Protein AF-A0A0B7NVK0-F1 (afdb_monomer)

Organism: NCBI:txid35722

Solvent-accessible surface area (backbone atoms only — not comparable to full-atom values): 26353 Å² total; per-residue (Å²): 109,69,69,61,55,49,48,68,72,68,66,68,83,50,85,89,48,71,66,55,45,70,78,33,86,54,47,51,56,50,57,50,43,51,54,48,35,52,50,35,60,74,76,52,83,70,58,63,41,34,9,42,47,78,46,71,46,63,50,90,76,70,89,57,76,54,64,41,78,44,83,90,44,99,60,33,36,16,35,48,26,46,34,29,8,24,38,83,48,23,25,72,53,32,70,46,67,50,82,48,97,87,53,72,47,70,59,74,72,50,51,96,47,54,64,66,66,31,32,40,26,32,47,51,92,65,29,33,70,62,50,50,50,43,40,42,71,43,33,28,32,28,42,16,29,47,79,61,80,85,49,56,69,89,87,59,66,99,55,52,65,68,68,68,43,60,92,52,73,40,32,72,43,74,50,70,50,93,86,55,73,42,33,37,42,21,38,31,52,95,63,71,42,36,37,40,27,55,46,79,46,82,51,82,46,66,72,47,82,41,83,46,98,93,41,82,42,74,32,56,39,33,34,44,56,54,55,47,63,71,39,54,48,15,40,59,50,32,50,52,55,28,66,38,85,89,21,40,70,74,70,56,74,68,90,47,55,67,56,44,49,49,29,48,52,53,24,50,52,50,32,29,51,52,25,50,49,34,59,75,48,46,91,75,38,71,58,70,70,56,48,51,52,54,49,52,52,54,52,49,55,51,54,47,35,64,71,72,50,56,68,79,73,56,92,80,74,86,72,91,70,94,70,90,75,82,66,73,45,78,73,55,75,48,96,82,77,66,65,64,45,33,28,37,74,84,80,63,51,77,33,78,86,74,83,89,79,59,99,79,76,77,93,82,82,84,91,74,85,86,80,92,76,87,88,78,85,89,83,94,76,86,75,90,75,72,90,71,84,85,75,91,68,57,66,68,49,52,51,55,43,54,57,48,49,61,51,48,48,71,54,58,78,71,64,75,84,87,48,77,69,58,56,55,61,58,64,67,75,69,80,70,82,82,82,80,132

Secondary structure (DSSP, 8-state):
-HHHHHHHHH--SS---HHHHHH-TTHHHHHHHHHHHHHHHHH----SEEEEEEEEEE--SS--TTEEE-TTSSS-EEEEEEEEEETTT--EEEEEESS-TT---HHHHHGGGTTS-PEEEE-TTT--HHHHHHHHHTT-EEEEE--SGGGSPTT--SS-TTTTS-SSTT-EEEEE-SSSS-EEEEE-SSS-EEEEESSS--SEEEEEEEEETTEEEEEEEEHHHHHHHHHTTHHHHHHHHHHSSSPHHHHS--S-HHHHHHHHHHHHHHHHHHHHHHHHHGGGPPPHHHHHHHHHHHHHHHHHHHHHTGGGS-TT------S----EEE----TTS--PPEEETTT--EESS-----TT--------------------SSGGG--S-----HHHHHHHHHHHHHHHHHHHTT----SHHHHHHHTTTT-------

pLDDT: mean 73.66, std 23.86, range [24.05, 97.94]

Mean predicted aligned error: 15.51 Å

InterPro domains:
  IPR029526 PiggyBac transposable element-derived protein [PF13843] (2-274)

Foldseek 3Di:
DVVVVVCLVPDFQDDDDPVQCVVDVCSSVVVVQVVQLVVLLVPDDADQEKAKDKDFLADDFDDDPQWAAQPPDPRRIGWIKIFIARQLLLAGNHIDTDDDPPPLAPCVRCVSCFLVAHEYQYEQLQAAPLSQVLCVLRNYWYKYWHDDPVRADPPDDPDGLLRVFDPDQQGKDKDADPPAQWIKMWGRHLDITIIIISDAWQDFDDWDWDQHPNDTDIYTGGVSVVVNVSRNCSNVQLSCQQPPPVHLQVVQDDNDVVSSVVSVVVSSVLSSVLSVQCSVCPPNRDDSVVSVVVVVVVVVVVVVCVVVVVVVVDPPPPPPDPDDDFDKDWPDDDPVRDATWIAGPPPRDTDRPGDPDDPPDDDDDDDDDDDPDDDDDDDDDDPPPPPDDPDPPSPVSSVVNSVVSVVVSVVVVPDDDDDPVVVVVVVVVPPDDPDDD

Nearest PDB structures (foldseek):
  6x68-assembly1_C  TM=7.712E-01  e=9.142E-15  Trichoplusia ni
  8ea4-assembly1_Y  TM=5.278E-01  e=1.974E-01  Scytonema hofmannii

Radius of gyration: 27.68 Å; Cα contacts (8 Å, |Δi|>4): 585; chains: 1; bounding box: 68×66×81 Å

Sequence (437 aa):
MERFDAINKMHIFVVPDGTAHGNDKLYQLRAFIDAYNEKLKEVVIPGKYLCVDESMNQWLGHGMPNLKKIPRKPHSIGQEWKTVADVNTCCIIRLDVTGDTLSKKFDRLVEPWFSLGRTVIADSWFGSPAMVRALKDVGLFSIMQVKKKRYWPRGMPMEDMVGSLGEEVGDVKVVKSRIDSVFIASLRDKKPRCVIANAESTTAGSTESRWIDGQMHTVTRPLVFEECEVNKGAVDTANNRRDKLPSFHDVMKSYNWEIRCLAFFLAVAEANAFSTYKYVEGEGAPHHFEFRWRLARSLLEHAELMRDGSLFDSPHFGSRTSTGRHEITSLGKLPSGDYRRLRCIICHKRTQNFCLCSSDYHPLVDEKEYDLQQVGNNVVTEEKKRLIHLSEDSDAQELDVIQELKIFRKVSAKIQPTTLSDLRLMSITEYLPEAAQ

Structure (mmCIF, N/CA/C/O backbone):
data_AF-A0A0B7NVK0-F1
#
_entry.id   AF-A0A0B7NVK0-F1
#
loop_
_atom_site.group_PDB
_atom_site.id
_atom_site.type_symbol
_atom_site.label_atom_id
_atom_site.label_alt_id
_atom_site.label_comp_id
_atom_site.label_asym_id
_atom_site.label_entity_id
_atom_site.label_seq_id
_atom_site.pdbx_PDB_ins_code
_atom_site.Cartn_x
_atom_site.Cartn_y
_atom_site.Cartn_z
_atom_site.occupancy
_atom_site.B_iso_or_equiv
_atom_site.auth_seq_id
_atom_site.auth_comp_id
_atom_site.auth_asym_id
_atom_site.auth_atom_id
_atom_site.pdbx_PDB_model_num
ATOM 1 N N . MET A 1 1 ? 26.643 8.320 -23.087 1.00 66.62 1 MET A N 1
ATOM 2 C CA . MET A 1 1 ? 25.456 9.132 -22.745 1.00 66.62 1 MET A CA 1
ATOM 3 C C . MET A 1 1 ? 24.421 9.131 -23.859 1.00 66.62 1 MET A C 1
ATOM 5 O O . MET A 1 1 ? 23.295 8.761 -23.577 1.00 66.62 1 MET A O 1
ATOM 9 N N . GLU A 1 2 ? 24.794 9.381 -25.118 1.00 85.56 2 GLU A N 1
ATOM 10 C CA . GLU A 1 2 ? 23.843 9.450 -26.250 1.00 85.56 2 GLU A CA 1
ATOM 11 C C . GLU A 1 2 ? 22.860 8.273 -26.351 1.00 85.56 2 GLU A C 1
ATOM 13 O O . GLU A 1 2 ? 21.658 8.484 -26.485 1.00 85.56 2 GLU A O 1
ATOM 18 N N . ARG A 1 3 ? 23.335 7.027 -26.209 1.00 83.94 3 ARG A N 1
ATOM 19 C CA . ARG A 1 3 ? 22.456 5.844 -26.221 1.00 83.94 3 ARG A CA 1
ATOM 20 C C . ARG A 1 3 ? 21.443 5.837 -25.069 1.00 83.94 3 ARG A C 1
ATOM 22 O O . ARG A 1 3 ? 20.306 5.435 -25.277 1.00 83.94 3 ARG A O 1
ATOM 29 N N . PHE A 1 4 ? 21.847 6.249 -23.869 1.00 81.56 4 PHE A N 1
ATOM 30 C CA . PHE A 1 4 ? 20.963 6.299 -22.700 1.00 81.56 4 PHE A CA 1
ATOM 31 C C . PHE A 1 4 ? 19.861 7.345 -22.899 1.00 81.56 4 PHE A C 1
ATOM 33 O O . PHE A 1 4 ? 18.684 7.052 -22.699 1.00 81.56 4 PHE A O 1
ATOM 40 N N . ASP A 1 5 ? 20.233 8.526 -23.393 1.00 80.62 5 ASP A N 1
ATOM 41 C CA . ASP A 1 5 ? 19.280 9.598 -23.684 1.00 80.62 5 ASP A CA 1
ATOM 42 C C . ASP A 1 5 ? 18.334 9.219 -24.831 1.00 80.62 5 ASP A C 1
ATOM 44 O O . ASP A 1 5 ? 17.140 9.511 -24.766 1.00 80.62 5 ASP A O 1
ATOM 48 N N . ALA A 1 6 ? 18.836 8.526 -25.858 1.00 85.38 6 ALA A N 1
ATOM 49 C CA . ALA A 1 6 ? 18.016 8.005 -26.948 1.00 85.38 6 ALA A CA 1
ATOM 50 C C . ALA A 1 6 ? 16.996 6.969 -26.450 1.00 85.38 6 ALA A C 1
ATOM 52 O O . ALA A 1 6 ? 15.817 7.079 -26.778 1.00 85.38 6 ALA A O 1
ATOM 53 N N . ILE A 1 7 ? 17.418 6.017 -25.606 1.00 83.88 7 ILE A N 1
ATOM 54 C CA . ILE A 1 7 ? 16.513 5.025 -25.002 1.00 83.88 7 ILE A CA 1
ATOM 55 C C . ILE A 1 7 ? 15.422 5.723 -24.187 1.00 83.88 7 ILE A C 1
ATOM 57 O O . ILE A 1 7 ? 14.247 5.426 -24.380 1.00 83.88 7 ILE A O 1
ATOM 61 N N . ASN A 1 8 ? 15.779 6.687 -23.333 1.00 80.00 8 ASN A N 1
ATOM 62 C CA . ASN A 1 8 ? 14.794 7.416 -22.528 1.00 80.00 8 ASN A CA 1
ATOM 63 C C . ASN A 1 8 ? 13.801 8.222 -23.377 1.00 80.00 8 ASN A C 1
ATOM 65 O O . ASN A 1 8 ? 12.656 8.385 -22.971 1.00 80.00 8 ASN A O 1
ATOM 69 N N . LYS A 1 9 ? 14.213 8.727 -24.545 1.00 81.06 9 LYS A N 1
ATOM 70 C CA . LYS A 1 9 ? 13.326 9.466 -25.460 1.00 81.06 9 LYS A CA 1
ATOM 71 C C . LYS A 1 9 ? 12.399 8.562 -26.271 1.00 81.06 9 LYS A C 1
ATOM 73 O O . LYS A 1 9 ? 11.325 9.008 -26.655 1.00 81.06 9 LYS A O 1
ATOM 78 N N . MET A 1 10 ? 12.828 7.337 -26.564 1.00 85.38 10 MET A N 1
ATOM 79 C CA . MET A 1 10 ? 12.110 6.404 -27.441 1.00 85.38 10 MET A CA 1
ATOM 80 C C . MET A 1 10 ? 11.345 5.318 -26.677 1.00 85.38 10 MET A C 1
ATOM 82 O O . MET A 1 10 ? 10.700 4.477 -27.299 1.00 85.38 10 MET A O 1
ATOM 86 N N . HIS A 1 11 ? 11.433 5.294 -25.346 1.00 85.31 11 HIS A N 1
ATOM 87 C CA . HIS A 1 11 ? 10.764 4.279 -24.546 1.00 85.31 11 HIS A CA 1
ATOM 88 C C . HIS A 1 11 ? 9.240 4.423 -24.630 1.00 85.31 11 HIS A C 1
ATOM 90 O O . HIS A 1 11 ? 8.684 5.503 -24.438 1.00 85.31 11 HIS A O 1
ATOM 96 N N . ILE A 1 12 ? 8.583 3.295 -24.876 1.00 87.31 12 ILE A N 1
ATOM 97 C CA . ILE A 1 12 ? 7.133 3.134 -24.974 1.00 87.31 12 ILE A CA 1
ATOM 98 C C . ILE A 1 12 ? 6.742 1.884 -24.181 1.00 87.31 12 ILE A C 1
ATOM 100 O O . ILE A 1 12 ? 7.502 0.914 -24.157 1.00 87.31 12 ILE A O 1
ATOM 104 N N . PHE A 1 13 ? 5.575 1.889 -23.534 1.00 88.19 13 PHE A N 1
ATOM 105 C CA . PHE A 1 13 ? 5.110 0.707 -22.789 1.00 88.19 13 PHE A CA 1
ATOM 106 C C . PHE A 1 13 ? 4.471 -0.334 -23.706 1.00 88.19 13 PHE A C 1
ATOM 108 O O . PHE A 1 13 ? 4.594 -1.534 -23.475 1.00 88.19 13 PHE A O 1
ATOM 115 N N . VAL A 1 14 ? 3.798 0.138 -24.753 1.00 88.44 14 VAL A N 1
ATOM 116 C CA . VAL A 1 14 ? 3.185 -0.675 -25.805 1.00 88.44 14 VAL A CA 1
ATOM 117 C C . VAL A 1 14 ? 3.380 0.022 -27.144 1.00 88.44 14 VAL A C 1
ATOM 119 O O . VAL A 1 14 ? 3.642 1.225 -27.194 1.00 88.44 14 VAL A O 1
ATOM 122 N N . VAL A 1 15 ? 3.243 -0.732 -28.235 1.00 89.38 15 VAL A N 1
ATOM 123 C CA . VAL A 1 15 ? 3.262 -0.166 -29.588 1.00 89.38 15 VAL A CA 1
ATOM 124 C C . VAL A 1 15 ? 2.161 0.902 -29.694 1.00 89.38 15 VAL A C 1
ATOM 126 O O . VAL A 1 15 ? 1.020 0.605 -29.335 1.00 89.38 15 VAL A O 1
ATOM 129 N N . PRO A 1 16 ? 2.475 2.136 -30.136 1.00 87.19 16 PRO A N 1
ATOM 130 C CA . PRO A 1 16 ? 1.487 3.199 -30.216 1.00 87.19 16 PRO A CA 1
ATOM 131 C C . PRO A 1 16 ? 0.305 2.834 -31.114 1.00 87.19 16 PRO A C 1
ATOM 133 O O . PRO A 1 16 ? 0.488 2.428 -32.259 1.00 87.19 16 PRO A O 1
ATOM 136 N N . ASP A 1 17 ? -0.903 3.043 -30.598 1.00 90.94 17 ASP A N 1
ATOM 137 C CA . ASP A 1 17 ? -2.162 2.836 -31.311 1.00 90.94 17 ASP A CA 1
ATOM 138 C C . ASP A 1 17 ? -3.026 4.097 -31.174 1.00 90.94 17 ASP A C 1
ATOM 140 O O . ASP A 1 17 ? -3.412 4.501 -30.071 1.00 90.94 17 ASP A O 1
ATOM 144 N N . GLY A 1 18 ? -3.309 4.745 -32.308 1.00 89.50 18 GLY A N 1
ATOM 145 C CA . GLY A 1 18 ? -4.097 5.977 -32.358 1.00 89.50 18 GLY A CA 1
ATOM 146 C C . GLY A 1 18 ? -5.563 5.784 -31.963 1.00 89.50 18 GLY A C 1
ATOM 147 O O . GLY A 1 18 ? -6.147 6.674 -31.344 1.00 89.50 18 GLY A O 1
ATOM 148 N N . THR A 1 19 ? -6.143 4.617 -32.249 1.00 92.19 19 THR A N 1
ATOM 149 C CA . THR A 1 19 ? -7.523 4.275 -31.876 1.00 92.19 19 THR A CA 1
ATOM 150 C C . THR A 1 19 ? -7.613 4.036 -30.375 1.00 92.19 19 THR A C 1
ATOM 152 O O . THR A 1 19 ? -8.465 4.625 -29.705 1.00 92.19 19 THR A O 1
ATOM 155 N N . ALA A 1 20 ? -6.691 3.242 -29.819 1.00 88.69 20 ALA A N 1
ATOM 156 C CA . ALA A 1 20 ? -6.619 3.011 -28.377 1.00 88.69 20 ALA A CA 1
ATOM 157 C C . ALA A 1 20 ? -6.390 4.325 -27.615 1.00 88.69 20 ALA A C 1
ATOM 159 O O . ALA A 1 20 ? -7.090 4.601 -26.644 1.00 88.69 20 ALA A O 1
ATOM 160 N N . HIS A 1 21 ? -5.493 5.184 -28.111 1.00 87.19 21 HIS A N 1
ATOM 161 C CA . HIS A 1 21 ? -5.247 6.510 -27.541 1.00 87.19 21 HIS A CA 1
ATOM 162 C C . HIS A 1 21 ? -6.443 7.473 -27.666 1.00 87.19 21 HIS A C 1
ATOM 164 O O . HIS A 1 21 ? -6.608 8.386 -26.849 1.00 87.19 21 HIS A O 1
ATOM 170 N N . GLY A 1 22 ? -7.261 7.328 -28.711 1.00 86.62 22 GLY A N 1
ATOM 171 C CA . GLY A 1 22 ? -8.510 8.071 -28.867 1.00 86.62 22 GLY A CA 1
ATOM 172 C C . GLY A 1 22 ? -9.523 7.720 -27.777 1.00 86.62 22 GLY A C 1
ATOM 173 O O . GLY A 1 22 ? -10.156 8.619 -27.227 1.00 86.62 22 GLY A O 1
ATOM 174 N N . ASN A 1 23 ? -9.607 6.434 -27.428 1.00 86.88 23 ASN A N 1
ATOM 175 C CA . ASN A 1 23 ? -10.550 5.902 -26.443 1.00 86.88 23 ASN A CA 1
ATOM 176 C C . ASN A 1 23 ? -10.078 6.072 -24.992 1.00 86.88 23 ASN A C 1
ATOM 178 O O . ASN A 1 23 ? -10.883 6.356 -24.110 1.00 86.88 23 ASN A O 1
ATOM 182 N N . ASP A 1 24 ? -8.783 5.891 -24.739 1.00 85.94 24 ASP A N 1
ATOM 183 C CA . ASP A 1 24 ? -8.188 5.954 -23.409 1.00 85.94 24 ASP A CA 1
ATOM 184 C C . ASP A 1 24 ? -6.798 6.594 -23.475 1.00 85.94 24 ASP A C 1
ATOM 186 O O . ASP A 1 24 ? -5.845 6.038 -24.022 1.00 85.94 24 ASP A O 1
ATOM 190 N N . LYS A 1 25 ? -6.648 7.768 -22.857 1.00 85.81 25 LYS A N 1
ATOM 191 C CA . LYS A 1 25 ? -5.364 8.484 -22.809 1.00 85.81 25 LYS A CA 1
ATOM 192 C C . LYS A 1 25 ? -4.296 7.754 -21.993 1.00 85.81 25 LYS A C 1
ATOM 194 O O . LYS A 1 25 ? -3.116 8.048 -22.164 1.00 85.81 25 LYS A O 1
ATOM 199 N N . LEU A 1 26 ? -4.690 6.804 -21.148 1.00 88.25 26 LEU A N 1
ATOM 200 C CA . LEU A 1 26 ? -3.815 6.015 -20.284 1.00 88.25 26 LEU A CA 1
ATOM 201 C C . LEU A 1 26 ? -3.573 4.588 -20.806 1.00 88.25 26 LEU A C 1
ATOM 203 O O . LEU A 1 26 ? -2.924 3.814 -20.103 1.00 88.25 26 LEU A O 1
ATOM 207 N N . TYR A 1 27 ? -4.029 4.233 -22.016 1.00 88.31 27 TYR A N 1
ATOM 208 C CA . TYR A 1 27 ? -4.030 2.845 -22.514 1.00 88.31 27 TYR A CA 1
ATOM 209 C C . TYR A 1 27 ? -2.673 2.133 -22.388 1.00 88.31 27 TYR A C 1
ATOM 211 O O . TYR A 1 27 ? -2.612 0.975 -21.976 1.00 88.31 27 TYR A O 1
ATOM 219 N N . GLN A 1 28 ? -1.573 2.841 -22.675 1.00 89.25 28 GLN A N 1
ATOM 220 C CA . GLN A 1 28 ? -0.224 2.282 -22.570 1.00 89.25 28 GLN A CA 1
ATOM 221 C C . GLN A 1 28 ? 0.124 1.878 -21.136 1.00 89.25 28 GLN A C 1
ATOM 223 O O . GLN A 1 28 ? 0.718 0.828 -20.898 1.00 89.25 28 GLN A O 1
ATOM 228 N N . LEU A 1 29 ? -0.264 2.714 -20.173 1.00 89.62 29 LEU A N 1
ATOM 229 C CA . LEU A 1 29 ? -0.021 2.459 -18.762 1.00 89.62 29 LEU A CA 1
ATOM 230 C C . LEU A 1 29 ? -0.916 1.347 -18.256 1.00 89.62 29 LEU A C 1
ATOM 232 O O . LEU A 1 29 ? -0.451 0.531 -17.474 1.00 89.62 29 LEU A O 1
ATOM 236 N N . ARG A 1 30 ? -2.170 1.285 -18.714 1.00 88.31 30 ARG A N 1
ATOM 237 C CA . ARG A 1 30 ? -3.087 0.213 -18.322 1.00 88.31 30 ARG A CA 1
ATOM 238 C C . ARG A 1 30 ? -2.553 -1.155 -18.697 1.00 88.31 30 ARG A C 1
ATOM 240 O O . ARG A 1 30 ? -2.494 -2.015 -17.832 1.00 88.31 30 ARG A O 1
ATOM 247 N N . ALA A 1 31 ? -2.062 -1.316 -19.925 1.00 88.31 31 ALA A N 1
ATOM 248 C CA . ALA A 1 31 ? -1.446 -2.570 -20.346 1.00 88.31 31 ALA A CA 1
ATOM 249 C C . ALA A 1 31 ? -0.279 -2.978 -19.425 1.00 88.31 31 ALA A C 1
ATOM 251 O O . ALA A 1 31 ? -0.152 -4.144 -19.056 1.00 88.31 31 ALA A O 1
ATOM 252 N N . PHE A 1 32 ? 0.542 -2.013 -18.996 1.00 90.88 32 PHE A N 1
ATOM 253 C CA . PHE A 1 32 ? 1.627 -2.281 -18.052 1.00 90.88 32 PHE A CA 1
ATOM 254 C C . PHE A 1 32 ? 1.123 -2.589 -16.632 1.00 90.88 32 PHE A C 1
ATOM 256 O O . PHE A 1 32 ? 1.647 -3.488 -15.979 1.00 90.88 32 PHE A O 1
ATOM 263 N N . ILE A 1 33 ? 0.109 -1.869 -16.146 1.00 92.06 33 ILE A N 1
ATOM 264 C CA . ILE A 1 33 ? -0.524 -2.096 -14.837 1.00 92.06 33 ILE A CA 1
ATOM 265 C C . ILE A 1 33 ? -1.148 -3.484 -14.779 1.00 92.06 33 ILE A C 1
ATOM 267 O O . ILE A 1 33 ? -0.962 -4.183 -13.788 1.00 92.06 33 ILE A O 1
ATOM 271 N N . ASP A 1 34 ? -1.851 -3.891 -15.830 1.00 91.12 34 ASP A N 1
ATOM 272 C CA . ASP A 1 34 ? -2.467 -5.210 -15.922 1.00 91.12 34 ASP A CA 1
ATOM 273 C C . ASP A 1 34 ? -1.382 -6.296 -15.904 1.00 91.12 34 ASP A C 1
ATOM 275 O O . ASP A 1 34 ? -1.457 -7.224 -15.101 1.00 91.12 34 ASP A O 1
ATOM 279 N N . ALA A 1 35 ? -0.305 -6.129 -16.683 1.00 92.19 35 ALA A N 1
ATOM 280 C CA . ALA A 1 35 ? 0.835 -7.047 -16.661 1.00 92.19 35 ALA A CA 1
ATOM 281 C C . ALA A 1 35 ? 1.520 -7.114 -15.281 1.00 92.19 35 ALA A C 1
ATOM 283 O O . ALA A 1 35 ? 1.874 -8.200 -14.816 1.00 92.19 35 ALA A O 1
ATOM 284 N N . TYR A 1 36 ? 1.688 -5.971 -14.609 1.00 93.38 36 TYR A N 1
ATOM 285 C CA . TYR A 1 36 ? 2.210 -5.900 -13.245 1.00 93.38 36 TYR A CA 1
ATOM 286 C C . TYR A 1 36 ? 1.294 -6.646 -12.269 1.00 93.38 36 TYR A C 1
ATOM 288 O O . TYR A 1 36 ? 1.743 -7.530 -11.543 1.00 93.38 36 TYR A O 1
ATOM 296 N N . ASN A 1 37 ? 0.004 -6.322 -12.272 1.00 94.06 37 ASN A N 1
ATOM 297 C CA . ASN A 1 37 ? -0.981 -6.882 -11.356 1.00 94.06 37 ASN A CA 1
ATOM 298 C C . ASN A 1 37 ? -1.129 -8.401 -11.533 1.00 94.06 37 ASN A C 1
ATOM 300 O O . ASN A 1 37 ? -1.171 -9.113 -10.530 1.00 94.06 37 ASN A O 1
ATOM 304 N N . GLU A 1 38 ? -1.155 -8.908 -12.770 1.00 93.56 38 GLU A N 1
ATOM 305 C CA . GLU A 1 38 ? -1.193 -10.354 -13.024 1.00 93.56 38 GLU A CA 1
ATOM 306 C C . GLU A 1 38 ? 0.109 -11.032 -12.592 1.00 93.56 38 GLU A C 1
ATOM 308 O O . GLU A 1 38 ? 0.070 -12.063 -11.921 1.00 93.56 38 GLU A O 1
ATOM 313 N N . LYS A 1 39 ? 1.274 -10.423 -12.854 1.00 93.88 39 LYS A N 1
ATOM 314 C CA . LYS A 1 39 ? 2.548 -10.987 -12.389 1.00 93.88 39 LYS A CA 1
ATOM 315 C C . LYS A 1 39 ? 2.615 -11.067 -10.864 1.00 93.88 39 LYS A C 1
ATOM 317 O O . LYS A 1 39 ? 3.028 -12.092 -10.330 1.00 93.88 39 LYS A O 1
ATOM 322 N N . LEU A 1 40 ? 2.221 -10.009 -10.156 1.00 93.25 40 LEU A N 1
ATOM 323 C CA . LEU A 1 40 ? 2.251 -9.981 -8.691 1.00 93.25 40 LEU A CA 1
ATOM 324 C C . LEU A 1 40 ? 1.254 -10.979 -8.091 1.00 93.25 40 LEU A C 1
ATOM 326 O O . LEU A 1 40 ? 1.585 -11.638 -7.108 1.00 93.25 40 LEU A O 1
ATOM 330 N N . LYS A 1 41 ? 0.084 -11.150 -8.712 1.00 90.69 41 LYS A N 1
ATOM 331 C CA . LYS A 1 41 ? -0.901 -12.177 -8.343 1.00 90.69 41 LYS A CA 1
ATOM 332 C C . LYS A 1 41 ? -0.350 -13.601 -8.478 1.00 90.69 41 LYS A C 1
ATOM 334 O O . LYS A 1 41 ? -0.679 -14.446 -7.654 1.00 90.69 41 LYS A O 1
ATOM 339 N N . GLU A 1 42 ? 0.484 -13.868 -9.484 1.00 90.38 42 GLU A N 1
ATOM 340 C CA . GLU A 1 42 ? 1.118 -15.181 -9.677 1.00 90.38 42 GLU A CA 1
ATOM 341 C C . GLU A 1 42 ? 2.215 -15.479 -8.646 1.00 90.38 42 GLU A C 1
ATOM 343 O O . GLU A 1 42 ? 2.379 -16.629 -8.241 1.00 90.38 42 GLU A O 1
ATOM 348 N N . VAL A 1 43 ? 3.002 -14.469 -8.257 1.00 89.12 43 VAL A N 1
ATOM 349 C CA . VAL A 1 43 ? 4.253 -14.689 -7.504 1.00 89.12 43 VAL A CA 1
ATOM 350 C C . VAL A 1 43 ? 4.178 -14.301 -6.029 1.00 89.12 43 VAL A C 1
ATOM 352 O O . VAL A 1 43 ? 5.064 -14.681 -5.266 1.00 89.12 43 VAL A O 1
ATOM 355 N N . VAL A 1 44 ? 3.150 -13.556 -5.608 1.00 89.94 44 VAL A N 1
ATOM 356 C CA . VAL A 1 44 ? 2.999 -13.095 -4.223 1.00 89.94 44 VAL A CA 1
ATOM 357 C C . VAL A 1 44 ? 1.719 -13.635 -3.604 1.00 89.94 44 VAL A C 1
ATOM 359 O O . VAL A 1 44 ? 0.610 -13.348 -4.050 1.00 89.94 44 VAL A O 1
ATOM 362 N N . ILE A 1 45 ? 1.880 -14.347 -2.491 1.00 92.50 45 ILE A N 1
ATOM 363 C CA . ILE A 1 45 ? 0.783 -14.713 -1.597 1.00 92.50 45 ILE A CA 1
ATOM 364 C C . ILE A 1 45 ? 0.834 -13.746 -0.409 1.00 92.50 45 ILE A C 1
ATOM 366 O O . ILE A 1 45 ? 1.736 -13.872 0.420 1.00 92.50 45 ILE A O 1
ATOM 370 N N . PRO A 1 46 ? -0.086 -12.770 -0.303 1.00 95.19 46 PRO A N 1
ATOM 371 C CA . PRO A 1 46 ? -0.055 -11.831 0.812 1.00 95.19 46 PRO A CA 1
ATOM 372 C C . PRO A 1 46 ? -0.445 -12.494 2.139 1.00 95.19 46 PRO A C 1
ATOM 374 O O . PRO A 1 46 ? -0.967 -13.616 2.171 1.00 95.19 46 PRO A O 1
ATOM 377 N N . GLY A 1 47 ? -0.218 -11.785 3.243 1.00 95.06 47 GLY A N 1
ATOM 378 C CA . GLY A 1 47 ? -0.637 -12.159 4.592 1.00 95.06 47 GLY A CA 1
ATOM 379 C C . GLY A 1 47 ? -2.100 -11.820 4.903 1.00 95.06 47 GLY A C 1
ATOM 380 O O . GLY A 1 47 ? -2.870 -11.399 4.036 1.00 95.06 47 GLY A O 1
ATOM 381 N N . LYS A 1 48 ? -2.507 -12.018 6.165 1.00 96.31 48 LYS A N 1
ATOM 382 C CA . LYS A 1 48 ? -3.888 -11.778 6.635 1.00 96.31 48 LYS A CA 1
ATOM 383 C C . LYS A 1 48 ? -4.374 -10.362 6.311 1.00 96.31 48 LYS A C 1
ATOM 385 O O . LYS A 1 48 ? -5.532 -10.199 5.934 1.00 96.31 48 LYS A O 1
ATOM 390 N N . TYR A 1 49 ? -3.504 -9.363 6.452 1.00 97.94 49 TYR A N 1
ATOM 391 C CA . TYR A 1 49 ? -3.863 -7.956 6.323 1.00 97.94 49 TYR A CA 1
ATOM 392 C C . TYR A 1 49 ? -3.381 -7.353 5.007 1.00 97.94 49 TYR A C 1
ATOM 394 O O . TYR A 1 49 ? -2.226 -7.514 4.609 1.00 97.94 49 TYR A O 1
ATOM 402 N N . LEU A 1 50 ? -4.278 -6.606 4.372 1.00 97.69 50 LEU A N 1
ATOM 403 C CA . LEU A 1 50 ? -4.023 -5.814 3.176 1.00 97.69 50 LEU A CA 1
ATOM 404 C C . LEU A 1 50 ? -4.236 -4.343 3.517 1.00 97.69 50 LEU A C 1
ATOM 406 O O . LEU A 1 50 ? -5.284 -3.987 4.047 1.00 97.69 50 LEU A O 1
ATOM 410 N N . CYS A 1 51 ? -3.276 -3.485 3.203 1.00 97.38 51 CYS A N 1
ATOM 411 C CA . CYS A 1 51 ? -3.394 -2.045 3.403 1.00 97.38 51 CYS A CA 1
ATOM 412 C C . CYS A 1 51 ? -3.728 -1.363 2.076 1.00 97.38 51 CYS A C 1
ATOM 414 O O . CYS A 1 51 ? -3.032 -1.587 1.086 1.00 97.38 51 CYS A O 1
ATOM 416 N N . VAL A 1 52 ? -4.770 -0.532 2.062 1.00 94.88 52 VAL A N 1
ATOM 417 C CA . VAL A 1 52 ? -5.183 0.250 0.892 1.00 94.88 52 VAL A CA 1
ATOM 418 C C . VAL A 1 52 ? -5.039 1.737 1.191 1.00 94.88 52 VAL A C 1
ATOM 420 O O . VAL A 1 52 ? -5.635 2.243 2.142 1.00 94.88 52 VAL A O 1
ATOM 423 N N . ASP A 1 53 ? -4.264 2.433 0.364 1.00 92.44 53 ASP A N 1
ATOM 424 C CA . ASP A 1 53 ? -4.040 3.883 0.448 1.00 92.44 53 ASP A CA 1
ATOM 425 C C . ASP A 1 53 ? -3.653 4.418 -0.948 1.00 92.44 53 ASP A C 1
ATOM 427 O O . ASP A 1 53 ? -3.693 3.709 -1.961 1.00 92.44 53 ASP A O 1
ATOM 431 N N . GLU A 1 54 ? -3.297 5.695 -1.018 1.00 90.19 54 GLU A N 1
ATOM 432 C CA . GLU A 1 54 ? -2.839 6.372 -2.214 1.00 90.19 54 GLU A CA 1
ATOM 433 C C . GLU A 1 54 ? -1.322 6.547 -2.275 1.00 90.19 54 GLU A C 1
ATOM 435 O O . GLU A 1 54 ? -0.668 7.074 -1.363 1.00 90.19 54 GLU A O 1
ATOM 440 N N . SER A 1 55 ? -0.780 6.247 -3.451 1.00 91.75 55 SER A N 1
ATOM 441 C CA . SER A 1 55 ? 0.564 6.634 -3.867 1.00 91.75 55 SER A CA 1
ATOM 442 C C . SER A 1 55 ? 0.499 7.818 -4.834 1.00 91.75 55 SER A C 1
ATOM 444 O O . SER A 1 55 ? -0.422 7.935 -5.641 1.00 91.75 55 SER A O 1
ATOM 446 N N . MET A 1 56 ? 1.489 8.709 -4.770 1.00 90.81 56 MET A N 1
ATOM 447 C CA . MET A 1 56 ? 1.588 9.865 -5.666 1.00 90.81 56 MET A CA 1
ATOM 448 C C . MET A 1 56 ? 2.728 9.672 -6.659 1.00 90.81 56 MET A C 1
ATOM 450 O O . MET A 1 56 ? 3.869 9.453 -6.259 1.00 90.81 56 MET A O 1
ATOM 454 N N . ASN A 1 57 ? 2.430 9.820 -7.948 1.00 91.38 57 ASN A N 1
ATOM 455 C CA . ASN A 1 57 ? 3.430 9.956 -8.995 1.00 91.38 57 ASN A CA 1
ATOM 456 C C . ASN A 1 57 ? 3.606 11.441 -9.332 1.00 91.38 57 ASN A C 1
ATOM 458 O O . ASN A 1 57 ? 2.782 12.022 -10.040 1.00 91.38 57 ASN A O 1
ATOM 462 N N . GLN A 1 58 ? 4.645 12.077 -8.783 1.00 90.00 58 GLN A N 1
ATOM 463 C CA . GLN A 1 58 ? 4.846 13.521 -8.923 1.00 90.00 58 GLN A CA 1
ATOM 464 C C . GLN A 1 58 ? 5.007 13.933 -10.389 1.00 90.00 58 GLN A C 1
ATOM 466 O O . GLN A 1 58 ? 5.793 13.328 -11.114 1.00 90.00 58 GLN A O 1
ATOM 471 N N . TRP A 1 59 ? 4.356 15.020 -10.796 1.00 91.50 59 TRP A N 1
ATOM 472 C CA . TRP A 1 59 ? 4.548 15.619 -12.113 1.00 91.50 59 TRP A CA 1
ATOM 473 C C . TRP A 1 59 ? 4.292 17.119 -12.075 1.00 91.50 59 TRP A C 1
ATOM 475 O O . TRP A 1 59 ? 3.258 17.564 -11.585 1.00 91.50 59 TRP A O 1
ATOM 485 N N . LEU A 1 60 ? 5.242 17.893 -12.599 1.00 88.94 60 LEU A N 1
ATOM 486 C CA . LEU A 1 60 ? 5.151 19.355 -12.694 1.00 88.94 60 LEU A CA 1
ATOM 487 C C . LEU A 1 60 ? 5.051 19.850 -14.144 1.00 88.94 60 LEU A C 1
ATOM 489 O O . LEU A 1 60 ? 4.947 21.052 -14.368 1.00 88.94 60 LEU A O 1
ATOM 493 N N . GLY A 1 61 ? 5.119 18.940 -15.120 1.00 87.56 61 GLY A N 1
ATOM 494 C CA . GLY A 1 61 ? 4.997 19.268 -16.537 1.00 87.56 61 GLY A CA 1
ATOM 495 C C . GLY A 1 61 ? 3.545 19.311 -17.014 1.00 87.56 61 GLY A C 1
ATOM 496 O O . GLY A 1 61 ? 2.593 19.259 -16.235 1.00 87.56 61 GLY A O 1
ATOM 497 N N . HIS A 1 62 ? 3.373 19.355 -18.332 1.00 86.19 62 HIS A N 1
ATOM 498 C CA . HIS A 1 62 ? 2.064 19.379 -18.987 1.00 86.19 62 HIS A CA 1
ATOM 499 C C . HIS A 1 62 ? 1.667 17.993 -19.519 1.00 86.19 62 HIS A C 1
ATOM 501 O O . HIS A 1 62 ? 2.479 17.071 -19.528 1.00 86.19 62 HIS A O 1
ATOM 507 N N . GLY A 1 63 ? 0.409 17.834 -19.934 1.00 87.31 63 GLY A N 1
ATOM 508 C CA . GLY A 1 63 ? -0.060 16.676 -20.709 1.00 87.31 63 GLY A CA 1
ATOM 509 C C . GLY A 1 63 ? -0.417 15.407 -19.927 1.00 87.31 63 GLY A C 1
ATOM 510 O O . GLY A 1 63 ? -1.148 14.584 -20.465 1.00 87.31 63 GLY A O 1
ATOM 511 N N . MET A 1 64 ? 0.017 15.257 -18.670 1.00 89.12 64 MET A N 1
ATOM 512 C CA . MET A 1 64 ? -0.337 14.090 -17.850 1.00 89.12 64 MET A CA 1
ATOM 513 C C . MET A 1 64 ? -1.855 14.046 -17.576 1.00 89.12 64 MET A C 1
ATOM 515 O O . MET A 1 64 ? -2.382 14.982 -16.962 1.00 89.12 64 MET A O 1
ATOM 519 N N . PRO A 1 65 ? -2.565 12.970 -17.965 1.00 86.56 65 PRO A N 1
ATOM 520 C CA . PRO A 1 65 ? -3.976 12.806 -17.634 1.00 86.56 65 PRO A CA 1
ATOM 521 C C . PRO A 1 65 ? -4.198 12.648 -16.122 1.00 86.56 65 PRO A C 1
ATOM 523 O O . PRO A 1 65 ? -3.364 12.079 -15.412 1.00 86.56 65 PRO A O 1
ATOM 526 N N . ASN A 1 66 ? -5.352 13.110 -15.632 1.00 82.75 66 ASN A N 1
ATOM 527 C CA . ASN A 1 66 ? -5.779 12.995 -14.228 1.00 82.75 66 ASN A CA 1
ATOM 528 C C . ASN A 1 66 ? -4.799 13.614 -13.216 1.00 82.75 66 ASN A C 1
ATOM 530 O O . ASN A 1 66 ? -4.644 13.125 -12.094 1.00 82.75 66 ASN A O 1
ATOM 534 N N . LEU A 1 67 ? -4.135 14.705 -13.607 1.00 88.25 67 LEU A N 1
ATOM 535 C CA . LEU A 1 67 ? -3.240 15.450 -12.730 1.00 88.25 67 LEU A CA 1
ATOM 536 C C . LEU A 1 67 ? -4.018 16.053 -11.549 1.00 88.25 67 LEU A C 1
ATOM 538 O O . LEU A 1 67 ? -4.978 16.801 -11.735 1.00 88.25 67 LEU A O 1
ATOM 542 N N . LYS A 1 68 ? -3.576 15.763 -10.325 1.00 87.94 68 LYS A N 1
ATOM 543 C CA . LYS A 1 68 ? -4.161 16.274 -9.081 1.00 87.94 68 LYS A CA 1
ATOM 544 C C . LYS A 1 68 ? -3.164 17.138 -8.320 1.00 87.94 68 LYS A C 1
ATOM 546 O O . LYS A 1 68 ? -1.954 16.910 -8.352 1.00 87.94 68 LYS A O 1
ATOM 551 N N . LYS A 1 69 ? -3.698 18.103 -7.569 1.00 88.62 69 LYS A N 1
ATOM 552 C CA . LYS A 1 69 ? -2.957 18.869 -6.564 1.00 88.62 69 LYS A CA 1
ATOM 553 C C . LYS A 1 69 ? -3.447 18.492 -5.169 1.00 88.62 69 LYS A C 1
ATOM 555 O O . LYS A 1 69 ? -4.592 18.764 -4.823 1.00 88.62 69 LYS A O 1
ATOM 560 N N . ILE A 1 70 ? -2.572 17.896 -4.366 1.00 85.31 70 ILE A N 1
ATOM 561 C CA . ILE A 1 70 ? -2.843 17.436 -3.002 1.00 85.31 70 ILE A CA 1
ATOM 562 C C . ILE A 1 70 ? -1.813 18.080 -2.060 1.00 85.31 70 ILE A C 1
ATOM 564 O O . ILE A 1 70 ? -0.751 17.506 -1.822 1.00 85.31 70 ILE A O 1
ATOM 568 N N . PRO A 1 71 ? -2.107 19.268 -1.493 1.00 84.50 71 PRO A N 1
ATOM 569 C CA . PRO A 1 71 ? -1.137 20.053 -0.718 1.00 84.50 71 PRO A CA 1
ATOM 570 C C . PRO A 1 71 ? -0.511 19.325 0.478 1.00 84.50 71 PRO A C 1
ATOM 572 O O . PRO A 1 71 ? 0.605 19.645 0.866 1.00 84.50 71 PRO A O 1
ATOM 575 N N . ARG A 1 72 ? -1.219 18.349 1.063 1.00 83.06 72 ARG A N 1
ATOM 576 C CA . ARG A 1 72 ? -0.758 17.593 2.240 1.00 83.06 72 ARG A CA 1
ATOM 577 C C . ARG A 1 72 ? 0.334 16.554 1.949 1.00 83.06 72 ARG A C 1
ATOM 579 O O . ARG A 1 72 ? 0.945 16.071 2.895 1.00 83.06 72 ARG A O 1
ATOM 586 N N . LYS A 1 73 ? 0.517 16.127 0.692 1.00 80.44 73 LYS A N 1
ATOM 587 C CA . LYS A 1 73 ? 1.489 15.079 0.328 1.00 80.44 73 LYS A CA 1
ATOM 588 C C . LYS A 1 73 ? 2.855 15.736 0.031 1.00 80.44 73 LYS A C 1
ATOM 590 O O . LYS A 1 73 ? 2.862 16.840 -0.515 1.00 80.44 73 LYS A O 1
ATOM 595 N N . PRO A 1 74 ? 3.996 15.074 0.327 1.00 76.88 74 PRO A N 1
ATOM 596 C CA . PRO A 1 74 ? 5.336 15.622 0.058 1.00 76.88 74 PRO A CA 1
ATOM 597 C C . PRO A 1 74 ? 5.516 16.049 -1.404 1.00 76.88 74 PRO A C 1
ATOM 599 O O . PRO A 1 74 ? 6.039 17.120 -1.703 1.00 76.88 74 PRO A O 1
ATOM 602 N N . HIS A 1 75 ? 4.978 15.238 -2.315 1.00 81.75 75 HIS A N 1
ATOM 603 C CA . HIS A 1 75 ? 4.846 15.546 -3.730 1.00 81.75 75 HIS A CA 1
ATOM 604 C C . HIS A 1 75 ? 3.421 16.023 -4.027 1.00 81.75 75 HIS A C 1
ATOM 606 O O . HIS A 1 75 ? 2.527 15.231 -4.322 1.00 81.75 75 HIS A O 1
ATOM 612 N N . SER A 1 76 ? 3.204 17.333 -3.912 1.00 83.62 76 SER A N 1
ATOM 613 C CA . SER A 1 76 ? 1.859 17.917 -3.885 1.00 83.62 76 SER A CA 1
ATOM 614 C C . SER A 1 76 ? 1.161 18.038 -5.242 1.00 83.62 76 SER A C 1
ATOM 616 O O . SER A 1 76 ? -0.017 18.384 -5.269 1.00 83.62 76 SER A O 1
ATOM 618 N N . ILE A 1 77 ? 1.843 17.773 -6.360 1.00 89.75 77 ILE A N 1
ATOM 619 C CA . ILE A 1 77 ? 1.272 17.822 -7.714 1.00 89.75 77 ILE A CA 1
ATOM 620 C C . ILE A 1 77 ? 1.728 16.581 -8.482 1.00 89.75 77 ILE A C 1
ATOM 622 O O . ILE A 1 77 ? 2.926 16.289 -8.541 1.00 89.75 77 ILE A O 1
ATOM 626 N N . GLY A 1 78 ? 0.777 15.839 -9.041 1.00 91.38 78 GLY A N 1
ATOM 627 C CA . GLY A 1 78 ? 1.054 14.590 -9.742 1.00 91.38 78 GLY A CA 1
ATOM 628 C C . GLY A 1 78 ? -0.196 13.767 -10.019 1.00 91.38 78 GLY A C 1
ATOM 629 O O . GLY A 1 78 ? -1.314 14.203 -9.747 1.00 91.38 78 GLY A O 1
ATOM 630 N N . GLN A 1 79 ? -0.007 12.570 -10.557 1.00 90.50 79 GLN A N 1
ATOM 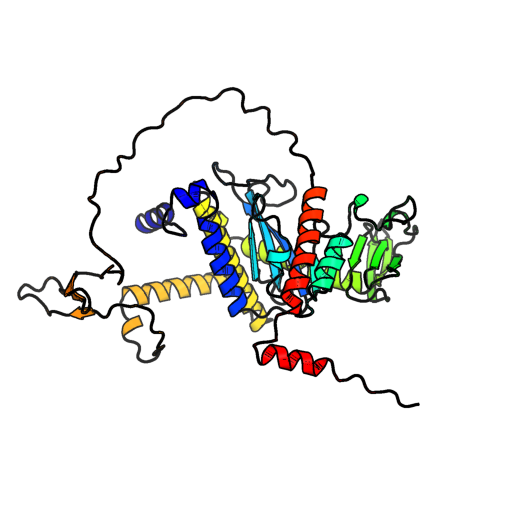631 C CA . GLN A 1 79 ? -1.077 11.592 -10.727 1.00 90.50 79 GLN A CA 1
ATOM 632 C C . GLN A 1 79 ? -1.204 10.752 -9.454 1.00 90.50 79 GLN A C 1
ATOM 634 O O . GLN A 1 79 ? -0.209 10.260 -8.922 1.00 90.50 79 GLN A O 1
ATOM 639 N N . GLU A 1 80 ? -2.427 10.598 -8.957 1.00 89.44 80 GLU A N 1
ATOM 640 C CA . GLU A 1 80 ? -2.724 9.769 -7.788 1.00 89.44 80 GLU A CA 1
ATOM 641 C C . GLU A 1 80 ? -3.048 8.335 -8.223 1.00 89.44 80 GLU A C 1
ATOM 643 O O . GLU A 1 80 ? -3.826 8.105 -9.155 1.00 89.44 80 GLU A O 1
ATOM 648 N N . TRP A 1 81 ? -2.469 7.377 -7.512 1.00 90.31 81 TRP A N 1
ATOM 649 C CA . TRP A 1 81 ? -2.622 5.945 -7.726 1.00 90.31 81 TRP A CA 1
ATOM 650 C C . TRP A 1 81 ? -3.272 5.337 -6.493 1.00 90.31 81 TRP A C 1
ATOM 652 O O . TRP A 1 81 ? -2.857 5.650 -5.376 1.00 90.31 81 TRP A O 1
ATOM 662 N N . LYS A 1 82 ? -4.261 4.461 -6.675 1.00 89.88 82 LYS A N 1
ATOM 663 C CA . LYS A 1 82 ? -4.722 3.596 -5.586 1.00 89.88 82 LYS A CA 1
ATOM 664 C C . LYS A 1 82 ? -3.834 2.368 -5.549 1.00 89.88 82 LYS A C 1
ATOM 666 O O . LYS A 1 82 ? -3.562 1.765 -6.588 1.00 89.88 82 LYS A O 1
ATOM 671 N N . THR A 1 83 ? -3.365 2.014 -4.364 1.00 94.12 83 THR A N 1
ATOM 672 C CA . THR A 1 83 ? -2.418 0.918 -4.200 1.00 94.12 83 THR A CA 1
ATOM 673 C C . THR A 1 83 ? -2.856 0.001 -3.073 1.00 94.12 83 THR A C 1
ATOM 675 O O . THR A 1 83 ? -3.468 0.432 -2.096 1.00 94.12 83 THR A O 1
ATOM 678 N N . VAL A 1 84 ? -2.561 -1.288 -3.237 1.00 96.50 84 VAL A N 1
ATOM 679 C CA . VAL A 1 84 ? -2.721 -2.290 -2.182 1.00 96.50 84 VAL A CA 1
ATOM 680 C C . VAL A 1 84 ? -1.346 -2.801 -1.811 1.00 96.50 84 VAL A C 1
ATOM 682 O O . VAL A 1 84 ? -0.589 -3.216 -2.692 1.00 96.50 84 VAL A O 1
ATOM 685 N N . ALA A 1 85 ? -1.030 -2.787 -0.520 1.00 97.88 85 ALA A N 1
ATOM 686 C CA . ALA A 1 85 ? 0.177 -3.384 0.018 1.00 97.88 85 ALA A CA 1
ATOM 687 C C . ALA A 1 85 ? -0.132 -4.593 0.903 1.00 97.88 85 ALA A C 1
ATOM 689 O O . ALA A 1 85 ? -1.079 -4.575 1.692 1.00 97.88 85 ALA A O 1
ATOM 690 N N . ASP A 1 86 ? 0.706 -5.622 0.801 1.00 97.75 86 ASP A N 1
ATOM 691 C CA . ASP A 1 86 ? 0.785 -6.663 1.823 1.00 97.75 86 ASP A CA 1
ATOM 692 C C . ASP A 1 86 ? 1.390 -6.063 3.094 1.00 97.75 86 ASP A C 1
ATOM 694 O O . ASP A 1 86 ? 2.459 -5.451 3.041 1.00 97.75 86 ASP A O 1
ATOM 698 N N . VAL A 1 87 ? 0.730 -6.232 4.237 1.00 97.31 87 VAL A N 1
ATOM 699 C CA . VAL A 1 87 ? 1.186 -5.587 5.475 1.00 97.31 87 VAL A CA 1
ATOM 700 C C . VAL A 1 87 ? 2.468 -6.219 6.018 1.00 97.31 87 VAL A C 1
ATOM 702 O O . VAL A 1 87 ? 3.334 -5.497 6.511 1.00 97.31 87 VAL A O 1
ATOM 705 N N . ASN A 1 88 ? 2.640 -7.534 5.863 1.00 94.94 88 ASN A N 1
ATOM 706 C CA . ASN A 1 88 ? 3.795 -8.251 6.409 1.00 94.94 88 ASN A CA 1
ATOM 707 C C . ASN A 1 88 ? 5.112 -7.795 5.767 1.00 94.94 88 ASN A C 1
ATOM 709 O O . ASN A 1 88 ? 6.101 -7.544 6.454 1.00 94.94 88 ASN A O 1
ATOM 713 N N . THR A 1 89 ? 5.122 -7.677 4.442 1.00 95.50 89 THR A N 1
ATOM 714 C CA . THR A 1 89 ? 6.313 -7.287 3.676 1.00 95.50 89 THR A CA 1
ATOM 715 C C . THR A 1 89 ? 6.378 -5.779 3.418 1.00 95.50 89 THR A C 1
ATOM 717 O O . THR A 1 89 ? 7.463 -5.218 3.239 1.00 95.50 89 THR A O 1
ATOM 720 N N . CYS A 1 90 ? 5.230 -5.095 3.434 1.00 96.81 90 CYS A N 1
ATOM 721 C CA . CYS A 1 90 ? 5.031 -3.751 2.882 1.00 96.81 90 CYS A CA 1
ATOM 722 C C . CYS A 1 90 ? 5.318 -3.665 1.370 1.00 96.81 90 CYS A C 1
ATOM 724 O O . CYS A 1 90 ? 5.712 -2.606 0.882 1.00 96.81 90 CYS A O 1
ATOM 726 N N . CYS A 1 91 ? 5.155 -4.759 0.620 1.00 97.56 91 CYS A N 1
ATOM 727 C CA . CYS A 1 91 ? 5.211 -4.712 -0.842 1.00 97.56 91 CYS A CA 1
ATOM 728 C C . CYS A 1 91 ? 3.898 -4.166 -1.401 1.00 97.56 91 CYS A C 1
ATOM 730 O O . CYS A 1 91 ? 2.832 -4.622 -0.994 1.00 97.56 91 CYS A O 1
ATOM 732 N N . ILE A 1 92 ? 3.959 -3.259 -2.379 1.00 97.94 92 ILE A N 1
ATOM 733 C CA . ILE A 1 92 ? 2.786 -2.861 -3.166 1.00 97.94 92 ILE A CA 1
ATOM 734 C C . ILE A 1 92 ? 2.483 -3.983 -4.156 1.00 97.94 92 ILE A C 1
ATOM 736 O O . ILE A 1 92 ? 3.201 -4.171 -5.133 1.00 97.94 92 ILE A O 1
ATOM 740 N N . ILE A 1 93 ? 1.422 -4.734 -3.912 1.00 97.00 93 ILE A N 1
ATOM 741 C CA . ILE A 1 93 ? 1.057 -5.934 -4.674 1.00 97.00 93 ILE A CA 1
ATOM 742 C C . ILE A 1 93 ? -0.013 -5.665 -5.732 1.00 97.00 93 ILE A C 1
ATOM 744 O O . ILE A 1 93 ? -0.262 -6.520 -6.577 1.00 97.00 93 ILE A O 1
ATOM 748 N N . ARG A 1 94 ? -0.635 -4.480 -5.713 1.00 95.19 94 ARG A N 1
ATOM 749 C CA . ARG A 1 94 ? -1.563 -4.054 -6.763 1.00 95.19 94 ARG A CA 1
ATOM 750 C C . ARG A 1 94 ? -1.587 -2.542 -6.934 1.00 95.19 94 ARG A C 1
ATOM 752 O O . ARG A 1 94 ? -1.446 -1.799 -5.959 1.00 95.19 94 ARG A O 1
ATOM 759 N N . LEU A 1 95 ? -1.778 -2.110 -8.175 1.00 93.00 95 LEU A N 1
ATOM 760 C CA . LEU A 1 95 ? -1.816 -0.713 -8.601 1.00 93.00 95 LEU A CA 1
ATOM 761 C C . LEU A 1 95 ? -3.072 -0.450 -9.438 1.00 93.00 95 LEU A C 1
ATOM 763 O O . LEU A 1 95 ? -3.454 -1.288 -10.255 1.00 93.00 95 LEU A O 1
ATOM 767 N N . ASP A 1 96 ? -3.665 0.731 -9.282 1.00 89.00 96 ASP A N 1
ATOM 768 C CA . ASP A 1 96 ? -4.653 1.281 -10.214 1.00 89.00 96 ASP A CA 1
ATOM 769 C C . ASP A 1 96 ? -4.519 2.812 -10.294 1.00 89.00 96 ASP A C 1
ATOM 771 O O . ASP A 1 96 ? -4.123 3.473 -9.327 1.00 89.00 96 ASP A O 1
ATOM 775 N N . VAL A 1 97 ? -4.850 3.395 -11.445 1.00 83.06 97 VAL A N 1
ATOM 776 C CA . VAL A 1 97 ? -4.761 4.845 -11.675 1.00 83.06 97 VAL A CA 1
ATOM 777 C C . VAL A 1 97 ? -6.112 5.498 -11.394 1.00 83.06 97 VAL A C 1
ATOM 779 O O . VAL A 1 97 ? -7.161 5.053 -11.866 1.00 83.06 97 VAL A O 1
ATOM 782 N N . THR A 1 98 ? -6.098 6.591 -10.624 1.00 68.94 98 THR A N 1
ATOM 783 C CA . THR A 1 98 ? -7.326 7.333 -10.304 1.00 68.94 98 THR A CA 1
ATOM 784 C C . THR A 1 98 ? -7.749 8.290 -11.417 1.00 68.94 98 THR A C 1
ATOM 786 O O . THR A 1 98 ? -6.931 8.764 -12.205 1.00 68.94 98 THR A O 1
ATOM 789 N N . GLY A 1 99 ? -9.037 8.650 -11.417 1.00 59.19 99 GLY A N 1
ATOM 790 C CA . GLY A 1 99 ? -9.566 9.775 -12.194 1.00 59.19 99 GLY A CA 1
ATOM 791 C C . GLY A 1 99 ? -10.160 9.415 -13.551 1.00 59.19 99 GLY A C 1
ATOM 792 O O . GLY A 1 99 ? -10.492 10.318 -14.307 1.00 59.19 99 GLY A O 1
ATOM 793 N N . ASP A 1 100 ? -10.328 8.130 -13.857 1.00 55.34 100 ASP A N 1
ATOM 794 C CA . ASP A 1 100 ? -10.948 7.710 -15.106 1.00 55.34 100 ASP A CA 1
ATOM 795 C C . ASP A 1 100 ? -12.465 7.513 -14.970 1.00 55.34 100 ASP A C 1
ATOM 797 O O . ASP A 1 100 ? -12.969 7.045 -13.945 1.00 55.34 100 ASP A O 1
ATOM 801 N N . THR A 1 101 ? -13.198 7.804 -16.043 1.00 50.22 101 THR A N 1
ATOM 802 C CA . THR A 1 101 ? -14.588 7.366 -16.231 1.00 50.22 101 THR A CA 1
ATOM 803 C C . THR A 1 101 ? -14.736 5.841 -16.178 1.00 50.22 101 THR A C 1
ATOM 805 O O . THR A 1 101 ? -15.801 5.348 -15.815 1.00 50.22 101 THR A O 1
ATOM 808 N N . LEU A 1 102 ? -13.667 5.098 -16.485 1.00 47.28 102 LEU A N 1
ATOM 809 C CA . LEU A 1 102 ? -13.652 3.637 -16.568 1.00 47.28 102 LEU A CA 1
ATOM 810 C C . LEU A 1 102 ? -13.194 2.927 -15.272 1.00 47.28 102 LEU A C 1
ATOM 812 O O . LEU A 1 102 ? -13.415 1.723 -15.153 1.00 47.28 102 LEU A O 1
ATOM 816 N N . SER A 1 103 ? -12.555 3.616 -14.308 1.00 43.91 103 SER A N 1
ATOM 817 C CA . SER A 1 103 ? -11.815 2.972 -13.191 1.00 43.91 103 SER A CA 1
ATOM 818 C C . SER A 1 103 ? -12.376 3.196 -11.777 1.00 43.91 103 SER A C 1
ATOM 820 O O . SER A 1 103 ? -11.686 2.956 -10.792 1.00 43.91 103 SER A O 1
ATOM 822 N N . LYS A 1 104 ? -13.648 3.581 -11.615 1.00 50.81 104 LYS A N 1
ATOM 823 C CA . LYS A 1 104 ? -14.259 3.859 -10.290 1.00 50.81 104 LYS A CA 1
ATOM 824 C C . LYS A 1 104 ? -14.428 2.645 -9.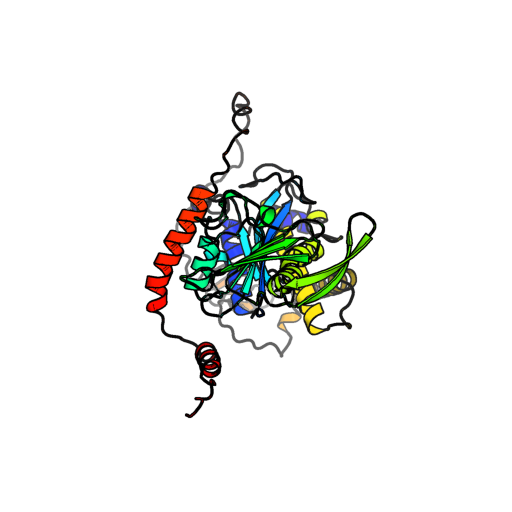342 1.00 50.81 104 LYS A C 1
ATOM 826 O O . LYS A 1 104 ? -15.219 2.709 -8.408 1.00 50.81 104 LYS A O 1
ATOM 831 N N . LYS A 1 105 ? -13.730 1.527 -9.549 1.00 61.59 105 LYS A N 1
ATOM 832 C CA . LYS A 1 105 ? -14.037 0.244 -8.897 1.00 61.59 105 LYS A CA 1
ATOM 833 C C . LYS A 1 105 ? -13.007 -0.108 -7.827 1.00 61.59 105 LYS A C 1
ATOM 835 O O . LYS A 1 105 ? -11.984 -0.713 -8.132 1.00 61.59 105 LYS A O 1
ATOM 840 N N . PHE A 1 106 ? -13.309 0.214 -6.568 1.00 67.62 106 PHE A N 1
ATOM 841 C CA . PHE A 1 106 ? -12.547 -0.277 -5.411 1.00 67.62 106 PHE A CA 1
ATOM 842 C C . PHE A 1 106 ? -12.420 -1.810 -5.418 1.00 67.62 106 PHE A C 1
ATOM 844 O O . PHE A 1 106 ? -11.367 -2.351 -5.099 1.00 67.62 106 PHE A O 1
ATOM 851 N N . ASP A 1 107 ? -13.446 -2.502 -5.903 1.00 64.62 107 ASP A N 1
ATOM 852 C CA . ASP A 1 107 ? -13.492 -3.960 -6.031 1.00 64.62 107 ASP A CA 1
ATOM 853 C C . ASP A 1 107 ? -12.334 -4.502 -6.856 1.00 64.62 107 ASP A C 1
ATOM 855 O O . ASP A 1 107 ? -11.728 -5.495 -6.474 1.00 64.62 107 ASP A O 1
ATOM 859 N N . ARG A 1 108 ? -11.950 -3.812 -7.940 1.00 76.75 108 ARG A N 1
ATOM 860 C CA . ARG A 1 108 ? -10.835 -4.247 -8.792 1.00 76.75 108 ARG A CA 1
ATOM 861 C C . ARG A 1 108 ? -9.517 -4.278 -8.034 1.00 76.75 108 ARG A C 1
ATOM 863 O O . ARG A 1 108 ? -8.646 -5.048 -8.422 1.00 76.75 108 ARG A O 1
ATOM 870 N N . LEU A 1 109 ? -9.346 -3.474 -6.981 1.00 86.69 109 LEU A N 1
ATOM 871 C CA . LEU A 1 109 ? -8.124 -3.455 -6.174 1.00 86.69 109 LEU A CA 1
ATOM 872 C C . LEU A 1 109 ? -8.008 -4.671 -5.256 1.00 86.69 109 LEU A C 1
ATOM 874 O O . LEU A 1 109 ? -6.898 -5.066 -4.929 1.00 86.69 109 LEU A O 1
ATOM 878 N N . VAL A 1 110 ? -9.117 -5.269 -4.830 1.00 90.56 110 VAL A N 1
ATOM 879 C CA . VAL A 1 110 ? -9.104 -6.372 -3.852 1.00 90.56 110 VAL A CA 1
ATOM 880 C C . VAL A 1 110 ? -9.683 -7.681 -4.390 1.00 90.56 110 VAL A C 1
ATOM 882 O O . VAL A 1 110 ? -9.559 -8.712 -3.731 1.00 90.56 110 VAL A O 1
ATOM 885 N N . GLU A 1 111 ? -10.231 -7.657 -5.606 1.00 90.50 111 GLU A N 1
ATOM 886 C CA . GLU A 1 111 ? -10.793 -8.797 -6.341 1.00 90.50 111 GLU A CA 1
ATOM 887 C C . GLU A 1 111 ? -9.936 -10.067 -6.271 1.00 90.50 111 GLU A C 1
ATOM 889 O O . GLU A 1 111 ? -10.505 -11.122 -5.981 1.00 90.50 111 GLU A O 1
ATOM 894 N N . PRO A 1 112 ? -8.597 -10.027 -6.453 1.00 91.31 112 PRO A N 1
ATOM 895 C CA . PRO A 1 112 ? -7.797 -11.252 -6.435 1.00 91.31 112 PRO A CA 1
ATOM 896 C C . PRO A 1 112 ? -7.871 -12.039 -5.123 1.00 91.31 112 PRO A C 1
ATOM 898 O O . PRO A 1 112 ? -7.437 -13.188 -5.085 1.00 91.31 112 PRO A O 1
ATOM 901 N N . TRP A 1 113 ? -8.372 -11.427 -4.047 1.00 93.44 113 TRP A N 1
ATOM 902 C CA . TRP A 1 113 ? -8.456 -12.038 -2.725 1.00 93.44 113 TRP A CA 1
ATOM 903 C C . TRP A 1 113 ? -9.882 -12.262 -2.230 1.00 93.44 113 TRP A C 1
ATOM 905 O O . TRP A 1 113 ? -10.072 -12.576 -1.053 1.00 93.44 113 TRP A O 1
ATOM 915 N N . PHE A 1 114 ? -10.882 -12.132 -3.101 1.00 93.25 114 PHE A N 1
ATOM 916 C CA . PHE A 1 114 ? -12.255 -12.484 -2.756 1.00 93.25 114 PHE A CA 1
ATOM 917 C C . PHE A 1 114 ? -12.344 -13.915 -2.225 1.00 93.25 114 PHE A C 1
ATOM 919 O O . PHE A 1 114 ? -11.690 -14.829 -2.719 1.00 93.25 114 PHE A O 1
ATOM 926 N N . SER A 1 115 ? -13.166 -14.097 -1.196 1.00 92.19 115 SER A N 1
ATOM 927 C CA . SER A 1 115 ? -13.396 -15.368 -0.499 1.00 92.19 115 SER A CA 1
ATOM 928 C C . SER A 1 115 ? -12.177 -15.976 0.206 1.00 92.19 115 SER A C 1
ATOM 930 O O . SER A 1 115 ? -12.281 -17.076 0.739 1.00 92.19 115 SER A O 1
ATOM 932 N N . LEU A 1 116 ? -11.046 -15.264 0.289 1.00 90.62 116 LEU A N 1
ATOM 933 C CA . LEU A 1 116 ? -9.850 -15.742 0.996 1.00 90.62 116 LEU A CA 1
ATOM 934 C C . LEU A 1 116 ? -9.792 -15.315 2.471 1.00 90.62 116 LEU A C 1
ATOM 936 O O . LEU A 1 116 ? -8.797 -15.581 3.143 1.00 90.62 116 LEU A O 1
ATOM 940 N N . GLY A 1 117 ? -10.815 -14.617 2.981 1.00 93.00 117 GLY A N 1
ATOM 941 C CA . GLY A 1 117 ? -10.914 -14.256 4.399 1.00 93.00 117 GLY A CA 1
ATOM 942 C C . GLY A 1 117 ? -9.853 -13.261 4.884 1.00 93.00 117 GLY A C 1
ATOM 943 O O . GLY A 1 117 ? -9.524 -13.244 6.068 1.00 93.00 117 GLY A O 1
ATOM 944 N N . ARG A 1 118 ? -9.294 -12.438 3.987 1.00 95.56 118 ARG A N 1
ATOM 945 C CA . ARG A 1 118 ? -8.309 -11.399 4.340 1.00 95.56 118 ARG A CA 1
ATOM 946 C C . ARG A 1 118 ? -8.981 -10.156 4.917 1.00 95.56 118 ARG A C 1
ATOM 948 O O . ARG A 1 118 ? -10.130 -9.864 4.589 1.00 95.56 118 ARG A O 1
ATOM 955 N N . THR A 1 119 ? -8.241 -9.394 5.718 1.00 97.44 119 THR A N 1
ATOM 956 C CA . THR A 1 119 ? -8.699 -8.135 6.318 1.00 97.44 119 THR A CA 1
ATOM 957 C C . THR A 1 119 ? -8.118 -6.934 5.580 1.00 97.44 119 THR A C 1
ATOM 959 O O . THR A 1 119 ? -6.906 -6.730 5.557 1.00 97.44 119 THR A O 1
ATOM 962 N N . VAL A 1 120 ? -8.990 -6.106 5.011 1.00 96.88 120 VAL A N 1
ATOM 963 C CA . VAL A 1 120 ? -8.644 -4.852 4.338 1.00 96.88 120 VAL A CA 1
ATOM 964 C C . VAL A 1 120 ? -8.609 -3.705 5.347 1.00 96.88 120 VAL A C 1
ATOM 966 O O . VAL A 1 120 ? -9.616 -3.371 5.970 1.00 96.88 120 VAL A O 1
ATOM 969 N N . ILE A 1 121 ? -7.450 -3.075 5.483 1.00 97.00 121 ILE A N 1
ATOM 970 C CA . ILE A 1 121 ? -7.225 -1.884 6.294 1.00 97.00 121 ILE A CA 1
ATOM 971 C C . ILE A 1 121 ? -7.169 -0.687 5.359 1.00 97.00 121 ILE A C 1
ATOM 973 O O . ILE A 1 121 ? -6.308 -0.629 4.481 1.00 97.00 121 ILE A O 1
ATOM 977 N N . ALA A 1 122 ? -8.083 0.262 5.535 1.00 93.00 122 ALA A N 1
ATOM 978 C CA . ALA A 1 122 ? -8.180 1.414 4.647 1.00 93.00 122 ALA A CA 1
ATOM 979 C C . ALA A 1 122 ? -8.459 2.713 5.408 1.00 93.00 122 ALA A C 1
ATOM 981 O O . ALA A 1 122 ? -8.954 2.728 6.542 1.00 93.00 122 ALA A O 1
ATOM 982 N N . ASP A 1 123 ? -8.111 3.828 4.780 1.00 87.06 123 ASP A N 1
ATOM 983 C CA . ASP A 1 123 ? -8.297 5.145 5.361 1.00 87.06 123 ASP A CA 1
ATOM 984 C C . ASP A 1 123 ? -9.770 5.612 5.310 1.00 87.06 123 ASP A C 1
ATOM 986 O O . ASP A 1 123 ? -10.695 4.913 4.887 1.00 87.06 123 ASP A O 1
ATOM 990 N N . SER A 1 124 ? -9.991 6.845 5.763 1.00 84.38 124 SER A N 1
ATOM 991 C CA . SER A 1 124 ? -11.320 7.451 5.818 1.00 84.38 124 SER A CA 1
ATOM 992 C C . SER A 1 124 ? -11.977 7.728 4.469 1.00 84.38 124 SER A C 1
ATOM 994 O O . SER A 1 124 ? -13.161 8.062 4.456 1.00 84.38 124 SER A O 1
ATOM 996 N N . TRP A 1 125 ? -11.240 7.640 3.360 1.00 75.94 125 TRP A N 1
ATOM 997 C CA . TRP A 1 125 ? -11.818 7.762 2.026 1.00 75.94 125 TRP A CA 1
ATOM 998 C C . TRP A 1 125 ? -12.701 6.555 1.685 1.00 75.94 125 TRP A C 1
ATOM 1000 O O . TRP A 1 125 ? -13.698 6.708 0.983 1.00 75.94 125 TRP A O 1
ATOM 1010 N N . PHE A 1 126 ? -12.371 5.376 2.221 1.00 78.38 126 PHE A N 1
ATOM 1011 C CA . PHE A 1 126 ? -13.086 4.122 1.961 1.00 78.38 126 PHE A CA 1
ATOM 1012 C C . PHE A 1 126 ? -14.120 3.769 3.040 1.00 78.38 126 PHE A C 1
ATOM 1014 O O . PHE A 1 126 ? -14.990 2.929 2.816 1.00 78.38 126 PHE A O 1
ATOM 1021 N N . GLY A 1 127 ? -14.041 4.404 4.212 1.00 83.44 127 GLY A N 1
ATOM 1022 C CA . GLY A 1 127 ? -14.839 4.052 5.384 1.00 83.44 127 GLY A CA 1
ATOM 1023 C C . GLY A 1 127 ? -16.321 4.399 5.272 1.00 83.44 127 GLY A C 1
ATOM 1024 O O . GLY A 1 127 ? -16.731 5.502 5.637 1.00 83.44 127 GLY A O 1
ATOM 1025 N N . SER A 1 128 ? -17.140 3.425 4.866 1.00 83.38 128 SER A N 1
ATOM 1026 C CA . SER A 1 128 ? -18.602 3.501 4.949 1.00 83.38 128 SER A CA 1
ATOM 1027 C C . SER A 1 128 ? -19.247 2.159 5.340 1.00 83.38 128 SER A C 1
ATOM 1029 O O . SER A 1 128 ? -18.696 1.089 5.058 1.00 83.38 128 SER A O 1
ATOM 1031 N N . PRO A 1 129 ? -20.448 2.165 5.959 1.00 84.44 129 PRO A N 1
ATOM 1032 C CA . PRO A 1 129 ? -21.170 0.933 6.279 1.00 84.44 129 PRO A CA 1
ATOM 1033 C C . PRO A 1 129 ? -21.533 0.106 5.054 1.00 84.44 129 PRO A C 1
ATOM 1035 O O . PRO A 1 129 ? -21.734 -1.101 5.163 1.00 84.44 129 PRO A O 1
ATOM 1038 N N . ALA A 1 130 ? -21.700 0.750 3.905 1.00 83.50 130 ALA A N 1
ATOM 1039 C CA . ALA A 1 130 ? -22.033 0.046 2.687 1.00 83.50 130 ALA A CA 1
ATOM 1040 C C . ALA A 1 130 ? -20.799 -0.642 2.099 1.00 83.50 130 ALA A C 1
ATOM 1042 O O . ALA A 1 130 ? -20.892 -1.819 1.763 1.00 83.50 130 ALA A O 1
ATOM 1043 N N . MET A 1 131 ? -19.641 0.027 2.099 1.00 85.56 131 MET A N 1
ATOM 1044 C CA . MET A 1 131 ? -18.368 -0.566 1.685 1.00 85.56 131 MET A CA 1
ATOM 1045 C C . MET A 1 131 ? -18.000 -1.791 2.533 1.00 85.56 131 MET A C 1
ATOM 1047 O O . MET A 1 131 ? -17.722 -2.857 1.992 1.00 85.56 131 MET A O 1
ATOM 1051 N N . 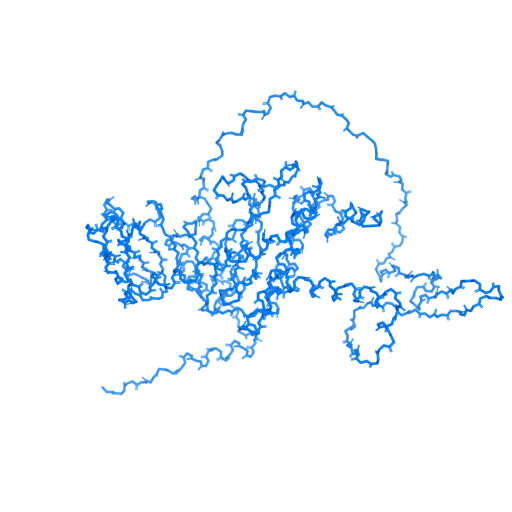VAL A 1 132 ? -18.076 -1.680 3.865 1.00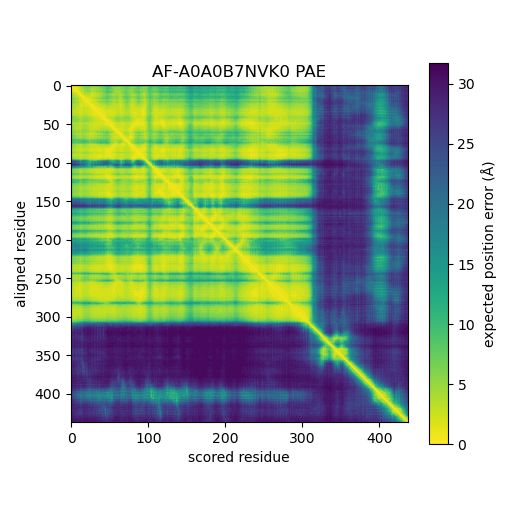 89.81 132 VAL A N 1
ATOM 1052 C CA . VAL A 1 132 ? -17.760 -2.794 4.781 1.00 89.81 132 VAL A CA 1
ATOM 1053 C C . VAL A 1 132 ? -18.668 -4.005 4.542 1.00 89.81 132 VAL A C 1
ATOM 1055 O O . VAL A 1 132 ? -18.200 -5.143 4.532 1.00 89.81 132 VAL A O 1
ATOM 1058 N N . ARG A 1 133 ? -19.971 -3.786 4.314 1.00 89.19 133 ARG A N 1
ATOM 1059 C CA . ARG A 1 133 ? -20.897 -4.878 3.967 1.00 89.19 133 ARG A CA 1
ATOM 1060 C C . ARG A 1 133 ? -20.581 -5.487 2.614 1.00 89.19 133 ARG A C 1
ATOM 1062 O O . ARG A 1 133 ? -20.660 -6.697 2.464 1.00 89.19 133 ARG A O 1
ATOM 1069 N N . ALA A 1 134 ? -20.233 -4.657 1.646 1.00 88.12 134 ALA A N 1
ATOM 1070 C CA . ALA A 1 134 ? -19.991 -5.121 0.300 1.00 88.12 134 ALA A CA 1
ATOM 1071 C C . ALA A 1 134 ? -18.681 -5.937 0.218 1.00 88.12 134 ALA A C 1
ATOM 1073 O O . ALA A 1 134 ? -18.661 -6.979 -0.430 1.00 88.12 134 ALA A O 1
ATOM 1074 N N . LEU A 1 135 ? -17.646 -5.570 0.986 1.00 91.44 135 LEU A N 1
ATOM 1075 C CA . LEU A 1 135 ? -16.463 -6.413 1.212 1.00 91.44 135 LEU A CA 1
ATOM 1076 C C . LEU A 1 135 ? -16.804 -7.726 1.928 1.00 91.44 135 LEU A C 1
ATOM 1078 O O . LEU A 1 135 ? -16.317 -8.789 1.542 1.00 91.44 135 LEU A O 1
ATOM 1082 N N . LYS A 1 136 ? -17.681 -7.672 2.936 1.00 91.81 136 LYS A N 1
ATOM 1083 C CA . LYS A 1 136 ? -18.168 -8.878 3.615 1.00 91.81 136 LYS A CA 1
ATOM 1084 C C . LYS A 1 136 ? -18.855 -9.841 2.645 1.00 91.81 136 LYS A C 1
ATOM 1086 O O . LYS A 1 136 ? -18.622 -11.045 2.722 1.00 91.81 136 LYS A O 1
ATOM 1091 N N . ASP A 1 137 ? -19.677 -9.320 1.737 1.00 90.94 137 ASP A N 1
ATOM 1092 C CA . ASP A 1 137 ? -20.428 -10.110 0.755 1.00 90.94 137 ASP A CA 1
ATOM 1093 C C . ASP A 1 137 ? -19.521 -10.858 -0.238 1.00 90.94 137 ASP A C 1
ATOM 1095 O O . ASP A 1 137 ? -19.933 -11.886 -0.774 1.00 90.94 137 ASP A O 1
ATOM 1099 N N . VAL A 1 138 ? -18.290 -10.383 -0.451 1.00 90.56 138 VAL A N 1
ATOM 1100 C CA . VAL A 1 138 ? -17.261 -11.050 -1.272 1.00 90.56 138 VAL A CA 1
ATOM 1101 C C . VAL A 1 138 ? -16.226 -11.811 -0.435 1.00 90.56 138 VAL A C 1
ATOM 1103 O O . VAL A 1 138 ? -15.156 -12.156 -0.930 1.00 90.56 138 VAL A O 1
ATOM 1106 N N . GLY A 1 139 ? -16.526 -12.086 0.838 1.00 92.69 139 GLY A N 1
ATOM 1107 C CA . GLY A 1 139 ? -15.690 -12.914 1.711 1.00 92.69 139 GLY A CA 1
ATOM 1108 C C . GLY A 1 139 ? -14.417 -12.230 2.215 1.00 92.69 139 GLY A C 1
ATOM 1109 O O . GLY A 1 139 ? -13.424 -12.909 2.485 1.00 92.69 139 GLY A O 1
ATOM 1110 N N . LEU A 1 140 ? -14.439 -10.900 2.336 1.00 94.75 140 LEU A N 1
ATOM 1111 C CA . LEU A 1 140 ? -13.378 -10.102 2.945 1.00 94.75 140 LEU A CA 1
ATOM 1112 C C . LEU A 1 140 ? -13.821 -9.481 4.276 1.00 94.75 140 LEU A C 1
ATOM 1114 O O . LEU A 1 140 ? -14.973 -9.097 4.499 1.00 94.75 140 LEU A O 1
ATOM 1118 N N . PHE A 1 141 ? -12.853 -9.339 5.167 1.00 96.56 141 PHE A N 1
ATOM 1119 C CA . PHE A 1 141 ? -12.956 -8.560 6.388 1.00 96.56 141 PHE A CA 1
ATOM 1120 C C . PHE A 1 141 ? -12.390 -7.160 6.157 1.00 96.56 141 PHE A C 1
ATOM 1122 O O . PHE A 1 141 ? -11.655 -6.918 5.201 1.00 96.56 141 PHE A O 1
ATOM 1129 N N . SER A 1 142 ? -12.730 -6.210 7.018 1.00 95.56 142 SER A N 1
ATOM 1130 C CA . SER A 1 142 ? -12.283 -4.832 6.875 1.00 95.56 142 SER A CA 1
ATOM 1131 C C . SER A 1 142 ? -12.305 -4.056 8.183 1.00 95.56 142 SER A C 1
ATOM 1133 O O . SER A 1 142 ? -13.163 -4.276 9.042 1.00 95.56 142 SER A O 1
ATOM 1135 N N . ILE A 1 143 ? -11.356 -3.127 8.292 1.00 96.50 143 ILE A N 1
ATOM 1136 C CA . ILE A 1 143 ? -11.286 -2.095 9.324 1.00 96.50 143 ILE A CA 1
ATOM 1137 C C . ILE A 1 143 ? -10.958 -0.785 8.613 1.00 96.50 143 ILE A C 1
ATOM 1139 O O . ILE A 1 143 ? -9.916 -0.659 7.968 1.00 96.50 143 ILE A O 1
ATOM 1143 N N . MET A 1 144 ? -11.855 0.190 8.701 1.00 93.00 144 MET A N 1
ATOM 1144 C CA . MET A 1 144 ? -11.723 1.451 7.977 1.00 93.00 144 MET A CA 1
ATOM 1145 C C . MET A 1 144 ? -11.901 2.631 8.915 1.00 93.00 144 MET A C 1
ATOM 1147 O O . MET A 1 144 ? -12.793 2.627 9.764 1.00 93.00 144 MET A O 1
ATOM 1151 N N . GLN A 1 145 ? -11.077 3.665 8.761 1.00 91.00 145 GLN A N 1
ATOM 1152 C CA . GLN A 1 145 ? -11.256 4.898 9.532 1.00 91.00 145 GLN A CA 1
ATOM 1153 C C . GLN A 1 145 ? -12.527 5.635 9.098 1.00 91.00 145 GLN A C 1
ATOM 1155 O O . GLN A 1 145 ? -12.935 5.569 7.945 1.00 91.00 145 GLN A O 1
ATOM 1160 N N . VAL A 1 146 ? -13.137 6.400 10.002 1.00 87.50 146 VAL A N 1
ATOM 1161 C CA . VAL A 1 146 ? -14.298 7.250 9.695 1.00 87.50 146 VAL A CA 1
ATOM 1162 C C . VAL A 1 146 ? -14.024 8.664 10.194 1.00 87.50 146 VAL A C 1
ATOM 1164 O O . VAL A 1 146 ? -13.642 8.859 11.346 1.00 87.50 146 VAL A O 1
ATOM 1167 N N . LYS A 1 147 ? -14.196 9.662 9.315 1.00 79.62 147 LYS A N 1
ATOM 1168 C CA . LYS A 1 147 ? -13.997 11.089 9.650 1.00 79.62 147 LYS A CA 1
ATOM 1169 C C . LYS A 1 147 ? -15.193 11.990 9.349 1.00 79.62 147 LYS A C 1
ATOM 1171 O O . LYS A 1 147 ? -15.339 13.015 10.005 1.00 79.62 147 LYS A O 1
ATOM 1176 N N . LYS A 1 148 ? -16.014 11.676 8.338 1.00 69.06 148 LYS A N 1
ATOM 1177 C CA . LYS A 1 148 ? -17.116 12.555 7.905 1.00 69.06 148 LYS A CA 1
ATOM 1178 C C . LYS A 1 148 ? -18.457 12.111 8.486 1.00 69.06 148 LYS A C 1
ATOM 1180 O O . LYS A 1 148 ? -18.770 10.924 8.479 1.00 69.06 148 LYS A O 1
ATOM 1185 N N . LYS A 1 149 ? -19.288 13.097 8.855 1.00 64.69 149 LYS A N 1
ATOM 1186 C CA . LYS A 1 149 ? -20.612 12.879 9.457 1.00 64.69 149 LYS A CA 1
ATOM 1187 C C . LYS A 1 149 ? -21.596 12.051 8.624 1.00 64.69 149 LYS A C 1
ATOM 1189 O O . LYS A 1 149 ? -22.403 11.294 9.145 1.00 64.69 149 LYS A O 1
ATOM 1194 N N . ARG A 1 150 ? -21.513 12.156 7.306 1.00 63.94 150 ARG A N 1
ATOM 1195 C CA . ARG A 1 150 ? -22.420 11.441 6.399 1.00 63.94 150 ARG A CA 1
ATOM 1196 C C . ARG A 1 150 ? -22.224 9.920 6.361 1.00 63.94 150 ARG A C 1
ATOM 1198 O O . ARG A 1 150 ? -23.128 9.220 5.927 1.00 63.94 150 ARG A O 1
ATOM 1205 N N . TYR A 1 151 ? -21.072 9.414 6.807 1.00 62.22 151 TYR A N 1
ATOM 1206 C CA . TYR A 1 151 ? -20.765 7.977 6.789 1.00 62.22 151 TYR A CA 1
ATOM 1207 C C . TYR A 1 151 ? -21.163 7.264 8.089 1.00 62.22 151 TYR A C 1
ATOM 1209 O O . TYR A 1 151 ? -20.882 6.078 8.260 1.00 62.22 151 TYR A O 1
ATOM 1217 N N . TRP A 1 152 ? -21.836 7.967 9.005 1.00 65.88 152 TRP A N 1
ATOM 1218 C CA . TRP A 1 152 ? -22.380 7.368 10.218 1.00 65.88 152 TRP A CA 1
ATOM 1219 C C . TRP A 1 152 ? -23.646 6.540 9.920 1.00 65.88 152 TRP A C 1
ATOM 1221 O O . TRP A 1 152 ? -24.394 6.855 8.991 1.00 65.88 152 TRP A O 1
ATOM 1231 N N . PRO A 1 153 ? -23.926 5.472 10.688 1.00 59.59 153 PRO A N 1
ATOM 1232 C CA . PRO A 1 153 ? -25.112 4.648 10.514 1.00 59.59 153 PRO A CA 1
ATOM 1233 C C . PRO A 1 153 ? -26.383 5.476 10.676 1.00 59.59 153 PRO A C 1
ATOM 1235 O O . PRO A 1 153 ? -26.498 6.293 11.590 1.00 59.59 153 PRO A O 1
ATOM 1238 N N . ARG A 1 154 ? -27.374 5.219 9.817 1.00 58.66 154 ARG A N 1
ATOM 1239 C CA . ARG A 1 154 ? -28.702 5.831 9.950 1.00 58.66 154 ARG A CA 1
ATOM 1240 C C . ARG A 1 154 ? -29.342 5.388 11.270 1.00 58.66 154 ARG A C 1
ATOM 1242 O O . ARG A 1 154 ? -29.318 4.200 11.584 1.00 58.66 154 ARG A O 1
ATOM 1249 N N . GLY A 1 155 ? -29.933 6.330 12.006 1.00 55.53 155 GLY A N 1
ATOM 1250 C CA . GLY A 1 155 ? -30.568 6.075 13.306 1.00 55.53 155 GLY A CA 1
ATOM 1251 C C . GLY A 1 155 ? -29.662 6.282 14.526 1.00 55.53 155 GLY A C 1
ATOM 1252 O O . GLY A 1 155 ? -30.068 5.939 15.632 1.00 55.53 155 GLY A O 1
ATOM 1253 N N . MET A 1 156 ? -28.457 6.833 14.342 1.00 57.59 156 MET A N 1
ATOM 1254 C CA . MET A 1 156 ? -27.667 7.394 15.446 1.00 57.59 156 MET A CA 1
ATOM 1255 C C . MET A 1 156 ? -28.341 8.647 16.040 1.00 57.59 156 MET A C 1
ATOM 1257 O O . MET A 1 156 ? -29.107 9.304 15.325 1.00 57.59 156 MET A O 1
ATOM 1261 N N . PRO A 1 157 ? -28.053 8.997 17.313 1.00 52.25 157 PRO A N 1
ATOM 1262 C CA . PRO A 1 157 ? -28.376 10.307 17.882 1.00 52.25 157 PRO A CA 1
ATOM 1263 C C . PRO A 1 157 ? -27.897 11.454 16.978 1.00 52.25 157 PRO A C 1
ATOM 1265 O O . PRO A 1 157 ? -27.089 11.255 16.072 1.00 52.25 157 PRO A O 1
ATOM 1268 N N . MET A 1 158 ? -28.399 12.669 17.205 1.00 50.19 158 MET A N 1
ATOM 1269 C CA . MET A 1 158 ? -28.022 13.835 16.392 1.00 50.19 158 MET A CA 1
ATOM 1270 C C . MET A 1 158 ? -26.505 14.125 16.460 1.00 50.19 158 MET A C 1
ATOM 1272 O O . MET A 1 158 ? -25.945 14.718 15.531 1.00 50.19 158 MET A O 1
ATOM 1276 N N . GLU A 1 159 ? -25.830 13.677 17.526 1.00 61.94 159 GLU A N 1
ATOM 1277 C CA . GLU A 1 159 ? -24.373 13.657 17.634 1.00 61.94 159 GLU A CA 1
ATOM 1278 C C . GLU A 1 159 ? -23.743 12.474 16.875 1.00 61.94 159 GLU A C 1
ATOM 1280 O O . GLU A 1 159 ? -24.235 11.347 16.897 1.00 61.94 159 GLU A O 1
ATOM 1285 N N . ASP A 1 160 ? -22.593 12.706 16.232 1.00 75.44 160 ASP A N 1
ATOM 1286 C CA . ASP A 1 160 ? -21.804 11.596 15.700 1.00 75.44 160 ASP A CA 1
ATOM 1287 C C . ASP A 1 160 ? -21.164 10.752 16.816 1.00 75.44 160 ASP A C 1
ATOM 1289 O O . ASP A 1 160 ? -21.085 11.185 17.965 1.00 75.44 160 ASP A O 1
ATOM 1293 N N . MET A 1 161 ? -20.680 9.539 16.505 1.00 82.25 161 MET A N 1
ATOM 1294 C CA . MET A 1 161 ? -20.096 8.662 17.538 1.00 82.25 161 MET A CA 1
ATOM 1295 C C . MET A 1 161 ? -18.931 9.325 18.281 1.00 82.25 161 MET A C 1
ATOM 1297 O O . MET A 1 161 ? -18.734 9.066 19.465 1.00 82.25 161 MET A O 1
ATOM 1301 N N . VAL A 1 162 ? -18.182 10.200 17.604 1.00 84.75 162 VAL A N 1
ATOM 1302 C CA . VAL A 1 162 ? -17.106 10.988 18.216 1.00 84.75 162 VAL A CA 1
ATOM 1303 C C . VAL A 1 162 ? -17.659 12.019 19.208 1.00 84.75 162 VAL A C 1
ATOM 1305 O O . VAL A 1 162 ? -17.073 12.213 20.272 1.00 84.75 162 VAL A O 1
ATOM 1308 N N . GLY A 1 163 ? -18.781 12.661 18.890 1.00 82.81 163 GLY A N 1
ATOM 1309 C CA . GLY A 1 163 ? -19.515 13.559 19.778 1.00 82.81 163 GLY A CA 1
ATOM 1310 C C . GLY A 1 163 ? -20.151 12.842 20.967 1.00 82.81 163 GLY A C 1
ATOM 1311 O O . GLY A 1 163 ? -20.259 13.435 22.032 1.00 82.81 163 GLY A O 1
ATOM 1312 N N . SER A 1 164 ? -20.495 11.558 20.821 1.00 84.88 164 SER A N 1
ATOM 1313 C CA . SER A 1 164 ? -21.055 10.734 21.905 1.00 84.88 164 SER A CA 1
ATOM 1314 C C . SER A 1 164 ? -20.027 10.223 22.926 1.00 84.88 164 SER A C 1
ATOM 1316 O O . SER A 1 164 ? -20.403 9.612 23.930 1.00 84.88 164 SER A O 1
ATOM 1318 N N . LEU A 1 165 ? -18.730 10.424 22.669 1.00 89.88 165 LEU A N 1
ATOM 1319 C CA . LEU A 1 165 ? -17.670 10.074 23.613 1.00 89.88 165 LEU A CA 1
ATOM 1320 C C . LEU A 1 165 ? -17.789 10.938 24.885 1.00 89.88 165 LEU A C 1
ATOM 1322 O O . LEU A 1 165 ? -18.065 12.134 24.810 1.00 89.88 165 LEU A O 1
ATOM 1326 N N . GLY A 1 166 ? -17.514 10.354 26.047 1.00 89.31 166 GLY A N 1
ATOM 1327 C CA . GLY A 1 166 ? -17.311 11.062 27.311 1.00 89.31 166 GLY A CA 1
ATOM 1328 C C . GLY A 1 166 ? -16.034 11.906 27.294 1.00 89.31 166 GLY A C 1
ATOM 1329 O O . GLY A 1 166 ? -15.215 11.797 26.381 1.00 89.31 166 GLY A O 1
ATOM 1330 N N . GLU A 1 167 ? -15.865 12.792 28.272 1.00 87.62 167 GLU A N 1
ATOM 1331 C CA . GLU A 1 167 ? -14.714 13.710 28.327 1.00 87.62 167 GLU A CA 1
ATOM 1332 C C . GLU A 1 167 ? -13.397 12.999 28.676 1.00 87.62 167 GLU A C 1
ATOM 1334 O O . GLU A 1 167 ? -12.323 13.457 28.289 1.00 87.62 167 GLU A O 1
ATOM 1339 N N . GLU A 1 168 ? -13.473 11.850 29.350 1.00 89.38 168 GLU A N 1
ATOM 1340 C CA . GLU A 1 168 ? -12.304 11.104 29.805 1.00 89.38 168 GLU A CA 1
ATOM 1341 C C . GLU A 1 168 ? -11.515 10.481 28.646 1.00 89.38 168 GLU A C 1
ATOM 1343 O O . GLU A 1 168 ? -12.055 9.784 27.780 1.00 89.38 168 GLU A O 1
ATOM 1348 N N . VAL A 1 169 ? -10.196 10.702 28.652 1.00 89.31 169 VAL A N 1
ATOM 1349 C CA . VAL A 1 169 ? -9.269 10.006 27.755 1.00 89.31 169 VAL A CA 1
ATOM 1350 C C . VAL A 1 169 ? -9.386 8.501 27.998 1.00 89.31 169 VAL A C 1
ATOM 1352 O O . VAL A 1 169 ? -9.252 8.033 29.123 1.00 89.31 169 VAL A O 1
ATOM 1355 N N . GLY A 1 170 ? -9.592 7.745 26.924 1.00 89.62 170 GLY A N 1
ATOM 1356 C CA . GLY A 1 170 ? -9.841 6.310 26.971 1.00 89.62 170 GLY A CA 1
ATOM 1357 C C . GLY A 1 170 ? -11.316 5.926 26.948 1.00 89.62 170 GLY A C 1
ATOM 1358 O O . GLY A 1 170 ? -11.586 4.734 26.825 1.00 89.62 170 GLY A O 1
ATOM 1359 N N . ASP A 1 171 ? -12.263 6.876 26.979 1.00 92.25 171 ASP A N 1
ATOM 1360 C CA . ASP A 1 171 ? -13.672 6.538 26.745 1.00 92.25 171 ASP A CA 1
ATOM 1361 C C . ASP A 1 171 ? -13.846 5.891 25.365 1.00 92.25 171 ASP A C 1
ATOM 1363 O O . ASP A 1 171 ? -13.253 6.309 24.360 1.00 92.25 171 ASP A O 1
ATOM 1367 N N . VAL A 1 172 ? -14.672 4.849 25.334 1.00 92.25 172 VAL A N 1
ATOM 1368 C CA . VAL A 1 172 ? -14.956 4.052 24.146 1.00 92.25 172 VAL A CA 1
ATOM 1369 C C . VAL A 1 172 ? -16.461 3.956 23.968 1.00 92.25 172 VAL A C 1
ATOM 1371 O O . VAL A 1 172 ? -17.191 3.540 24.868 1.00 92.25 172 VAL A O 1
ATOM 1374 N N . LYS A 1 173 ? -16.926 4.254 22.755 1.00 91.25 173 LYS A N 1
ATOM 1375 C CA . LYS A 1 173 ? -18.308 4.001 22.335 1.00 91.25 173 LYS A CA 1
ATOM 1376 C C . LYS A 1 173 ? -18.318 3.005 21.196 1.00 91.25 173 LYS A C 1
ATOM 1378 O O . LYS A 1 173 ? -17.603 3.176 20.212 1.00 91.25 173 LYS A O 1
ATOM 1383 N N . VAL A 1 174 ? -19.150 1.977 21.318 1.00 90.31 174 VAL A N 1
ATOM 1384 C CA . VAL A 1 174 ? -19.320 0.945 20.294 1.00 90.31 174 VAL A CA 1
ATOM 1385 C C . VAL A 1 174 ? -20.793 0.807 19.971 1.00 90.31 174 VAL A C 1
ATOM 1387 O O . VAL A 1 174 ? -21.615 0.631 20.867 1.00 90.31 174 VAL A O 1
ATOM 1390 N N . VAL A 1 175 ? -21.115 0.813 18.682 1.00 87.75 175 VAL A N 1
ATOM 1391 C CA . VAL A 1 175 ? -22.442 0.445 18.197 1.00 87.75 175 VAL A CA 1
ATOM 1392 C C . VAL A 1 175 ? -22.301 -0.706 17.221 1.00 87.75 175 VAL A C 1
ATOM 1394 O O . VAL A 1 175 ? -21.611 -0.610 16.208 1.00 87.75 175 VAL A O 1
ATOM 1397 N N . LYS A 1 176 ? -22.987 -1.801 17.540 1.00 88.38 176 LYS A N 1
ATOM 1398 C CA . LYS A 1 176 ? -23.089 -2.988 16.698 1.00 88.38 176 LYS A CA 1
ATOM 1399 C C . LYS A 1 176 ? -24.386 -2.948 15.901 1.00 88.38 176 LYS A C 1
ATOM 1401 O O . LYS A 1 176 ? -25.440 -2.573 16.417 1.00 88.38 176 LYS A O 1
ATOM 1406 N N . SER A 1 177 ? -24.301 -3.342 14.641 1.00 86.31 177 SER A N 1
ATOM 1407 C CA . SER A 1 177 ? -25.466 -3.614 13.813 1.00 86.31 177 SER A CA 1
ATOM 1408 C C . SER A 1 177 ? -26.299 -4.745 14.420 1.00 86.31 177 SER A C 1
ATOM 1410 O O . SER A 1 177 ? -25.764 -5.680 15.011 1.00 86.31 177 SER A O 1
ATOM 1412 N N . ARG A 1 178 ? -27.626 -4.662 14.279 1.00 85.38 178 ARG A N 1
ATOM 1413 C CA . ARG A 1 178 ? -28.556 -5.712 14.736 1.00 85.38 178 ARG A CA 1
ATOM 1414 C C . ARG A 1 178 ? -28.797 -6.802 13.691 1.00 85.38 178 ARG A C 1
ATOM 1416 O O . ARG A 1 178 ? -29.414 -7.810 14.006 1.00 85.38 178 ARG A O 1
ATOM 1423 N N . ILE A 1 179 ? -28.369 -6.569 12.452 1.00 85.00 179 ILE A N 1
ATOM 1424 C CA . ILE A 1 179 ? -28.701 -7.413 11.294 1.00 85.00 179 ILE A CA 1
ATOM 1425 C C . ILE A 1 179 ? -27.475 -8.093 10.680 1.00 85.00 179 ILE A C 1
ATOM 1427 O O . ILE A 1 179 ? -27.615 -8.989 9.855 1.00 85.00 179 ILE A O 1
ATOM 1431 N N . ASP A 1 180 ? -26.271 -7.661 11.050 1.00 87.06 180 ASP A N 1
ATOM 1432 C CA . ASP A 1 180 ? -25.016 -8.198 10.538 1.00 87.06 180 ASP A CA 1
ATOM 1433 C C . ASP A 1 180 ? -23.881 -7.996 11.559 1.00 87.06 180 ASP A C 1
ATOM 1435 O O . ASP A 1 180 ? -24.090 -7.498 12.662 1.00 87.06 180 ASP A O 1
ATOM 1439 N N . SER A 1 181 ? -22.666 -8.409 11.190 1.00 88.19 181 SER A N 1
ATOM 1440 C CA . SER A 1 181 ? -21.471 -8.316 12.040 1.00 88.19 181 SER A CA 1
ATOM 1441 C C . SER A 1 181 ? -20.745 -6.971 11.931 1.00 88.19 181 SER A C 1
ATOM 1443 O O . SER A 1 181 ? -19.607 -6.865 12.383 1.00 88.19 181 SER A O 1
ATOM 1445 N N . VAL A 1 182 ? -21.349 -5.963 11.292 1.00 90.94 182 VAL A N 1
ATOM 1446 C CA . VAL A 1 182 ? -20.737 -4.638 11.167 1.00 90.94 182 VAL A CA 1
ATOM 1447 C C . VAL A 1 182 ? -20.893 -3.884 12.479 1.00 90.94 182 VAL A C 1
ATOM 1449 O O . VAL A 1 182 ? -21.963 -3.869 13.091 1.00 90.94 182 VAL A O 1
ATOM 1452 N N . PHE A 1 183 ? -19.838 -3.208 12.902 1.00 91.25 183 PHE A N 1
ATOM 1453 C CA . PHE A 1 183 ? -19.867 -2.325 14.054 1.00 91.25 183 PHE A CA 1
ATOM 1454 C C . PHE A 1 183 ? -19.039 -1.073 13.802 1.00 91.25 183 PHE A C 1
ATOM 1456 O O . PHE A 1 183 ? -18.187 -1.017 12.915 1.00 91.25 183 PHE A O 1
ATOM 1463 N N . ILE A 1 184 ? -19.303 -0.058 14.613 1.00 90.12 184 ILE A N 1
ATOM 1464 C CA . ILE A 1 184 ? -18.526 1.171 14.669 1.00 90.12 184 ILE A CA 1
ATOM 1465 C C . ILE A 1 184 ? -18.020 1.348 16.084 1.00 90.12 184 ILE A C 1
ATOM 1467 O O . ILE A 1 184 ? -18.776 1.171 17.039 1.00 90.12 184 ILE A O 1
ATOM 1471 N N . ALA A 1 185 ? -16.752 1.715 16.203 1.00 92.12 185 ALA A N 1
ATOM 1472 C CA . ALA A 1 185 ? -16.119 2.028 17.468 1.00 92.12 185 ALA A CA 1
ATOM 1473 C C . ALA A 1 185 ? -15.500 3.425 17.398 1.00 92.12 185 ALA A C 1
ATOM 1475 O O . ALA A 1 185 ? -14.853 3.779 16.413 1.00 92.12 185 ALA A O 1
ATOM 1476 N N . SER A 1 186 ? -15.685 4.217 18.449 1.00 92.00 186 SER A N 1
ATOM 1477 C CA . SER A 1 186 ? -15.003 5.490 18.676 1.00 92.00 186 SER A CA 1
ATOM 1478 C C . SER A 1 186 ? -14.188 5.420 19.962 1.00 92.00 186 SER A C 1
ATOM 1480 O O . SER A 1 186 ? -14.602 4.763 20.913 1.00 92.00 186 SER A O 1
ATOM 1482 N N . LEU A 1 187 ? -13.034 6.085 19.967 1.00 92.31 187 LEU A N 1
ATOM 1483 C CA . LEU A 1 187 ? -12.094 6.136 21.087 1.00 92.31 187 LEU A CA 1
ATOM 1484 C C . LEU A 1 187 ? -11.678 7.588 21.342 1.00 92.31 187 LEU A C 1
ATOM 1486 O O . LEU A 1 187 ? -11.223 8.282 20.419 1.00 92.31 187 LEU A O 1
ATOM 1490 N N . ARG A 1 188 ? -11.781 8.027 22.599 1.00 91.50 188 ARG A N 1
ATOM 1491 C CA . ARG A 1 188 ? -11.218 9.295 23.070 1.00 91.50 188 ARG A CA 1
ATOM 1492 C C . ARG A 1 188 ? -9.709 9.139 23.273 1.00 91.50 188 ARG A C 1
ATOM 1494 O O . ARG A 1 188 ? -9.240 8.704 24.315 1.00 91.50 188 ARG A O 1
ATOM 1501 N N . ASP A 1 189 ? -8.944 9.495 22.251 1.00 87.25 189 ASP A N 1
ATOM 1502 C CA . ASP A 1 189 ? -7.485 9.664 22.309 1.00 87.25 189 ASP A CA 1
ATOM 1503 C C . ASP A 1 189 ? -7.153 11.168 22.182 1.00 87.25 189 ASP A C 1
ATOM 1505 O O . ASP A 1 189 ? -8.067 11.991 22.091 1.00 87.25 189 ASP A O 1
ATOM 1509 N N . LYS A 1 190 ? -5.869 11.552 22.100 1.00 84.50 190 LYS A N 1
ATOM 1510 C CA . LYS A 1 190 ? -5.430 12.951 21.879 1.00 84.50 190 LYS A CA 1
ATOM 1511 C C . LYS A 1 190 ? -6.207 13.647 20.757 1.00 84.50 190 LYS A C 1
ATOM 1513 O O . LYS A 1 190 ? -6.493 14.837 20.812 1.00 84.50 190 LYS A O 1
ATOM 1518 N N . LYS A 1 191 ? -6.501 12.894 19.698 1.00 86.75 191 LYS A N 1
ATOM 1519 C CA . LYS A 1 191 ? -7.523 13.241 18.714 1.00 86.75 191 LYS A CA 1
ATOM 1520 C C . LYS A 1 191 ? -8.538 12.107 18.718 1.00 86.75 191 LYS A C 1
ATOM 1522 O O . LYS A 1 191 ? -8.100 10.961 18.580 1.00 86.75 191 LYS A O 1
ATOM 1527 N N . PRO A 1 192 ? -9.845 12.389 18.840 1.00 89.00 192 PRO A N 1
ATOM 1528 C CA . PRO A 1 192 ? -10.855 11.349 18.766 1.00 89.00 192 PRO A CA 1
ATOM 1529 C C . PRO A 1 192 ? -10.712 10.544 17.478 1.00 89.00 192 PRO A C 1
ATOM 1531 O O . PRO A 1 192 ? -10.500 11.106 16.398 1.00 89.00 192 PRO A O 1
ATOM 1534 N N . ARG A 1 193 ? -10.807 9.224 17.605 1.00 90.44 193 ARG A N 1
ATOM 1535 C CA . ARG A 1 193 ? -10.696 8.296 16.480 1.00 90.44 193 ARG A CA 1
ATOM 1536 C C . ARG A 1 193 ? -11.990 7.533 16.329 1.00 90.44 193 ARG A C 1
ATOM 1538 O O . ARG A 1 193 ? -12.647 7.229 17.320 1.00 90.44 193 ARG A O 1
ATOM 1545 N N . CYS A 1 194 ? -12.304 7.172 15.095 1.00 91.69 194 CYS A N 1
ATOM 1546 C CA . CYS A 1 194 ? -13.405 6.282 14.804 1.00 91.69 194 CYS A CA 1
ATOM 1547 C C . CYS A 1 194 ? -13.036 5.303 13.697 1.00 91.69 194 CYS A C 1
ATOM 1549 O O . CYS A 1 194 ? -12.404 5.687 12.709 1.00 91.69 194 CYS A O 1
ATOM 1551 N N . VAL A 1 195 ? -13.483 4.061 13.861 1.00 93.62 195 VAL A N 1
ATOM 1552 C CA . VAL A 1 195 ? -13.391 3.002 12.861 1.00 93.62 195 VAL A CA 1
ATOM 1553 C C . VAL A 1 195 ? -14.748 2.345 12.639 1.00 93.62 195 VAL A C 1
ATOM 1555 O O . VAL A 1 195 ? -15.557 2.236 13.562 1.00 93.62 195 VAL A O 1
ATOM 1558 N N . ILE A 1 196 ? -14.980 1.892 11.413 1.00 92.56 196 ILE A N 1
ATOM 1559 C CA . ILE A 1 196 ? -16.044 0.961 11.050 1.00 92.56 196 ILE A CA 1
ATOM 1560 C C . ILE A 1 196 ? -15.413 -0.353 10.605 1.00 92.56 196 ILE A C 1
ATOM 1562 O O . ILE A 1 196 ? -14.430 -0.350 9.863 1.00 92.56 196 ILE A O 1
ATOM 1566 N N . ALA A 1 197 ? -15.953 -1.470 11.081 1.00 94.94 197 ALA A N 1
ATOM 1567 C CA . ALA A 1 197 ? -15.360 -2.775 10.845 1.00 94.94 197 ALA A CA 1
ATOM 1568 C C . ALA A 1 197 ? -16.404 -3.895 10.826 1.00 94.94 197 ALA A C 1
ATOM 1570 O O . ALA A 1 197 ? -17.476 -3.789 11.421 1.00 94.94 197 ALA A O 1
ATOM 1571 N N . ASN A 1 198 ? -16.064 -4.988 10.151 1.00 94.31 198 ASN A N 1
ATOM 1572 C CA . ASN A 1 198 ? -16.701 -6.305 10.292 1.00 94.31 198 ASN A CA 1
ATOM 1573 C C . ASN A 1 198 ? -15.699 -7.360 10.796 1.00 94.31 198 ASN A C 1
ATOM 1575 O O . ASN A 1 198 ? -15.955 -8.555 10.659 1.00 94.31 198 ASN A O 1
ATOM 1579 N N . ALA A 1 199 ? -14.564 -6.900 11.324 1.00 91.25 199 ALA A N 1
ATOM 1580 C CA . ALA A 1 199 ? -13.397 -7.678 11.706 1.00 91.25 199 ALA A CA 1
ATOM 1581 C C . ALA A 1 199 ? -12.926 -7.276 13.106 1.00 91.25 199 ALA A C 1
ATOM 1583 O O . ALA A 1 199 ? -13.159 -6.143 13.531 1.00 91.25 199 ALA A O 1
ATOM 1584 N N . GLU A 1 200 ? -12.191 -8.179 13.753 1.00 89.38 200 GLU A N 1
ATOM 1585 C CA . GLU A 1 200 ? -11.563 -7.971 15.061 1.00 89.38 200 GLU A CA 1
ATOM 1586 C C . GLU A 1 200 ? -12.542 -7.723 16.220 1.00 89.38 200 GLU A C 1
ATOM 1588 O O . GLU A 1 200 ? -13.766 -7.688 16.068 1.00 89.38 200 GLU A O 1
ATOM 1593 N N . SER A 1 201 ? -11.981 -7.622 17.426 1.00 86.50 201 SER A N 1
ATOM 1594 C CA . SER A 1 201 ? -12.738 -7.498 18.668 1.00 86.50 201 SER A CA 1
ATOM 1595 C C . SER A 1 201 ? -12.790 -6.058 19.182 1.00 86.50 201 SER A C 1
ATOM 1597 O O . SER A 1 201 ? -11.857 -5.267 19.037 1.00 86.50 201 SER A O 1
ATOM 1599 N N . THR A 1 202 ? -13.889 -5.731 19.860 1.00 87.56 202 THR A N 1
ATOM 1600 C CA . THR A 1 202 ? -14.050 -4.482 20.618 1.00 87.56 202 THR A CA 1
ATOM 1601 C C . THR A 1 202 ? -13.696 -4.639 22.097 1.00 87.56 202 THR A C 1
ATOM 1603 O O . THR A 1 202 ? -13.969 -3.737 22.885 1.00 87.56 202 THR A O 1
ATOM 1606 N N . THR A 1 203 ? -13.157 -5.791 22.500 1.00 87.81 203 THR A N 1
ATOM 1607 C CA . THR A 1 203 ? -12.645 -6.014 23.858 1.00 87.81 203 THR A CA 1
ATOM 1608 C C . THR A 1 203 ? -11.403 -5.170 24.110 1.00 87.81 203 THR A C 1
ATOM 1610 O O . THR A 1 203 ? -10.703 -4.788 23.169 1.00 87.81 203 THR A O 1
ATOM 1613 N N . ALA A 1 204 ? -11.129 -4.900 25.387 1.00 86.12 204 ALA A N 1
ATOM 1614 C CA . ALA A 1 204 ? -9.898 -4.254 25.818 1.00 86.12 204 ALA A CA 1
ATOM 1615 C C . ALA A 1 204 ? -8.674 -5.011 25.273 1.00 86.12 204 ALA A C 1
ATOM 1617 O O . ALA A 1 204 ? -8.585 -6.230 25.417 1.00 86.12 204 ALA A O 1
ATOM 1618 N N . GLY A 1 205 ? -7.785 -4.279 24.609 1.00 87.81 205 GLY A N 1
ATOM 1619 C CA . GLY A 1 205 ? -6.487 -4.741 24.135 1.00 87.81 205 GLY A CA 1
ATOM 1620 C C . GLY A 1 205 ? -5.369 -4.202 25.021 1.00 87.81 205 GLY A C 1
ATOM 1621 O O . GLY A 1 205 ? -5.497 -4.157 26.248 1.00 87.81 205 GLY A O 1
ATOM 1622 N N . SER A 1 206 ? -4.275 -3.780 24.393 1.00 85.00 206 SER A N 1
ATOM 1623 C CA . SER A 1 206 ? -3.125 -3.214 25.097 1.00 85.00 206 SER A CA 1
ATOM 1624 C C . SER A 1 206 ? -3.425 -1.873 25.786 1.00 85.00 206 SER A C 1
ATOM 1626 O O . SER A 1 206 ? -4.290 -1.084 25.384 1.00 85.00 206 SER A O 1
ATOM 1628 N N . THR A 1 207 ? -2.672 -1.620 26.859 1.00 88.06 207 THR A N 1
ATOM 1629 C CA . THR A 1 207 ? -2.690 -0.363 27.609 1.00 88.06 207 THR A CA 1
ATOM 1630 C C . THR A 1 207 ? -1.398 0.397 27.345 1.00 88.06 207 THR A C 1
ATOM 1632 O O . THR A 1 207 ? -0.310 -0.141 27.537 1.00 88.06 207 THR A O 1
ATOM 1635 N N . GLU A 1 208 ? -1.512 1.658 26.939 1.00 84.06 208 GLU A N 1
ATOM 1636 C CA . GLU A 1 208 ? -0.367 2.525 26.662 1.00 84.06 208 GLU A CA 1
ATOM 1637 C C . GLU A 1 208 ? -0.448 3.828 27.461 1.00 84.06 208 GLU A C 1
ATOM 1639 O O . GLU A 1 208 ? -1.508 4.453 27.548 1.00 84.06 208 GLU A O 1
ATOM 1644 N N . SER A 1 209 ? 0.697 4.288 27.967 1.00 86.25 209 SER A N 1
ATOM 1645 C CA . SER A 1 209 ? 0.834 5.630 28.533 1.00 86.25 209 SER A CA 1
ATOM 1646 C C . SER A 1 209 ? 1.029 6.655 27.416 1.00 86.25 209 SER A C 1
ATOM 1648 O O . SER A 1 209 ? 1.971 6.569 26.626 1.00 86.25 209 SER A O 1
ATOM 1650 N N . ARG A 1 210 ? 0.152 7.655 27.350 1.00 81.38 210 ARG A N 1
ATOM 1651 C CA . ARG A 1 210 ? 0.208 8.759 26.388 1.00 81.38 210 ARG A CA 1
ATOM 1652 C C . ARG A 1 210 ? 0.323 10.093 27.105 1.00 81.38 210 ARG A C 1
ATOM 1654 O O . ARG A 1 210 ? -0.421 10.378 28.034 1.00 81.38 210 ARG A O 1
ATOM 1661 N N . TRP A 1 211 ? 1.205 10.946 26.597 1.00 85.50 211 TRP A N 1
ATOM 1662 C CA . TRP A 1 211 ? 1.258 12.345 27.002 1.00 85.50 211 TRP A CA 1
ATOM 1663 C C . TRP A 1 211 ? 0.215 13.158 26.224 1.00 85.50 211 TRP A C 1
ATOM 1665 O O . TRP A 1 211 ? 0.326 13.313 25.001 1.00 85.50 211 TRP A O 1
ATOM 1675 N N . ILE A 1 212 ? -0.810 13.651 26.917 1.00 84.06 212 ILE A N 1
ATOM 1676 C CA . ILE A 1 212 ? -1.929 14.419 26.356 1.00 84.06 212 ILE A CA 1
ATOM 1677 C C . ILE A 1 212 ? -2.124 15.648 27.241 1.00 84.06 212 ILE A C 1
ATOM 1679 O O . ILE A 1 212 ? -2.122 15.539 28.459 1.00 84.06 212 ILE A O 1
ATOM 1683 N N . ASP A 1 213 ? -2.186 16.828 26.624 1.00 83.69 213 ASP A N 1
ATOM 1684 C CA . ASP A 1 213 ? -2.451 18.109 27.295 1.00 83.69 213 ASP A CA 1
ATOM 1685 C C . ASP A 1 213 ? -1.597 18.388 28.548 1.00 83.69 213 ASP A C 1
ATOM 1687 O O . ASP A 1 213 ? -2.038 18.992 29.519 1.00 83.69 213 ASP A O 1
ATOM 1691 N N . GLY A 1 214 ? -0.325 17.972 28.508 1.00 85.44 214 GLY A N 1
ATOM 1692 C CA . GLY A 1 214 ? 0.632 18.210 29.592 1.00 85.44 214 GLY A CA 1
ATOM 1693 C C . GLY A 1 214 ? 0.576 17.190 30.731 1.00 85.44 214 GLY A C 1
ATOM 1694 O O . GLY A 1 214 ? 1.292 17.364 31.714 1.00 85.44 214 GLY A O 1
ATOM 1695 N N . GLN A 1 215 ? -0.232 16.136 30.603 1.00 87.94 215 GLN A N 1
ATOM 1696 C CA . GLN A 1 215 ? -0.364 15.071 31.592 1.00 87.94 215 GLN A CA 1
ATOM 1697 C C . GLN A 1 215 ? -0.185 13.689 30.957 1.00 87.94 215 GLN A C 1
ATOM 1699 O O . GLN A 1 215 ? -0.386 13.482 29.758 1.00 87.94 215 GLN A O 1
ATOM 1704 N N . MET A 1 216 ? 0.224 12.721 31.777 1.00 88.44 216 MET A N 1
ATOM 1705 C CA . MET A 1 216 ? 0.326 11.327 31.364 1.00 88.44 216 MET A CA 1
ATOM 1706 C C . MET A 1 216 ? -1.005 10.624 31.626 1.00 88.44 216 MET A C 1
ATOM 1708 O O . MET A 1 216 ? -1.439 10.520 32.769 1.00 88.44 216 MET A O 1
ATOM 1712 N N . HIS A 1 217 ? -1.620 10.115 30.566 1.00 87.19 217 HIS A N 1
ATOM 1713 C CA . HIS A 1 217 ? -2.842 9.324 30.620 1.00 87.19 217 HIS A CA 1
ATOM 1714 C C . HIS A 1 217 ? -2.537 7.873 30.276 1.00 87.19 217 HIS A C 1
ATOM 1716 O O . HIS A 1 217 ? -1.820 7.594 29.315 1.00 87.19 217 HIS A O 1
ATOM 1722 N N . THR A 1 218 ? -3.123 6.950 31.025 1.00 88.31 218 THR A N 1
ATOM 1723 C CA . THR A 1 218 ? -3.076 5.520 30.723 1.00 88.31 218 THR A CA 1
ATOM 1724 C C . THR A 1 218 ? -4.316 5.162 29.915 1.00 88.31 218 THR A C 1
ATOM 1726 O O . THR A 1 218 ? -5.431 5.318 30.404 1.00 88.31 218 THR A O 1
ATOM 1729 N N . VAL A 1 219 ? -4.134 4.715 28.672 1.00 87.38 219 VAL A N 1
ATOM 1730 C CA . VAL A 1 219 ? -5.234 4.465 27.732 1.00 87.38 219 VAL A CA 1
ATOM 1731 C C . VAL A 1 219 ? -5.248 3.000 27.333 1.00 87.38 219 VAL A C 1
ATOM 1733 O O . VAL A 1 219 ? -4.321 2.528 26.674 1.00 87.38 219 VAL A O 1
ATOM 1736 N N . THR A 1 220 ? -6.323 2.296 27.677 1.00 88.38 220 THR A N 1
ATOM 1737 C CA . THR A 1 220 ? -6.596 0.947 27.172 1.00 88.38 220 THR A CA 1
ATOM 1738 C C . THR A 1 220 ? -7.360 1.047 25.860 1.00 88.38 220 THR A C 1
ATOM 1740 O O . THR A 1 220 ? -8.451 1.616 25.808 1.00 88.38 220 THR A O 1
ATOM 1743 N N . ARG A 1 221 ? -6.789 0.518 24.776 1.00 90.25 221 ARG A N 1
ATOM 1744 C CA . ARG A 1 221 ? -7.414 0.589 23.448 1.00 90.25 221 ARG A CA 1
ATOM 1745 C C . ARG A 1 221 ? -8.160 -0.700 23.135 1.00 90.25 221 ARG A C 1
ATOM 1747 O O . ARG A 1 221 ? -7.634 -1.773 23.410 1.00 90.25 221 ARG A O 1
ATOM 1754 N N . PRO A 1 222 ? -9.350 -0.636 22.517 1.00 93.19 222 PRO A N 1
ATOM 1755 C CA . PRO A 1 222 ? -9.962 -1.829 21.948 1.00 93.19 222 PRO A CA 1
ATOM 1756 C C . PRO A 1 222 ? -9.083 -2.442 20.850 1.00 93.19 222 PRO A C 1
ATOM 1758 O O . PRO A 1 222 ? -8.483 -1.699 20.068 1.00 93.19 222 PRO A O 1
ATOM 1761 N N . LEU A 1 223 ? -9.066 -3.775 20.745 1.00 94.12 223 LEU A N 1
ATOM 1762 C CA . LEU A 1 223 ? -8.215 -4.509 19.790 1.00 94.12 223 LEU A CA 1
ATOM 1763 C C . LEU A 1 223 ? -8.388 -4.044 18.334 1.00 94.12 223 LEU A C 1
ATOM 1765 O O . LEU A 1 223 ? -7.404 -3.891 17.621 1.00 94.12 223 LEU A O 1
ATOM 1769 N N . VAL A 1 224 ? -9.609 -3.712 17.902 1.00 95.00 224 VAL A N 1
ATOM 1770 C CA . VAL A 1 224 ? -9.863 -3.165 16.553 1.00 95.00 224 VAL A CA 1
ATOM 1771 C C . VAL A 1 224 ? -9.045 -1.900 16.240 1.00 95.00 224 VAL A C 1
ATOM 1773 O O . VAL A 1 224 ? -8.640 -1.689 15.097 1.00 95.00 224 VAL A O 1
ATOM 1776 N N . PHE A 1 225 ? -8.780 -1.048 17.238 1.00 93.88 225 PHE A N 1
ATOM 1777 C CA . PHE A 1 225 ? -7.939 0.134 17.048 1.00 93.88 225 PHE A CA 1
ATOM 1778 C C . PHE A 1 225 ? -6.462 -0.235 17.010 1.00 93.88 225 PHE A C 1
ATOM 1780 O O . PHE A 1 225 ? -5.736 0.336 16.207 1.00 93.88 225 PHE A O 1
ATOM 1787 N N . GLU A 1 226 ? -6.018 -1.177 17.840 1.00 91.94 226 GLU A N 1
ATOM 1788 C CA . GLU A 1 226 ? -4.643 -1.685 17.808 1.00 91.94 226 GLU A CA 1
ATOM 1789 C C . GLU A 1 226 ? -4.315 -2.276 16.431 1.00 91.94 226 GLU A C 1
ATOM 1791 O O . GLU A 1 226 ? -3.376 -1.831 15.771 1.00 91.94 226 GLU A O 1
ATOM 1796 N N . GLU A 1 227 ? -5.181 -3.156 15.933 1.00 94.06 227 GLU A N 1
ATOM 1797 C CA . GLU A 1 227 ? -5.066 -3.769 14.610 1.00 94.06 227 GLU A CA 1
ATOM 1798 C C . GLU A 1 227 ? -5.097 -2.726 13.487 1.00 94.06 227 GLU A C 1
ATOM 1800 O O . GLU A 1 227 ? -4.285 -2.768 12.562 1.00 94.06 227 GLU A O 1
ATOM 1805 N N . CYS A 1 228 ? -5.986 -1.732 13.563 1.00 94.12 228 CYS A N 1
ATOM 1806 C CA . CYS A 1 228 ? -5.994 -0.650 12.579 1.00 94.12 228 CYS A CA 1
ATOM 1807 C C . CYS A 1 228 ? -4.677 0.142 12.586 1.00 94.12 228 CYS A C 1
ATOM 1809 O O . CYS A 1 228 ? -4.182 0.522 11.524 1.00 94.12 228 CYS A O 1
ATOM 1811 N N . GLU A 1 229 ? -4.126 0.442 13.762 1.00 91.00 229 GLU A N 1
ATOM 1812 C CA . GLU A 1 229 ? -2.930 1.273 13.892 1.00 91.00 229 GLU A CA 1
ATOM 1813 C C . GLU A 1 229 ? -1.663 0.556 13.436 1.00 91.00 229 GLU A C 1
ATOM 1815 O O . GLU A 1 229 ? -0.854 1.173 12.740 1.00 91.00 229 GLU A O 1
ATOM 1820 N N . VAL A 1 230 ? -1.516 -0.726 13.778 1.00 92.50 230 VAL A N 1
ATOM 1821 C CA . VAL A 1 230 ? -0.367 -1.547 13.372 1.00 92.50 230 VAL A CA 1
ATOM 1822 C C . VAL A 1 230 ? -0.347 -1.741 11.856 1.00 92.50 230 VAL A C 1
ATOM 1824 O O . VAL A 1 230 ? 0.707 -1.632 11.230 1.00 92.50 230 VAL A O 1
ATOM 1827 N N . ASN A 1 231 ? -1.510 -1.971 11.243 1.00 95.50 231 ASN A N 1
ATOM 1828 C CA . ASN A 1 231 ? -1.568 -2.454 9.865 1.00 95.50 231 ASN A CA 1
ATOM 1829 C C . ASN A 1 231 ? -1.771 -1.353 8.799 1.00 95.50 231 ASN A C 1
ATOM 1831 O O . ASN A 1 231 ? -1.529 -1.592 7.616 1.00 95.50 231 ASN A O 1
ATOM 1835 N N . LYS A 1 232 ? -2.177 -0.127 9.169 1.00 93.56 232 LYS A N 1
ATOM 1836 C CA . LYS A 1 232 ? -2.458 0.954 8.191 1.00 93.56 232 LYS A CA 1
ATOM 1837 C C . LYS A 1 232 ? -1.222 1.566 7.518 1.00 93.56 232 LYS A C 1
ATOM 1839 O O . LYS A 1 232 ? -1.366 2.329 6.574 1.00 93.56 232 LYS A O 1
ATOM 1844 N N . GLY A 1 233 ? -0.019 1.310 8.035 1.00 95.50 233 GLY A N 1
ATOM 1845 C CA . GLY A 1 233 ? 1.205 2.010 7.620 1.00 95.50 233 GLY A CA 1
ATOM 1846 C C . GLY A 1 233 ? 1.961 1.381 6.446 1.00 95.50 233 GLY A C 1
ATOM 1847 O O . GLY A 1 233 ? 3.036 1.870 6.091 1.00 95.50 233 GLY A O 1
ATOM 1848 N N . ALA A 1 234 ? 1.468 0.284 5.862 1.00 97.25 234 ALA A N 1
ATOM 1849 C CA . ALA A 1 234 ? 2.244 -0.493 4.893 1.00 97.25 234 ALA A CA 1
ATOM 1850 C C . ALA A 1 234 ? 2.451 0.247 3.559 1.00 97.25 234 ALA A C 1
ATOM 1852 O O . ALA A 1 234 ? 3.581 0.303 3.068 1.00 97.25 234 ALA A O 1
ATOM 1853 N N . VAL A 1 235 ? 1.410 0.888 3.008 1.00 96.56 235 VAL A N 1
ATOM 1854 C CA . VAL A 1 235 ? 1.542 1.698 1.780 1.00 96.56 235 VAL A CA 1
ATOM 1855 C C . VAL A 1 235 ? 2.435 2.919 2.015 1.00 96.56 235 VAL A C 1
ATOM 1857 O O . VAL A 1 235 ? 3.312 3.203 1.200 1.00 96.56 235 VAL A O 1
ATOM 1860 N N . ASP A 1 236 ? 2.287 3.606 3.149 1.00 95.06 236 ASP A N 1
ATOM 1861 C CA . ASP A 1 236 ? 3.166 4.722 3.523 1.00 95.06 236 ASP A CA 1
ATOM 1862 C C . ASP A 1 236 ? 4.627 4.275 3.664 1.00 95.06 236 ASP A C 1
ATOM 1864 O O . ASP A 1 236 ? 5.543 4.963 3.214 1.00 95.06 236 ASP A O 1
ATOM 1868 N N . THR A 1 237 ? 4.863 3.090 4.227 1.00 95.81 237 THR A N 1
ATOM 1869 C CA . THR A 1 237 ? 6.203 2.498 4.325 1.00 95.81 237 THR A CA 1
ATOM 1870 C C . THR A 1 237 ? 6.789 2.210 2.944 1.00 95.81 237 THR A C 1
ATOM 1872 O O . THR A 1 237 ? 7.958 2.526 2.701 1.00 95.81 237 THR A O 1
ATOM 1875 N N . ALA A 1 238 ? 5.991 1.664 2.025 1.00 96.00 238 ALA A N 1
ATOM 1876 C CA . ALA A 1 238 ? 6.402 1.418 0.645 1.00 96.00 238 ALA A CA 1
ATOM 1877 C C . ALA A 1 238 ? 6.707 2.726 -0.106 1.00 96.00 238 ALA A C 1
ATOM 1879 O O . ALA A 1 238 ? 7.761 2.846 -0.733 1.00 96.00 238 ALA A O 1
ATOM 1880 N N . ASN A 1 239 ? 5.838 3.735 0.025 1.00 94.50 239 ASN A N 1
ATOM 1881 C CA . ASN A 1 239 ? 6.046 5.077 -0.526 1.00 94.50 239 ASN A CA 1
ATOM 1882 C C . ASN A 1 239 ? 7.348 5.695 0.010 1.00 94.50 239 ASN A C 1
ATOM 1884 O O . ASN A 1 239 ? 8.178 6.154 -0.767 1.00 94.50 239 ASN A O 1
ATOM 1888 N N . ASN A 1 240 ? 7.587 5.618 1.322 1.00 93.69 240 ASN A N 1
ATOM 1889 C CA . ASN A 1 240 ? 8.814 6.121 1.937 1.00 93.69 240 ASN A CA 1
ATOM 1890 C C . ASN A 1 240 ? 10.071 5.401 1.425 1.00 93.69 240 ASN A C 1
ATOM 1892 O O . ASN A 1 240 ? 11.105 6.037 1.244 1.00 93.69 240 ASN A O 1
ATOM 1896 N N . ARG A 1 241 ? 10.020 4.081 1.197 1.00 94.12 241 ARG A N 1
ATOM 1897 C CA . ARG A 1 241 ? 11.142 3.329 0.598 1.00 94.12 241 ARG A CA 1
ATOM 1898 C C . ARG A 1 241 ? 11.404 3.808 -0.831 1.00 94.12 241 ARG A C 1
ATOM 1900 O O . ARG A 1 241 ? 12.547 4.096 -1.178 1.00 94.12 241 ARG A O 1
ATOM 1907 N N . ARG A 1 242 ? 10.346 3.950 -1.628 1.00 92.44 242 ARG A N 1
ATOM 1908 C CA . ARG A 1 242 ? 10.413 4.412 -3.017 1.00 92.44 242 ARG A CA 1
ATOM 1909 C C . ARG A 1 242 ? 11.011 5.819 -3.145 1.00 92.44 242 ARG A C 1
ATOM 1911 O O . ARG A 1 242 ? 11.889 6.037 -3.976 1.00 92.44 242 ARG A O 1
ATOM 1918 N N . ASP A 1 243 ? 10.551 6.743 -2.306 1.00 89.62 243 ASP A N 1
ATOM 1919 C CA . ASP A 1 243 ? 10.837 8.177 -2.436 1.00 89.62 243 ASP A CA 1
ATOM 1920 C C . ASP A 1 243 ? 12.141 8.590 -1.711 1.00 89.62 243 ASP A C 1
ATOM 1922 O O . ASP A 1 243 ? 12.625 9.710 -1.870 1.00 89.62 243 ASP A O 1
ATOM 1926 N N . LYS A 1 244 ? 12.768 7.684 -0.941 1.00 85.62 244 LYS A N 1
ATOM 1927 C CA . LYS A 1 244 ? 14.088 7.916 -0.326 1.00 85.62 244 LYS A CA 1
ATOM 1928 C C . LYS A 1 244 ? 15.177 8.114 -1.378 1.00 85.62 244 LYS A C 1
ATOM 1930 O O . LYS A 1 244 ? 15.296 7.337 -2.326 1.00 85.62 244 LYS A O 1
ATOM 1935 N N . LEU A 1 245 ? 16.051 9.090 -1.134 1.00 79.06 245 LEU A N 1
ATOM 1936 C CA . LEU A 1 245 ? 17.199 9.371 -1.991 1.00 79.06 245 LEU A CA 1
ATOM 1937 C C . LEU A 1 245 ? 18.254 8.243 -1.954 1.00 79.06 245 LEU A C 1
ATOM 1939 O O . LEU A 1 245 ? 18.554 7.730 -0.874 1.00 79.06 245 LEU A O 1
ATOM 1943 N N . PRO A 1 246 ? 18.857 7.885 -3.106 1.00 84.88 246 PRO A N 1
ATOM 1944 C CA . PRO A 1 246 ? 18.523 8.367 -4.452 1.00 84.88 246 PRO A CA 1
ATOM 1945 C C . PRO A 1 246 ? 17.215 7.736 -4.964 1.00 84.88 246 PRO A C 1
ATOM 1947 O O . PRO A 1 246 ? 17.107 6.513 -4.991 1.00 84.88 246 PRO A O 1
ATOM 1950 N N . SER A 1 247 ? 16.235 8.550 -5.376 1.00 86.44 247 SER A N 1
ATOM 1951 C CA . SER A 1 247 ? 14.958 8.063 -5.921 1.00 86.44 247 SER A CA 1
ATOM 1952 C C . SER A 1 247 ? 14.994 8.042 -7.456 1.00 86.44 247 SER A C 1
ATOM 1954 O O . SER A 1 247 ? 15.657 8.875 -8.081 1.00 86.44 247 SER A O 1
ATOM 1956 N N . PHE A 1 248 ? 14.256 7.130 -8.101 1.00 90.12 248 PHE A N 1
ATOM 1957 C CA . PHE A 1 248 ? 14.159 7.127 -9.571 1.00 90.12 248 PHE A CA 1
ATOM 1958 C C . PHE A 1 248 ? 13.515 8.404 -10.109 1.00 90.12 248 PHE A C 1
ATOM 1960 O O . PHE A 1 248 ? 13.874 8.862 -11.188 1.00 90.12 248 PHE A O 1
ATOM 1967 N N . HIS A 1 249 ? 12.590 9.001 -9.358 1.00 86.75 249 HIS A N 1
ATOM 1968 C CA . HIS A 1 249 ? 11.959 10.270 -9.714 1.00 86.75 249 HIS A CA 1
ATOM 1969 C C . HIS A 1 249 ? 12.957 11.430 -9.766 1.00 86.75 249 HIS A C 1
ATOM 1971 O O . HIS A 1 249 ? 12.794 12.327 -10.592 1.00 86.75 249 HIS A O 1
ATOM 1977 N N . ASP A 1 250 ? 13.999 11.408 -8.941 1.00 84.44 250 ASP A N 1
ATOM 1978 C CA . ASP A 1 250 ? 15.025 12.454 -8.949 1.00 84.44 250 ASP A CA 1
ATOM 1979 C C . ASP A 1 250 ? 16.101 12.215 -10.014 1.00 84.44 250 ASP A C 1
ATOM 1981 O O . ASP A 1 250 ? 16.644 13.171 -10.579 1.00 84.44 250 ASP A O 1
ATOM 1985 N N . VAL A 1 251 ? 16.394 10.944 -10.310 1.00 84.56 251 VAL A N 1
ATOM 1986 C CA . VAL A 1 251 ? 17.428 10.542 -11.275 1.00 84.56 251 VAL A CA 1
ATOM 1987 C C . VAL A 1 251 ? 16.905 10.568 -12.718 1.00 84.56 251 VAL A C 1
ATOM 1989 O O . VAL A 1 251 ? 17.584 11.080 -13.608 1.00 84.56 251 VAL A O 1
ATOM 1992 N N . MET A 1 252 ? 15.688 10.076 -12.971 1.00 86.31 252 MET A N 1
ATOM 1993 C CA . MET A 1 252 ? 15.060 10.033 -14.300 1.00 86.31 252 MET A CA 1
ATOM 1994 C C . MET A 1 252 ? 14.271 11.317 -14.583 1.00 86.31 252 MET A C 1
ATOM 1996 O O . MET A 1 252 ? 13.036 11.334 -14.623 1.00 86.31 252 MET A O 1
ATOM 2000 N N . LYS A 1 253 ? 14.992 12.424 -14.776 1.00 82.25 253 LYS A N 1
ATOM 2001 C CA . LYS A 1 253 ? 14.394 13.706 -15.173 1.00 82.25 253 LYS A CA 1
ATOM 2002 C C . LYS A 1 253 ? 13.906 13.627 -16.621 1.00 82.25 253 LYS A C 1
ATOM 2004 O O . LYS A 1 253 ? 14.680 13.308 -17.518 1.00 82.25 253 LYS A O 1
ATOM 2009 N N . SER A 1 254 ? 12.632 13.935 -16.852 1.00 82.62 254 SER A N 1
ATOM 2010 C CA . SER A 1 254 ? 12.011 13.878 -18.178 1.00 82.62 254 SER A CA 1
ATOM 2011 C C . SER A 1 254 ? 10.945 14.961 -18.344 1.00 82.62 254 SER A C 1
ATOM 2013 O O . SER A 1 254 ? 10.301 15.355 -17.373 1.00 82.62 254 SER A O 1
ATOM 2015 N N . TYR A 1 255 ? 10.747 15.408 -19.586 1.00 82.75 255 TYR A N 1
ATOM 2016 C CA . TYR A 1 255 ? 9.623 16.256 -20.012 1.00 82.75 255 TYR A CA 1
ATOM 2017 C C . TYR A 1 255 ? 8.444 15.442 -20.568 1.00 82.75 255 TYR A C 1
ATOM 2019 O O . TYR A 1 255 ? 7.405 16.009 -20.893 1.00 82.75 255 TYR A O 1
ATOM 2027 N N . ASN A 1 256 ? 8.588 14.118 -20.625 1.00 87.50 256 ASN A N 1
ATOM 2028 C CA . ASN A 1 256 ? 7.552 13.171 -21.007 1.00 87.50 256 ASN A CA 1
ATOM 2029 C C . ASN A 1 256 ? 6.989 12.495 -19.736 1.00 87.50 256 ASN A C 1
ATOM 2031 O O . ASN A 1 256 ? 7.743 11.969 -18.908 1.00 87.50 256 ASN A O 1
ATOM 2035 N N . TRP A 1 257 ? 5.667 12.555 -19.568 1.00 90.12 257 TRP A N 1
ATOM 2036 C CA . TRP A 1 257 ? 4.986 12.091 -18.359 1.00 90.12 257 TRP A CA 1
ATOM 2037 C C . TRP A 1 257 ? 4.871 10.560 -18.313 1.00 90.12 257 TRP A C 1
ATOM 2039 O O . TRP A 1 257 ? 4.819 9.978 -17.231 1.00 90.12 257 TRP A O 1
ATOM 2049 N N . GLU A 1 258 ? 4.909 9.884 -19.455 1.00 88.94 258 GLU A N 1
ATOM 2050 C CA . GLU A 1 258 ? 4.951 8.429 -19.562 1.00 88.94 258 GLU A CA 1
ATOM 2051 C C . GLU A 1 258 ? 6.273 7.881 -18.995 1.00 88.94 258 GLU A C 1
ATOM 2053 O O . GLU A 1 258 ? 6.268 6.954 -18.182 1.00 88.94 258 GLU A O 1
ATOM 2058 N N . ILE A 1 259 ? 7.407 8.528 -19.297 1.00 89.00 259 ILE A N 1
ATOM 2059 C CA . ILE A 1 259 ? 8.709 8.221 -18.668 1.00 89.00 259 ILE A CA 1
ATOM 2060 C C . ILE A 1 259 ? 8.667 8.469 -17.159 1.00 89.00 259 ILE A C 1
ATOM 2062 O O . ILE A 1 259 ? 9.308 7.753 -16.384 1.00 89.00 259 ILE A O 1
ATOM 2066 N N . ARG A 1 260 ? 7.878 9.450 -16.706 1.00 90.94 260 ARG A N 1
ATOM 2067 C CA . ARG A 1 260 ? 7.669 9.663 -15.271 1.00 90.94 260 ARG A CA 1
ATOM 2068 C C . ARG A 1 260 ? 6.964 8.471 -14.624 1.00 90.94 260 ARG A C 1
ATOM 2070 O O . ARG A 1 260 ? 7.342 8.060 -13.528 1.00 90.94 260 ARG A O 1
ATOM 2077 N N . CYS A 1 261 ? 5.982 7.886 -15.302 1.00 92.25 261 CYS A N 1
ATOM 2078 C CA . CYS A 1 261 ? 5.334 6.660 -14.849 1.00 92.25 261 CYS A CA 1
ATOM 2079 C C . CYS A 1 261 ? 6.281 5.452 -14.888 1.00 92.25 261 CYS A C 1
ATOM 2081 O O . CYS A 1 261 ? 6.246 4.640 -13.968 1.00 92.25 261 CYS A O 1
ATOM 2083 N N . LEU A 1 262 ? 7.198 5.368 -15.859 1.00 91.94 262 LEU A N 1
ATOM 2084 C CA . LEU A 1 262 ? 8.238 4.329 -15.862 1.00 91.94 262 LEU A CA 1
ATOM 2085 C C . LEU A 1 262 ? 9.106 4.429 -14.604 1.00 91.94 262 LEU A C 1
ATOM 2087 O O . LEU A 1 262 ? 9.325 3.432 -13.918 1.00 91.94 262 LEU A O 1
ATOM 2091 N N . ALA A 1 263 ? 9.551 5.641 -14.266 1.00 92.69 263 ALA A N 1
ATOM 2092 C CA . ALA A 1 263 ? 10.319 5.882 -13.052 1.00 92.69 263 ALA A CA 1
ATOM 2093 C C . ALA A 1 263 ? 9.533 5.482 -11.789 1.00 92.69 263 ALA A C 1
ATOM 2095 O O . ALA A 1 263 ? 10.114 4.917 -10.866 1.00 92.69 263 ALA A O 1
ATOM 2096 N N . PHE A 1 264 ? 8.214 5.712 -11.758 1.00 93.50 264 PHE A N 1
ATOM 2097 C CA . PHE A 1 264 ? 7.347 5.238 -10.674 1.00 93.50 264 PHE A CA 1
ATOM 2098 C C . PHE A 1 264 ? 7.331 3.705 -10.575 1.00 93.50 264 PHE A C 1
ATOM 2100 O O . PHE A 1 264 ? 7.564 3.172 -9.491 1.00 93.50 264 PHE A O 1
ATOM 2107 N N . PHE A 1 265 ? 7.115 2.994 -11.686 1.00 94.38 265 PHE A N 1
ATOM 2108 C CA . PHE A 1 265 ? 7.089 1.529 -11.697 1.00 94.38 265 PHE A CA 1
ATOM 2109 C C . PHE A 1 265 ? 8.421 0.913 -11.270 1.00 94.38 265 PHE A C 1
ATOM 2111 O O . PHE A 1 265 ? 8.430 0.008 -10.438 1.00 94.38 265 PHE A O 1
ATOM 2118 N N . LEU A 1 266 ? 9.544 1.424 -11.785 1.00 94.19 266 LEU A N 1
ATOM 2119 C CA . LEU A 1 266 ? 10.880 0.964 -11.391 1.00 94.19 266 LEU A CA 1
ATOM 2120 C C . LEU A 1 266 ? 11.121 1.165 -9.896 1.00 94.19 266 LEU A C 1
ATOM 2122 O O . LEU A 1 266 ? 11.657 0.284 -9.228 1.00 94.19 266 LEU A O 1
ATOM 2126 N N . ALA A 1 267 ? 10.674 2.296 -9.358 1.00 95.00 267 ALA A N 1
ATOM 2127 C CA . ALA A 1 267 ? 10.829 2.594 -7.948 1.00 95.00 267 ALA A CA 1
ATOM 2128 C C . ALA A 1 267 ? 9.936 1.707 -7.062 1.00 95.00 267 ALA A C 1
ATOM 2130 O O . ALA A 1 267 ? 10.373 1.287 -5.993 1.00 95.00 267 ALA A O 1
ATOM 2131 N N . VAL A 1 268 ? 8.714 1.376 -7.499 1.00 96.00 268 VAL A N 1
ATOM 2132 C CA . VAL A 1 268 ? 7.859 0.390 -6.812 1.00 96.00 268 VAL A CA 1
ATOM 2133 C C . VAL A 1 268 ? 8.489 -1.004 -6.860 1.00 96.00 268 VAL A C 1
ATOM 2135 O O . VAL A 1 268 ? 8.566 -1.666 -5.829 1.00 96.00 268 VAL A O 1
ATOM 2138 N N . ALA A 1 269 ? 8.986 -1.438 -8.020 1.00 95.31 269 ALA A N 1
ATOM 2139 C CA . ALA A 1 269 ? 9.638 -2.737 -8.172 1.00 95.31 269 ALA A CA 1
ATOM 2140 C C . ALA A 1 269 ? 10.891 -2.857 -7.287 1.00 95.31 269 ALA A C 1
ATOM 2142 O O . ALA A 1 269 ? 11.071 -3.859 -6.598 1.00 95.31 269 ALA A O 1
ATOM 2143 N N . GLU A 1 270 ? 11.723 -1.814 -7.249 1.00 96.12 270 GLU A N 1
ATOM 2144 C CA . GLU A 1 270 ? 12.900 -1.741 -6.381 1.00 96.12 270 GLU A CA 1
ATOM 2145 C C . GLU A 1 270 ? 12.518 -1.764 -4.898 1.00 96.12 270 GLU A C 1
ATOM 2147 O O . GLU A 1 270 ? 13.075 -2.552 -4.131 1.00 96.12 270 GLU A O 1
ATOM 2152 N N . ALA A 1 271 ? 11.531 -0.957 -4.496 1.00 96.19 271 ALA A N 1
ATOM 2153 C CA . ALA A 1 271 ? 11.042 -0.940 -3.124 1.00 96.19 271 ALA A CA 1
ATOM 2154 C C . ALA A 1 271 ? 10.475 -2.306 -2.713 1.00 96.19 271 ALA A C 1
ATOM 2156 O O . ALA A 1 271 ? 10.766 -2.765 -1.610 1.00 96.19 271 ALA A O 1
ATOM 2157 N N . ASN A 1 272 ? 9.723 -2.984 -3.584 1.00 97.00 272 ASN A N 1
ATOM 2158 C CA . ASN A 1 272 ? 9.216 -4.336 -3.340 1.00 97.00 272 ASN A CA 1
ATOM 2159 C C . ASN A 1 272 ? 10.347 -5.364 -3.225 1.00 97.00 272 ASN A C 1
ATOM 2161 O O . ASN A 1 272 ? 10.323 -6.192 -2.315 1.00 97.00 272 ASN A O 1
ATOM 2165 N N . ALA A 1 273 ? 11.358 -5.296 -4.095 1.00 95.12 273 ALA A N 1
ATOM 2166 C CA . ALA A 1 273 ? 12.516 -6.184 -4.033 1.00 95.12 273 ALA A CA 1
ATOM 2167 C C . ALA A 1 273 ? 13.273 -6.016 -2.707 1.00 95.12 273 ALA A C 1
ATOM 2169 O O . ALA A 1 273 ? 13.557 -7.005 -2.033 1.00 95.12 273 ALA A O 1
ATOM 2170 N N . PHE A 1 274 ? 13.516 -4.771 -2.278 1.00 95.88 274 PHE A N 1
ATOM 2171 C CA . PHE A 1 274 ? 14.129 -4.492 -0.978 1.00 95.88 274 PHE A CA 1
ATOM 2172 C C . PHE A 1 274 ? 13.256 -4.973 0.187 1.00 95.88 274 PHE A C 1
ATOM 2174 O O . PHE A 1 274 ? 13.753 -5.571 1.136 1.00 95.88 274 PHE A O 1
ATOM 2181 N N . SER A 1 275 ? 11.949 -4.726 0.112 1.00 95.75 275 SER A N 1
ATOM 2182 C CA . SER A 1 275 ? 10.972 -5.135 1.126 1.00 95.75 275 SER A CA 1
ATOM 2183 C C . SER A 1 275 ? 10.949 -6.651 1.309 1.00 95.75 275 SER A C 1
ATOM 2185 O O . SER A 1 275 ? 10.991 -7.136 2.436 1.00 95.75 275 SER A O 1
ATOM 2187 N N . THR A 1 276 ? 10.961 -7.385 0.197 1.00 94.44 276 THR A N 1
ATOM 2188 C CA . THR A 1 276 ? 11.013 -8.849 0.172 1.00 94.44 276 THR A CA 1
ATOM 2189 C C . THR A 1 276 ? 12.340 -9.357 0.725 1.00 94.44 276 THR A C 1
ATOM 2191 O O . THR A 1 276 ? 12.343 -10.204 1.612 1.00 94.44 276 THR A O 1
ATOM 2194 N N . TYR A 1 277 ? 13.466 -8.794 0.272 1.00 94.62 277 TYR A N 1
ATOM 2195 C CA . TYR A 1 277 ? 14.795 -9.152 0.775 1.00 94.62 277 TYR A CA 1
ATOM 2196 C C . TYR A 1 277 ? 14.885 -8.944 2.290 1.00 94.62 277 TYR A C 1
ATOM 2198 O O . TYR A 1 277 ? 15.313 -9.829 3.023 1.00 94.62 277 TYR A O 1
ATOM 2206 N N . LYS A 1 278 ? 14.414 -7.790 2.776 1.00 94.69 278 LYS A N 1
ATOM 2207 C CA . LYS A 1 278 ? 14.389 -7.473 4.205 1.00 94.69 278 LYS A CA 1
ATOM 2208 C C . LYS A 1 278 ? 13.484 -8.416 4.997 1.00 94.69 278 LYS A C 1
ATOM 2210 O O . LYS A 1 278 ? 13.819 -8.761 6.123 1.00 94.69 278 LYS A O 1
ATOM 2215 N N . TYR A 1 279 ? 12.345 -8.807 4.434 1.00 93.44 279 TYR A N 1
ATOM 2216 C CA . TYR A 1 279 ? 11.436 -9.748 5.079 1.00 93.44 279 TYR A CA 1
ATOM 2217 C C . TYR A 1 279 ? 12.068 -11.139 5.240 1.00 93.44 279 TYR A C 1
ATOM 2219 O O . TYR A 1 279 ? 11.918 -11.749 6.293 1.00 93.44 279 TYR A O 1
ATOM 2227 N N . VAL A 1 280 ? 12.804 -11.613 4.228 1.00 92.12 280 VAL A N 1
ATOM 2228 C CA . VAL A 1 280 ? 13.471 -12.927 4.248 1.00 92.12 280 VAL A CA 1
ATOM 2229 C C . VAL A 1 280 ? 14.704 -12.935 5.156 1.00 92.12 280 VAL A C 1
ATOM 2231 O O . VAL A 1 280 ? 14.868 -13.851 5.953 1.00 92.12 280 VAL A O 1
ATOM 2234 N N . GLU A 1 281 ? 15.557 -11.913 5.065 1.00 92.38 281 GLU A N 1
ATOM 2235 C CA . GLU A 1 281 ? 16.834 -11.862 5.797 1.00 92.38 281 GLU A CA 1
ATOM 2236 C C . GLU A 1 281 ? 16.703 -11.317 7.230 1.00 92.38 281 GLU A C 1
ATOM 2238 O O . GLU A 1 281 ? 17.623 -11.441 8.041 1.00 92.38 281 GLU A O 1
ATOM 2243 N N . GLY A 1 282 ? 15.576 -10.679 7.558 1.00 90.94 282 GLY A N 1
ATOM 2244 C CA . GLY A 1 282 ? 15.323 -10.108 8.878 1.00 90.94 282 GLY A CA 1
ATOM 2245 C C . GLY A 1 282 ? 16.370 -9.064 9.283 1.00 90.94 282 GLY A C 1
ATOM 2246 O O . GLY A 1 282 ? 16.619 -8.093 8.565 1.00 90.94 282 GLY A O 1
ATOM 2247 N N . GLU A 1 283 ? 16.979 -9.250 10.456 1.00 85.94 283 GLU A N 1
ATOM 2248 C CA . GLU A 1 283 ? 18.001 -8.342 11.004 1.00 85.94 283 GLU A CA 1
ATOM 2249 C C . GLU A 1 283 ? 19.325 -8.363 10.225 1.00 85.94 283 GLU A C 1
ATOM 2251 O O . GLU A 1 283 ? 20.091 -7.404 10.305 1.00 85.94 283 GLU A O 1
ATOM 2256 N N . GLY A 1 284 ? 19.582 -9.408 9.431 1.00 88.12 284 GLY A N 1
ATOM 2257 C CA . GLY A 1 284 ? 20.763 -9.500 8.566 1.00 88.12 284 GLY A CA 1
ATOM 2258 C C . GLY A 1 284 ? 20.663 -8.666 7.285 1.00 88.12 284 GLY A C 1
ATOM 2259 O O . GLY A 1 284 ? 21.638 -8.553 6.538 1.00 88.12 284 GLY A O 1
ATOM 2260 N N . ALA A 1 285 ? 19.496 -8.077 7.004 1.00 91.00 285 ALA A N 1
ATOM 2261 C CA . ALA A 1 285 ? 19.280 -7.304 5.793 1.00 91.00 285 ALA A CA 1
ATOM 2262 C C . ALA A 1 285 ? 20.143 -6.026 5.772 1.00 91.00 285 ALA A C 1
ATOM 2264 O O . ALA A 1 285 ? 20.168 -5.273 6.751 1.00 91.00 285 ALA A O 1
ATOM 2265 N N . PRO A 1 286 ? 20.805 -5.713 4.642 1.00 92.69 286 PRO A N 1
ATOM 2266 C CA . PRO A 1 286 ? 21.598 -4.504 4.529 1.00 92.69 286 PRO A CA 1
ATOM 2267 C C . PRO A 1 286 ? 20.701 -3.266 4.570 1.00 92.69 286 PRO A C 1
ATOM 2269 O O . PRO A 1 286 ? 19.490 -3.310 4.314 1.00 92.69 286 PRO A O 1
ATOM 2272 N N . HIS A 1 287 ? 21.314 -2.112 4.822 1.00 92.38 287 HIS A N 1
ATOM 2273 C CA . HIS A 1 287 ? 20.605 -0.850 4.669 1.00 92.38 287 HIS A CA 1
ATOM 2274 C C . HIS A 1 287 ? 20.173 -0.651 3.204 1.00 92.38 287 HIS A C 1
ATOM 2276 O O . HIS A 1 287 ? 20.843 -1.090 2.269 1.00 92.38 287 HIS A O 1
ATOM 2282 N N . HIS A 1 288 ? 19.065 0.062 2.986 1.00 92.88 288 HIS A N 1
ATOM 2283 C CA . HIS A 1 288 ? 18.444 0.212 1.661 1.00 92.88 288 HIS A CA 1
ATOM 2284 C C . HIS A 1 288 ? 19.410 0.766 0.596 1.00 92.88 288 HIS A C 1
ATOM 2286 O O . HIS A 1 288 ? 19.411 0.320 -0.547 1.00 92.88 288 HIS A O 1
ATOM 2292 N N . PHE A 1 289 ? 20.295 1.688 0.982 1.00 91.31 289 PHE A N 1
ATOM 2293 C CA . PHE A 1 289 ? 21.334 2.215 0.091 1.00 91.31 289 PHE A CA 1
ATOM 2294 C C . PHE A 1 289 ? 22.295 1.126 -0.411 1.00 91.31 289 PHE A C 1
ATOM 2296 O O . PHE A 1 289 ? 22.589 1.052 -1.603 1.00 91.31 289 PHE A O 1
ATOM 2303 N N . GLU A 1 290 ? 22.761 0.261 0.487 1.00 92.94 290 GLU A N 1
ATOM 2304 C CA . GLU A 1 290 ? 23.652 -0.839 0.129 1.00 92.94 290 GLU A CA 1
ATOM 2305 C C . GLU A 1 290 ? 22.927 -1.873 -0.740 1.00 92.94 290 GLU A C 1
ATOM 2307 O O . GLU A 1 290 ? 23.491 -2.338 -1.730 1.00 92.94 290 GLU A O 1
ATOM 2312 N N . PHE A 1 291 ? 21.659 -2.176 -0.437 1.00 93.75 291 PHE A N 1
ATOM 2313 C CA . PHE A 1 291 ? 20.828 -3.018 -1.300 1.00 93.75 291 PHE A CA 1
ATOM 2314 C C . PHE A 1 291 ? 20.762 -2.470 -2.733 1.00 93.75 291 PHE A C 1
ATOM 2316 O O . PHE A 1 291 ? 21.027 -3.205 -3.684 1.00 93.75 291 PHE A O 1
ATOM 2323 N N . ARG A 1 292 ? 20.490 -1.167 -2.899 1.00 92.38 292 ARG A N 1
ATOM 2324 C CA . ARG A 1 292 ? 20.459 -0.508 -4.216 1.00 92.38 292 ARG A CA 1
ATOM 2325 C C . ARG A 1 292 ? 21.791 -0.606 -4.946 1.00 92.38 292 ARG A C 1
ATOM 2327 O O . ARG A 1 292 ? 21.805 -0.870 -6.145 1.00 92.38 292 ARG A O 1
ATOM 2334 N N . TRP A 1 293 ? 22.902 -0.420 -4.237 1.00 92.69 293 TRP A N 1
ATOM 2335 C CA . TRP A 1 293 ? 24.233 -0.557 -4.824 1.00 92.69 293 TRP A CA 1
ATOM 2336 C C . TRP A 1 293 ? 24.491 -1.987 -5.321 1.00 92.69 293 TRP A C 1
ATOM 2338 O O . TRP A 1 293 ? 24.914 -2.176 -6.463 1.00 92.69 293 TRP A O 1
ATOM 2348 N N . ARG A 1 294 ? 24.161 -3.000 -4.506 1.00 94.88 294 ARG A N 1
ATOM 2349 C CA . ARG A 1 294 ? 24.282 -4.419 -4.883 1.00 94.88 294 ARG A CA 1
ATOM 2350 C C . ARG A 1 294 ? 23.390 -4.764 -6.081 1.00 94.88 294 ARG A C 1
ATOM 2352 O O . ARG A 1 294 ? 23.847 -5.448 -6.997 1.00 94.88 294 ARG A O 1
ATOM 2359 N N . LEU A 1 295 ? 22.155 -4.258 -6.103 1.00 93.44 295 LEU A N 1
ATOM 2360 C CA . LEU A 1 295 ? 21.219 -4.429 -7.218 1.00 93.44 295 LEU A CA 1
ATOM 2361 C C . LEU A 1 295 ? 21.765 -3.799 -8.506 1.00 93.44 295 LEU A C 1
ATOM 2363 O O . LEU A 1 295 ? 21.805 -4.461 -9.539 1.00 93.44 295 LEU A O 1
ATOM 2367 N N . ALA A 1 296 ? 22.234 -2.551 -8.442 1.00 92.56 296 ALA A N 1
ATOM 2368 C CA . ALA A 1 296 ? 22.804 -1.855 -9.593 1.00 92.56 296 ALA A CA 1
ATOM 2369 C C . ALA A 1 296 ? 24.020 -2.598 -10.161 1.00 92.56 296 ALA A C 1
ATOM 2371 O O . ALA A 1 296 ? 24.100 -2.800 -11.372 1.00 92.56 296 ALA A O 1
ATOM 2372 N N . ARG A 1 297 ? 24.930 -3.059 -9.292 1.00 95.06 297 ARG A N 1
ATOM 2373 C CA . ARG A 1 297 ? 26.094 -3.851 -9.705 1.00 95.06 297 ARG A CA 1
ATOM 2374 C C . ARG A 1 297 ? 25.676 -5.152 -10.395 1.00 95.06 297 ARG A C 1
ATOM 2376 O O . ARG A 1 297 ? 26.150 -5.426 -11.489 1.00 95.06 297 ARG A O 1
ATOM 2383 N N . SER A 1 298 ? 24.724 -5.883 -9.815 1.00 94.50 298 SER A N 1
ATOM 2384 C CA . SER A 1 298 ? 24.231 -7.149 -10.381 1.00 94.50 298 SER A CA 1
ATOM 2385 C C . SER A 1 298 ? 23.572 -6.957 -11.756 1.00 94.50 298 SER A C 1
ATOM 2387 O O . SER A 1 298 ? 23.740 -7.780 -12.652 1.00 94.50 298 SER A O 1
ATOM 2389 N N . LEU A 1 299 ? 22.844 -5.851 -11.956 1.00 93.56 299 LEU A N 1
ATOM 2390 C CA . LEU A 1 299 ? 22.245 -5.511 -13.252 1.00 93.56 299 LEU A CA 1
ATOM 2391 C C . LEU A 1 299 ? 23.300 -5.145 -14.308 1.00 93.56 299 LEU A C 1
ATOM 2393 O O . LEU A 1 299 ? 23.141 -5.507 -15.474 1.00 93.56 299 LEU A O 1
ATOM 2397 N N . LEU A 1 300 ? 24.370 -4.443 -13.917 1.00 91.81 300 LEU A N 1
ATOM 2398 C CA . LEU A 1 300 ? 25.481 -4.101 -14.813 1.00 91.81 300 LEU A CA 1
ATOM 2399 C C . LEU A 1 300 ? 26.265 -5.343 -15.238 1.00 91.81 300 LEU A C 1
ATOM 2401 O O . LEU A 1 300 ? 26.479 -5.535 -16.434 1.00 91.81 300 LEU A O 1
ATOM 2405 N N . GLU A 1 301 ? 26.609 -6.205 -14.282 1.00 92.44 301 GLU A N 1
ATOM 2406 C CA . GLU A 1 301 ? 27.267 -7.491 -14.540 1.00 92.44 301 GLU A CA 1
ATOM 2407 C C . GLU A 1 301 ? 26.415 -8.348 -15.490 1.00 92.44 301 GLU A C 1
ATOM 2409 O O . GLU A 1 301 ? 26.910 -8.869 -16.487 1.00 92.44 301 GLU A O 1
ATOM 2414 N N . HIS A 1 302 ? 25.098 -8.426 -15.262 1.00 90.69 302 HIS A N 1
ATOM 2415 C CA . HIS A 1 302 ? 24.197 -9.136 -16.169 1.00 90.69 302 HIS A CA 1
ATOM 2416 C C . HIS A 1 302 ? 24.184 -8.532 -17.585 1.00 90.69 302 HIS A C 1
ATOM 2418 O O . HIS A 1 302 ? 24.200 -9.262 -18.577 1.00 90.69 302 HIS A O 1
ATOM 2424 N N . ALA A 1 303 ? 24.184 -7.201 -17.706 1.00 88.81 303 ALA A N 1
ATOM 2425 C CA . ALA A 1 303 ? 24.226 -6.526 -19.001 1.00 88.81 303 ALA A CA 1
ATOM 2426 C C . ALA A 1 303 ? 25.556 -6.747 -19.745 1.00 88.81 303 ALA A C 1
ATOM 2428 O O . ALA A 1 303 ? 25.561 -6.821 -20.975 1.00 88.81 303 ALA A O 1
ATOM 2429 N N . GLU A 1 304 ? 26.674 -6.862 -19.028 1.00 89.31 304 GLU A N 1
ATOM 2430 C CA . GLU A 1 304 ? 27.980 -7.249 -19.579 1.00 89.31 304 GLU A CA 1
ATOM 2431 C C . GLU A 1 304 ? 27.945 -8.663 -20.149 1.00 89.31 304 GLU A C 1
ATOM 2433 O O . GLU A 1 304 ? 28.214 -8.841 -21.337 1.00 89.31 304 GLU A O 1
ATOM 2438 N N . LEU A 1 305 ? 27.468 -9.634 -19.369 1.00 87.69 305 LEU A N 1
ATOM 2439 C CA . LEU A 1 305 ? 27.323 -11.021 -19.820 1.00 87.69 305 LEU A CA 1
ATOM 2440 C C . LEU A 1 305 ? 26.428 -11.148 -21.066 1.00 87.69 305 LEU A C 1
ATOM 2442 O O . LEU A 1 305 ? 26.701 -11.947 -21.964 1.00 87.69 305 LEU A O 1
ATOM 2446 N N . MET A 1 306 ? 25.366 -10.341 -21.148 1.00 84.69 306 MET A N 1
ATOM 2447 C CA . MET A 1 306 ? 24.484 -10.303 -22.319 1.00 84.69 306 MET A CA 1
ATOM 2448 C C . MET A 1 306 ? 25.164 -9.713 -23.563 1.00 84.69 306 MET A C 1
ATOM 2450 O O . MET A 1 306 ? 24.832 -10.118 -24.677 1.00 84.69 306 MET A O 1
ATOM 2454 N N . ARG A 1 307 ? 26.097 -8.762 -23.404 1.00 83.06 307 ARG A N 1
ATOM 2455 C CA . ARG A 1 307 ? 26.865 -8.178 -24.522 1.00 83.06 307 ARG A CA 1
ATOM 2456 C C . ARG A 1 307 ? 27.936 -9.126 -25.038 1.00 83.06 307 ARG A C 1
ATOM 2458 O O . ARG A 1 307 ? 28.119 -9.216 -26.250 1.00 83.06 307 ARG A O 1
ATOM 2465 N N . ASP A 1 308 ? 28.592 -9.834 -24.129 1.00 80.31 308 ASP A N 1
ATOM 2466 C CA . ASP A 1 308 ? 29.712 -10.718 -24.455 1.00 80.31 308 ASP A CA 1
ATOM 2467 C C . ASP A 1 308 ? 29.243 -12.082 -24.990 1.00 80.31 308 ASP A C 1
ATOM 2469 O O . ASP A 1 308 ? 30.052 -12.894 -25.431 1.00 80.31 308 ASP A O 1
ATOM 2473 N N . GLY A 1 309 ? 27.929 -12.346 -24.969 1.00 66.69 309 GLY A N 1
ATOM 2474 C CA . GLY A 1 309 ? 27.326 -13.595 -25.441 1.00 66.69 309 GLY A CA 1
ATOM 2475 C C . GLY A 1 309 ? 27.563 -14.794 -24.516 1.00 66.69 309 GLY A C 1
ATOM 2476 O O . GLY A 1 309 ? 27.050 -15.877 -24.784 1.00 66.69 309 GLY A O 1
ATOM 2477 N N . SER A 1 310 ? 28.268 -14.603 -23.400 1.00 60.12 310 SER A N 1
ATOM 2478 C CA . SER A 1 310 ? 28.692 -15.652 -22.465 1.00 60.12 310 SER A CA 1
ATOM 2479 C C . SER A 1 310 ? 27.542 -16.305 -21.689 1.00 60.12 310 SER A C 1
ATOM 2481 O O . SER A 1 310 ? 27.683 -17.425 -21.201 1.00 60.12 310 SER A O 1
ATOM 2483 N N . LEU A 1 311 ? 26.371 -15.660 -21.619 1.00 53.94 311 LEU A N 1
ATOM 2484 C CA . LEU A 1 311 ? 25.151 -16.258 -21.057 1.00 53.94 311 LEU A CA 1
ATOM 2485 C C . LEU A 1 311 ? 24.581 -17.405 -21.908 1.00 53.94 311 LEU A C 1
ATOM 2487 O O . LEU A 1 311 ? 23.851 -18.240 -21.377 1.00 53.94 311 LEU A O 1
ATOM 2491 N N . PHE A 1 312 ? 24.915 -17.471 -23.200 1.00 51.88 312 PHE A N 1
ATOM 2492 C CA . PHE A 1 312 ? 24.446 -18.532 -24.100 1.00 51.88 312 PHE A CA 1
ATOM 2493 C C . PHE A 1 312 ? 25.353 -19.774 -24.110 1.00 51.88 312 PHE A C 1
ATOM 2495 O O . PHE A 1 312 ? 24.937 -20.805 -24.632 1.00 51.88 312 PHE A O 1
ATOM 2502 N N . ASP A 1 313 ? 26.533 -19.704 -23.482 1.00 43.75 313 ASP A N 1
ATOM 2503 C CA . ASP A 1 313 ? 27.498 -20.811 -23.386 1.00 43.75 313 ASP A CA 1
ATOM 2504 C C . ASP A 1 313 ? 27.450 -21.547 -22.027 1.00 43.75 313 ASP A C 1
ATOM 2506 O O . ASP A 1 313 ? 28.231 -22.467 -21.782 1.00 43.75 313 ASP A O 1
ATOM 2510 N N . SER A 1 314 ? 26.533 -21.178 -21.120 1.00 38.78 314 SER A N 1
ATOM 2511 C CA . SER A 1 314 ? 26.411 -21.830 -19.809 1.00 38.78 314 SER A CA 1
ATOM 2512 C C . SER A 1 314 ? 25.528 -23.094 -19.876 1.00 38.78 314 SER A C 1
ATOM 2514 O O . SER A 1 314 ? 24.342 -22.983 -20.197 1.00 38.78 314 SER A O 1
ATOM 2516 N N . PRO A 1 315 ? 26.024 -24.300 -19.517 1.00 40.34 315 PRO A N 1
ATOM 2517 C CA . PRO A 1 315 ? 25.279 -25.559 -19.679 1.00 40.34 315 PRO A CA 1
ATOM 2518 C C . PRO A 1 315 ? 24.077 -25.763 -18.737 1.00 40.34 315 PRO A C 1
ATOM 2520 O O . PRO A 1 315 ? 23.451 -26.821 -18.782 1.00 40.34 315 PRO A O 1
ATOM 2523 N N . HIS A 1 316 ? 23.753 -24.813 -17.851 1.00 38.00 316 HIS A N 1
ATOM 2524 C CA . HIS A 1 316 ? 22.923 -25.096 -16.668 1.00 38.00 316 HIS A CA 1
ATOM 2525 C C . HIS A 1 316 ? 21.586 -24.354 -16.543 1.00 38.00 316 HIS A C 1
ATOM 2527 O O . HIS A 1 316 ? 20.933 -24.475 -15.511 1.00 38.00 316 HIS A O 1
ATOM 2533 N N . PHE A 1 317 ? 21.085 -23.704 -17.596 1.00 34.75 317 PHE A N 1
ATOM 2534 C CA . PHE A 1 317 ? 19.679 -23.269 -17.647 1.00 34.75 317 PHE A CA 1
ATOM 2535 C C . PHE A 1 317 ? 18.967 -23.804 -18.890 1.00 34.75 317 PHE A C 1
ATOM 2537 O O . PHE A 1 317 ? 18.512 -23.072 -19.765 1.00 34.75 317 PHE A O 1
ATOM 2544 N N . GLY A 1 318 ? 18.812 -25.126 -18.937 1.00 34.88 318 GLY A N 1
ATOM 2545 C CA . GLY A 1 318 ? 17.806 -25.772 -19.771 1.00 34.88 318 GLY A CA 1
ATOM 2546 C C . GLY A 1 318 ? 16.400 -25.516 -19.224 1.00 34.88 318 GLY A C 1
ATOM 2547 O O . GLY A 1 318 ? 15.758 -26.441 -18.737 1.00 34.88 318 GLY A O 1
ATOM 2548 N N . SER A 1 319 ? 15.907 -24.276 -19.297 1.00 33.09 319 SER A N 1
ATOM 2549 C CA . SER A 1 319 ? 14.470 -24.029 -19.179 1.00 33.09 319 SER A CA 1
ATOM 2550 C C . SER A 1 319 ? 13.848 -24.177 -20.561 1.00 33.09 319 SER A C 1
ATOM 2552 O O . SER A 1 319 ? 13.929 -23.292 -21.414 1.00 33.09 319 SER A O 1
ATOM 2554 N N . ARG A 1 320 ? 13.243 -25.343 -20.792 1.00 39.06 320 ARG A N 1
ATOM 2555 C CA . ARG A 1 320 ? 12.294 -25.563 -21.883 1.00 39.06 320 ARG A CA 1
ATOM 2556 C C . ARG A 1 320 ? 11.028 -24.752 -21.595 1.00 39.06 320 ARG A C 1
ATOM 2558 O O . ARG A 1 320 ? 10.040 -25.294 -21.114 1.00 39.06 320 ARG A O 1
ATOM 2565 N N . THR A 1 321 ? 11.034 -23.471 -21.936 1.00 33.44 321 THR A N 1
ATOM 2566 C CA . THR A 1 321 ? 9.802 -22.742 -22.247 1.00 33.44 321 THR A CA 1
ATOM 2567 C C . THR A 1 321 ? 9.812 -22.403 -23.731 1.00 33.44 321 THR A C 1
ATOM 2569 O O . THR A 1 321 ? 10.512 -21.521 -24.222 1.00 33.44 321 THR A O 1
ATOM 2572 N N . SER A 1 322 ? 9.051 -23.207 -24.468 1.00 41.66 322 SER A N 1
ATOM 2573 C CA . SER A 1 322 ? 8.745 -23.049 -25.885 1.00 41.66 322 SER A CA 1
ATOM 2574 C C . SER A 1 322 ? 7.888 -21.796 -26.092 1.00 41.66 322 SER A C 1
ATOM 2576 O O . SER A 1 322 ? 6.666 -21.880 -26.194 1.00 41.66 322 SER A O 1
ATOM 2578 N N . THR A 1 323 ? 8.521 -20.630 -26.171 1.00 35.62 323 THR A N 1
ATOM 2579 C CA . THR A 1 323 ? 7.902 -19.425 -26.735 1.00 35.62 323 THR A CA 1
ATOM 2580 C C . THR A 1 323 ? 8.874 -18.763 -27.707 1.00 35.62 323 THR A C 1
ATOM 2582 O O . THR A 1 323 ? 9.704 -17.938 -27.327 1.00 35.62 323 THR A O 1
ATOM 2585 N N . GLY A 1 324 ? 8.784 -19.170 -28.974 1.00 40.53 324 GLY A N 1
ATOM 2586 C CA . GLY A 1 324 ? 8.996 -18.290 -30.127 1.00 40.53 324 GLY A CA 1
ATOM 2587 C C . GLY A 1 324 ? 10.371 -17.651 -30.343 1.00 40.53 324 GLY A C 1
ATOM 2588 O O . GLY A 1 324 ? 10.439 -16.651 -31.051 1.00 40.53 324 GLY A O 1
ATOM 2589 N N . ARG A 1 325 ? 11.479 -18.168 -29.795 1.00 42.59 325 ARG A N 1
ATOM 2590 C CA . ARG A 1 325 ? 12.815 -17.698 -30.212 1.00 42.59 325 ARG A CA 1
ATOM 2591 C C . ARG A 1 325 ? 13.269 -18.463 -31.451 1.00 42.59 325 ARG A C 1
ATOM 2593 O O . ARG A 1 325 ? 13.494 -19.665 -31.396 1.00 42.59 325 ARG A O 1
ATOM 2600 N N . HIS A 1 326 ? 13.363 -17.753 -32.573 1.00 49.41 326 HIS A N 1
ATOM 2601 C CA . HIS A 1 326 ? 13.745 -18.318 -33.864 1.00 49.41 326 HIS A CA 1
ATOM 2602 C C . HIS A 1 326 ? 15.216 -18.744 -33.831 1.00 49.41 326 HIS A C 1
ATOM 2604 O O . HIS A 1 326 ? 16.099 -17.925 -33.580 1.00 49.41 326 HIS A O 1
ATOM 2610 N N . GLU A 1 327 ? 15.474 -20.020 -34.100 1.00 50.62 327 GLU A N 1
ATOM 2611 C CA . GLU A 1 327 ? 16.817 -20.596 -34.143 1.00 50.62 327 GLU A CA 1
ATOM 2612 C C . GLU A 1 327 ? 17.554 -20.119 -35.414 1.00 50.62 327 GLU A C 1
ATOM 2614 O O . GLU A 1 327 ? 16.983 -20.031 -36.507 1.00 50.62 327 GLU A O 1
ATOM 2619 N N . ILE A 1 328 ? 18.817 -19.714 -35.272 1.00 57.53 328 ILE A N 1
ATOM 2620 C CA . ILE A 1 328 ? 19.602 -19.083 -36.341 1.00 57.53 328 ILE A CA 1
ATOM 2621 C C . ILE A 1 328 ? 20.772 -19.996 -36.707 1.00 57.53 328 ILE A C 1
ATOM 2623 O O . ILE A 1 328 ? 21.528 -20.411 -35.833 1.00 57.53 328 ILE A O 1
ATOM 2627 N N . THR A 1 329 ? 20.977 -20.256 -38.002 1.00 52.50 329 THR A N 1
ATOM 2628 C CA . THR A 1 329 ? 22.111 -21.061 -38.484 1.00 52.50 329 THR A CA 1
ATOM 2629 C C . THR A 1 329 ? 23.180 -20.180 -39.134 1.00 52.50 329 THR A C 1
ATOM 2631 O O . THR A 1 329 ? 22.882 -19.293 -39.942 1.00 52.50 329 THR A O 1
ATOM 2634 N N . SER A 1 330 ? 24.446 -20.432 -38.790 1.00 57.84 330 SER A N 1
ATOM 2635 C CA . SER A 1 330 ? 25.612 -19.763 -39.380 1.00 57.84 330 SER A CA 1
ATOM 2636 C C . SER A 1 330 ? 25.898 -20.291 -40.789 1.00 57.84 330 SER A C 1
ATOM 2638 O O . SER A 1 330 ? 25.972 -21.500 -40.988 1.00 57.84 330 SER A O 1
ATOM 2640 N N . LEU A 1 331 ? 26.107 -19.394 -41.760 1.00 60.31 331 LEU A N 1
ATOM 2641 C CA . LEU A 1 331 ? 26.513 -19.753 -43.129 1.00 60.31 331 LEU A CA 1
ATOM 2642 C C . LEU A 1 331 ? 28.040 -19.713 -43.351 1.00 60.31 331 LEU A C 1
ATOM 2644 O O . LEU A 1 331 ? 28.492 -19.751 -44.493 1.00 60.31 331 LEU A O 1
ATOM 2648 N N . GLY A 1 332 ? 28.841 -19.634 -42.283 1.00 57.75 332 GLY A N 1
ATOM 2649 C CA . GLY A 1 332 ? 30.305 -19.570 -42.370 1.00 57.75 332 GLY A CA 1
ATOM 2650 C C . GLY A 1 332 ? 30.865 -18.167 -42.659 1.00 57.75 332 GLY A C 1
ATOM 2651 O O . GLY A 1 332 ? 30.135 -17.172 -42.658 1.00 57.75 332 GLY A O 1
ATOM 2652 N N . LYS A 1 333 ? 32.192 -18.083 -42.846 1.00 56.75 333 LYS A N 1
ATOM 2653 C CA . LYS A 1 333 ? 32.937 -16.841 -43.138 1.00 56.75 333 LYS 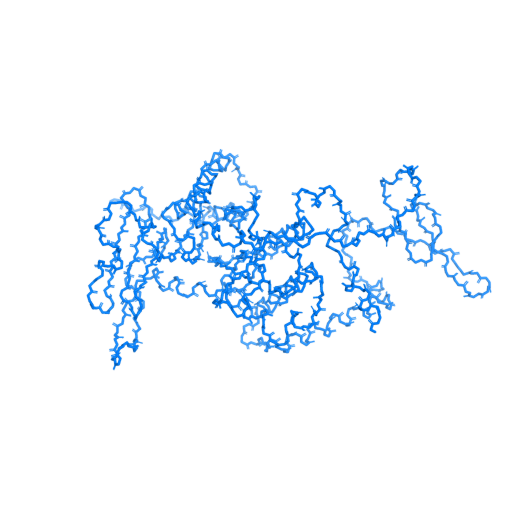A CA 1
ATOM 2654 C C . LYS A 1 333 ? 33.166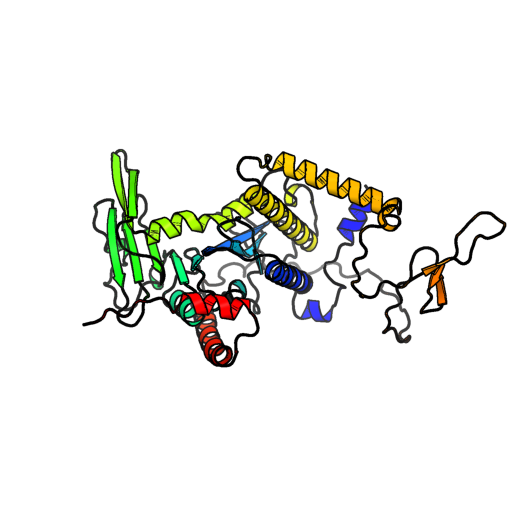 -16.677 -44.644 1.00 56.75 333 LYS A C 1
ATOM 2656 O O . LYS A 1 333 ? 33.376 -17.663 -45.344 1.00 56.75 333 LYS A O 1
ATOM 2661 N N . LEU A 1 334 ? 33.187 -15.433 -45.125 1.00 53.91 334 LEU A N 1
ATOM 2662 C CA . LEU A 1 334 ? 33.717 -15.113 -46.453 1.00 53.91 334 LEU A CA 1
ATOM 2663 C C . LEU A 1 334 ? 35.261 -15.147 -46.442 1.00 53.91 334 LEU A C 1
ATOM 2665 O O . LEU A 1 334 ? 35.862 -14.909 -45.391 1.00 53.91 334 LEU A O 1
ATOM 2669 N N . PRO A 1 335 ? 35.917 -15.386 -47.595 1.00 48.72 335 PRO A N 1
ATOM 2670 C CA . PRO A 1 335 ? 37.381 -15.443 -47.699 1.00 48.72 335 PRO A CA 1
ATOM 2671 C C . PRO A 1 335 ? 38.099 -14.152 -47.274 1.00 48.72 335 PRO A C 1
ATOM 2673 O O . PRO A 1 335 ? 39.273 -14.190 -46.929 1.00 48.72 335 PRO A O 1
ATOM 2676 N N . SER A 1 336 ? 37.396 -13.015 -47.272 1.00 56.91 336 SER A N 1
ATOM 2677 C CA . SER A 1 336 ? 37.915 -11.691 -46.909 1.00 56.91 336 SER A CA 1
ATOM 2678 C C . SER A 1 336 ? 37.903 -11.393 -45.404 1.00 56.91 336 SER A C 1
ATOM 2680 O O . SER A 1 336 ? 38.163 -10.262 -45.015 1.00 56.91 336 SER A O 1
ATOM 2682 N N . GLY A 1 337 ? 37.570 -12.362 -44.547 1.00 52.59 337 GLY A N 1
ATOM 2683 C CA . GLY A 1 337 ? 37.642 -12.213 -43.087 1.00 52.59 337 GLY A CA 1
ATOM 2684 C C . GLY A 1 337 ? 36.481 -11.452 -42.437 1.00 52.59 337 GLY A C 1
ATOM 2685 O O . GLY A 1 337 ? 36.182 -11.734 -41.277 1.00 52.59 337 GLY A O 1
ATOM 2686 N N . ASP A 1 338 ? 35.764 -10.605 -43.181 1.00 50.31 338 ASP A N 1
ATOM 2687 C CA . ASP A 1 338 ? 34.676 -9.791 -42.634 1.00 50.31 338 ASP A CA 1
ATOM 2688 C C . ASP A 1 338 ? 33.256 -10.289 -42.970 1.00 50.31 338 ASP A C 1
ATOM 2690 O O . ASP A 1 338 ? 32.905 -10.618 -44.106 1.00 50.31 338 ASP A O 1
ATOM 2694 N N . TYR A 1 339 ? 32.439 -10.269 -41.909 1.00 51.38 339 TYR A N 1
ATOM 2695 C CA . TYR A 1 339 ? 31.010 -10.576 -41.756 1.00 51.38 339 TYR A CA 1
ATOM 2696 C C . TYR A 1 339 ? 30.545 -12.051 -41.706 1.00 51.38 339 TYR A C 1
ATOM 2698 O O . TYR A 1 339 ? 30.558 -12.784 -42.696 1.00 51.38 339 TYR A O 1
ATOM 2706 N N . ARG A 1 340 ? 29.992 -12.460 -40.545 1.00 51.25 340 ARG A N 1
ATOM 2707 C CA . ARG A 1 340 ? 29.172 -13.683 -40.394 1.00 51.25 340 ARG A CA 1
ATOM 2708 C C . ARG A 1 340 ? 27.781 -13.431 -40.986 1.00 51.25 340 ARG A C 1
ATOM 2710 O O . ARG A 1 340 ? 27.063 -12.549 -40.524 1.00 51.25 340 ARG A O 1
ATOM 2717 N N . ARG A 1 341 ? 27.381 -14.206 -41.998 1.00 58.22 341 ARG A N 1
ATOM 2718 C CA . ARG A 1 341 ? 26.004 -14.198 -42.524 1.00 58.22 341 ARG A CA 1
ATOM 2719 C C . ARG A 1 341 ? 25.167 -15.212 -41.747 1.00 58.22 341 ARG A C 1
ATOM 2721 O O . ARG A 1 341 ? 25.469 -16.404 -41.759 1.00 58.22 341 ARG A O 1
ATOM 2728 N N . LEU A 1 342 ? 24.112 -14.738 -41.098 1.00 62.50 342 LEU A N 1
ATOM 2729 C CA . LEU A 1 342 ? 23.144 -15.563 -40.387 1.00 62.50 342 LEU A CA 1
ATOM 2730 C C . LEU A 1 342 ? 21.943 -15.829 -41.298 1.00 62.50 342 LEU A C 1
ATOM 2732 O O . LEU A 1 342 ? 21.508 -14.939 -42.033 1.00 62.50 342 LEU A O 1
ATOM 2736 N N . ARG A 1 343 ? 21.398 -17.047 -41.274 1.00 67.81 343 ARG A N 1
ATOM 2737 C CA . ARG A 1 343 ? 20.158 -17.384 -41.986 1.00 67.81 343 ARG A CA 1
ATOM 2738 C C . ARG A 1 343 ? 19.113 -17.840 -40.984 1.00 67.81 343 ARG A C 1
ATOM 2740 O O . ARG A 1 343 ? 19.372 -18.739 -40.189 1.00 67.81 343 ARG A O 1
ATOM 2747 N N . CYS A 1 344 ? 17.931 -17.234 -41.037 1.00 64.00 344 CYS A N 1
ATOM 2748 C CA . CYS A 1 344 ? 16.792 -17.743 -40.280 1.00 64.00 344 CYS A CA 1
ATOM 2749 C C . CYS A 1 344 ? 16.366 -19.098 -40.865 1.00 64.00 344 CYS A C 1
ATOM 2751 O O . CYS A 1 344 ? 16.190 -19.203 -42.081 1.00 64.00 344 CYS A O 1
ATOM 2753 N N . ILE A 1 345 ? 16.185 -20.124 -40.030 1.00 59.41 345 ILE A N 1
ATOM 2754 C CA . ILE A 1 345 ? 15.726 -21.437 -40.514 1.00 59.41 345 ILE A CA 1
ATOM 2755 C C . ILE A 1 345 ? 14.258 -21.426 -40.957 1.00 59.41 345 ILE A C 1
ATOM 2757 O O . ILE A 1 345 ? 13.876 -22.264 -41.760 1.00 59.41 345 ILE A O 1
ATOM 2761 N N . ILE A 1 346 ? 13.466 -20.461 -40.473 1.00 57.78 346 ILE A N 1
ATOM 2762 C CA . ILE A 1 346 ? 12.025 -20.362 -40.741 1.00 57.78 346 ILE A CA 1
ATOM 2763 C C . ILE A 1 346 ? 11.760 -19.566 -42.024 1.00 57.78 346 ILE A C 1
ATOM 2765 O O . ILE A 1 346 ? 11.146 -20.068 -42.954 1.00 57.78 346 ILE A O 1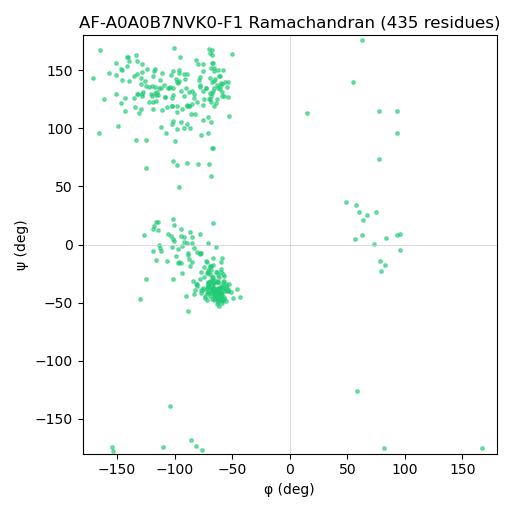
ATOM 2769 N N . CYS A 1 347 ? 12.241 -18.320 -42.109 1.00 63.62 347 CYS A N 1
ATOM 2770 C CA . CYS A 1 347 ? 11.956 -17.452 -43.261 1.00 63.62 347 CYS A CA 1
ATOM 2771 C C . CYS A 1 347 ? 13.067 -17.444 -44.325 1.00 63.62 347 CYS A C 1
ATOM 2773 O O . CYS A 1 347 ? 12.954 -16.748 -45.333 1.00 63.62 347 CYS A O 1
ATOM 2775 N N . HIS A 1 348 ? 14.181 -18.144 -44.081 1.00 66.12 348 HIS A N 1
ATOM 2776 C CA . HIS A 1 348 ? 15.356 -18.248 -44.958 1.00 66.12 348 HIS A CA 1
ATOM 2777 C C . HIS A 1 348 ? 16.038 -16.930 -45.373 1.00 66.12 348 HIS A C 1
ATOM 2779 O O . HIS A 1 348 ? 17.026 -16.975 -46.124 1.00 66.12 348 HIS A O 1
ATOM 2785 N N . LYS A 1 349 ? 15.590 -15.775 -44.851 1.00 66.81 349 LYS A N 1
ATOM 2786 C CA . LYS A 1 349 ? 16.227 -14.468 -45.057 1.00 66.81 349 LYS A CA 1
ATOM 2787 C C . LYS A 1 349 ? 17.605 -14.433 -44.396 1.00 66.81 349 LYS A C 1
ATOM 2789 O O . LYS A 1 349 ? 17.816 -14.975 -43.307 1.00 66.81 349 LYS A O 1
ATOM 2794 N N . ARG A 1 350 ? 18.550 -13.789 -45.085 1.00 65.62 350 ARG A N 1
ATOM 2795 C CA . ARG A 1 350 ? 19.903 -13.534 -44.580 1.00 65.62 350 ARG A CA 1
ATOM 2796 C C . ARG A 1 350 ? 19.873 -12.278 -43.714 1.00 65.62 350 ARG A C 1
ATOM 2798 O O . ARG A 1 350 ? 19.359 -11.255 -44.150 1.00 65.62 350 ARG A O 1
ATOM 2805 N N . THR A 1 351 ? 20.424 -12.360 -42.514 1.00 61.88 351 THR A N 1
ATOM 2806 C CA . THR A 1 351 ? 20.554 -11.245 -41.573 1.00 61.88 351 THR A CA 1
ATOM 2807 C C . THR A 1 351 ? 21.966 -11.219 -40.997 1.00 61.88 351 THR A C 1
ATOM 2809 O O . THR A 1 351 ? 22.731 -12.177 -41.129 1.00 61.88 351 THR A O 1
ATOM 2812 N N . GLN A 1 352 ? 22.329 -10.091 -40.409 1.00 55.91 352 GLN A N 1
ATOM 2813 C CA . GLN A 1 352 ? 23.612 -9.876 -39.754 1.00 55.91 352 GLN A CA 1
ATOM 2814 C C . GLN A 1 352 ? 23.498 -9.991 -38.228 1.00 55.91 352 GLN A C 1
ATOM 2816 O O . GLN A 1 352 ? 24.438 -10.467 -37.602 1.00 55.91 352 GLN A O 1
ATOM 2821 N N . ASN A 1 353 ? 22.330 -9.658 -37.654 1.00 52.44 353 ASN A N 1
ATOM 2822 C CA . ASN A 1 353 ? 22.148 -9.543 -36.201 1.00 52.44 353 ASN A CA 1
ATOM 2823 C C . ASN A 1 353 ? 20.926 -10.323 -35.660 1.00 52.44 353 ASN A C 1
ATOM 2825 O O . ASN A 1 353 ? 21.066 -11.030 -34.671 1.00 52.44 353 ASN A O 1
ATOM 2829 N N . PHE A 1 354 ? 19.736 -10.228 -36.278 1.00 51.31 354 PHE A N 1
ATOM 2830 C CA . PHE A 1 354 ? 18.507 -10.943 -35.854 1.00 51.31 354 PHE A CA 1
ATOM 2831 C C . PHE A 1 354 ? 17.404 -10.940 -36.946 1.00 51.31 354 PHE A C 1
ATOM 2833 O O . PHE A 1 354 ? 17.522 -10.206 -37.929 1.00 51.31 354 PHE A O 1
ATOM 2840 N N . CYS A 1 355 ? 16.346 -11.762 -36.809 1.00 54.09 355 CYS A N 1
ATOM 2841 C CA . CYS A 1 355 ? 15.123 -11.721 -37.648 1.00 54.09 355 CYS A CA 1
ATOM 2842 C C . CYS A 1 355 ? 13.915 -11.251 -36.823 1.00 54.09 355 CYS A C 1
ATOM 2844 O O . CYS A 1 355 ? 13.704 -11.775 -35.736 1.00 54.09 355 CYS A O 1
ATOM 2846 N N . LEU A 1 356 ? 13.103 -10.330 -37.362 1.00 49.69 356 LEU A N 1
ATOM 2847 C CA . LEU A 1 356 ? 11.830 -9.850 -36.779 1.00 49.69 356 LEU A CA 1
ATOM 2848 C C . LEU A 1 356 ? 10.590 -10.476 -37.440 1.00 49.69 356 LEU A C 1
ATOM 2850 O O . LEU A 1 356 ? 9.506 -9.905 -37.451 1.00 49.69 356 LEU A O 1
ATOM 2854 N N . CYS A 1 357 ? 10.757 -11.631 -38.071 1.00 48.28 357 CYS A N 1
ATOM 2855 C CA . CYS A 1 357 ? 9.675 -12.323 -38.745 1.00 48.28 357 CYS A CA 1
ATOM 2856 C C . CYS A 1 357 ? 8.658 -12.847 -37.711 1.00 48.28 357 CYS A C 1
ATOM 2858 O O . CYS A 1 357 ? 8.947 -13.821 -37.031 1.00 48.28 357 CYS A O 1
ATOM 2860 N N . SER A 1 358 ? 7.487 -12.213 -37.590 1.00 45.66 358 SER A N 1
ATOM 2861 C CA . SER A 1 358 ? 6.311 -12.812 -36.937 1.00 45.66 358 SER A CA 1
ATOM 2862 C C . SER A 1 358 ? 5.786 -13.956 -37.814 1.00 45.66 358 SER A C 1
ATOM 2864 O O . SER A 1 358 ? 5.821 -13.839 -39.042 1.00 45.66 358 SER A O 1
ATOM 2866 N N . SER A 1 359 ? 5.296 -15.047 -37.214 1.00 39.47 359 SER A N 1
ATOM 2867 C CA . SER A 1 359 ? 4.610 -16.131 -37.938 1.00 39.47 359 SER A CA 1
ATOM 2868 C C . SER A 1 359 ? 3.366 -15.658 -38.700 1.00 39.47 359 SER A C 1
ATOM 2870 O O . SER A 1 359 ? 2.885 -16.384 -39.564 1.00 39.47 359 SER A O 1
ATOM 2872 N N . ASP A 1 360 ? 2.901 -14.430 -38.442 1.00 37.31 360 ASP A N 1
ATOM 2873 C CA . ASP A 1 360 ? 1.605 -13.932 -38.905 1.00 37.31 360 ASP A CA 1
ATOM 2874 C C . ASP A 1 360 ? 1.719 -12.751 -39.891 1.00 37.31 360 ASP A C 1
ATOM 2876 O O . ASP A 1 360 ? 0.768 -11.997 -40.087 1.00 37.31 360 ASP A O 1
ATOM 2880 N N . TYR A 1 361 ? 2.876 -12.547 -40.533 1.00 31.17 361 TYR A N 1
ATOM 2881 C CA . TYR A 1 361 ? 3.053 -11.414 -41.450 1.00 31.17 361 TYR A CA 1
ATOM 2882 C C . TYR A 1 361 ? 2.661 -11.749 -42.902 1.00 31.17 361 TYR A C 1
ATOM 2884 O O . TYR A 1 361 ? 3.421 -12.385 -43.636 1.00 31.17 361 TYR A O 1
ATOM 2892 N N . HIS A 1 362 ? 1.491 -11.265 -43.329 1.00 28.41 362 HIS A N 1
ATOM 2893 C CA . HIS A 1 362 ? 1.047 -11.236 -44.728 1.00 28.41 362 HIS A CA 1
ATOM 2894 C C . HIS A 1 362 ? 1.463 -9.894 -45.376 1.00 28.41 362 HIS A C 1
ATOM 2896 O O . HIS A 1 362 ? 1.174 -8.841 -44.808 1.00 28.41 362 HIS A O 1
ATOM 2902 N N . PRO A 1 363 ? 2.140 -9.871 -46.540 1.00 29.83 363 PRO A N 1
ATOM 2903 C CA . PRO A 1 363 ? 2.722 -8.644 -47.075 1.00 29.83 363 PRO A CA 1
ATOM 2904 C C . PRO A 1 363 ? 1.746 -7.933 -48.013 1.00 29.83 363 PRO A C 1
ATOM 2906 O O . PRO A 1 363 ? 1.669 -8.334 -49.161 1.00 29.83 363 PRO A O 1
ATOM 2909 N N . LEU A 1 364 ? 1.035 -6.894 -47.563 1.00 28.50 364 LEU A N 1
ATOM 2910 C CA . LEU A 1 364 ? 0.467 -5.839 -48.425 1.00 28.50 364 LEU A CA 1
ATOM 2911 C C . LEU A 1 364 ? 0.033 -4.641 -47.558 1.00 28.50 364 LEU A C 1
ATOM 2913 O O . LEU A 1 364 ? -1.078 -4.688 -47.055 1.00 28.50 364 LEU A O 1
ATOM 2917 N N . VAL A 1 365 ? 0.865 -3.601 -47.400 1.00 28.06 365 VAL A N 1
ATOM 2918 C CA . VAL A 1 365 ? 0.492 -2.173 -47.567 1.00 28.06 365 VAL A CA 1
ATOM 2919 C C . VAL A 1 365 ? 1.790 -1.373 -47.761 1.00 28.06 365 VAL A C 1
ATOM 2921 O O . VAL A 1 365 ? 2.709 -1.477 -46.953 1.00 28.06 365 VAL A O 1
ATOM 2924 N N . ASP A 1 366 ? 1.847 -0.617 -48.857 1.00 27.02 366 ASP A N 1
ATOM 2925 C CA . ASP A 1 366 ? 2.922 0.296 -49.257 1.00 27.02 366 ASP A CA 1
ATOM 2926 C C . ASP A 1 366 ? 3.244 1.368 -48.204 1.00 27.02 366 ASP A C 1
ATOM 2928 O O . ASP A 1 366 ? 2.354 1.988 -47.617 1.00 27.02 366 ASP A O 1
ATOM 2932 N N . GLU A 1 367 ? 4.539 1.641 -48.048 1.00 29.81 367 GLU A N 1
ATOM 2933 C CA . GLU A 1 367 ? 5.075 2.807 -47.353 1.00 29.81 367 GLU A CA 1
ATOM 2934 C C . GLU A 1 367 ? 4.718 4.090 -48.121 1.00 29.81 367 GLU A C 1
ATOM 2936 O O . GLU A 1 367 ? 5.161 4.298 -49.252 1.00 29.81 367 GLU A O 1
ATOM 2941 N N . LYS A 1 368 ? 3.973 4.998 -47.484 1.00 26.22 368 LYS A N 1
ATOM 2942 C CA . LYS A 1 368 ? 4.021 6.427 -47.813 1.00 26.22 368 LYS A CA 1
ATOM 2943 C C . LYS A 1 368 ? 4.193 7.251 -46.540 1.00 26.22 368 LYS A C 1
ATOM 2945 O O . LYS A 1 368 ? 3.338 7.243 -45.663 1.00 26.22 368 LYS A O 1
ATOM 2950 N N . GLU A 1 369 ? 5.365 7.880 -46.485 1.00 28.22 369 GLU A N 1
ATOM 2951 C CA . GLU A 1 369 ? 5.760 9.114 -45.798 1.00 28.22 369 GLU A CA 1
ATOM 2952 C C . GLU A 1 369 ? 4.811 9.662 -44.718 1.00 28.22 369 GLU A C 1
ATOM 2954 O O . GLU A 1 369 ? 3.749 10.207 -45.011 1.00 28.22 369 GLU A O 1
ATOM 2959 N N . TYR A 1 370 ? 5.271 9.631 -43.463 1.00 25.09 370 TYR A N 1
ATOM 2960 C CA . TYR A 1 370 ? 4.785 10.520 -42.408 1.00 25.09 370 TYR A CA 1
ATOM 2961 C C . TYR A 1 370 ? 5.813 11.632 -42.186 1.00 25.09 370 TYR A C 1
ATOM 2963 O O . TYR A 1 370 ? 6.864 11.413 -41.583 1.00 25.09 370 TYR A O 1
ATOM 2971 N N . ASP A 1 371 ? 5.490 12.819 -42.695 1.00 24.05 371 ASP A N 1
ATOM 2972 C CA . ASP A 1 371 ? 6.206 14.066 -42.441 1.00 24.05 371 ASP A CA 1
ATOM 2973 C C . ASP A 1 371 ? 5.715 14.682 -41.116 1.00 24.05 371 ASP A C 1
ATOM 2975 O O . ASP A 1 371 ? 4.515 14.850 -40.885 1.00 24.05 371 ASP A O 1
ATOM 2979 N N . LEU A 1 372 ? 6.649 14.972 -40.211 1.00 28.16 372 LEU A N 1
ATOM 2980 C CA . LEU A 1 372 ? 6.406 15.533 -38.879 1.00 28.16 372 LEU A CA 1
ATOM 2981 C C . LEU A 1 372 ? 6.618 17.050 -38.911 1.00 28.16 372 LEU A C 1
ATOM 2983 O O . LEU A 1 372 ? 7.549 17.556 -38.288 1.00 28.16 372 LEU A O 1
ATOM 2987 N N . GLN A 1 373 ? 5.750 17.797 -39.593 1.00 27.78 373 GLN A N 1
ATOM 2988 C CA . GLN A 1 373 ? 5.653 19.248 -39.413 1.00 27.78 373 GLN A CA 1
ATOM 2989 C C . GLN A 1 373 ? 4.209 19.738 -39.561 1.00 27.78 373 GLN A C 1
ATOM 2991 O O . GLN A 1 373 ? 3.482 19.301 -40.441 1.00 27.78 373 GLN A O 1
ATOM 2996 N N . GLN A 1 374 ? 3.860 20.719 -38.717 1.00 27.39 374 GLN A N 1
ATOM 2997 C CA . GLN A 1 374 ? 2.582 21.440 -38.581 1.00 27.39 374 GLN A CA 1
ATOM 2998 C C . GLN A 1 374 ? 1.599 20.865 -37.552 1.00 27.39 374 GLN A C 1
ATOM 3000 O O . GLN A 1 374 ? 0.779 20.021 -37.868 1.00 27.39 374 GLN A O 1
ATOM 3005 N N . VAL A 1 375 ? 1.617 21.418 -36.333 1.00 27.69 375 VAL A N 1
ATOM 3006 C CA . VAL A 1 375 ? 0.593 22.393 -35.908 1.00 27.69 375 VAL A CA 1
ATOM 3007 C C . VAL A 1 375 ? 1.257 23.355 -34.921 1.00 27.69 375 VAL A C 1
ATOM 3009 O O . VAL A 1 375 ? 1.500 23.028 -33.761 1.00 27.69 375 VAL A O 1
ATOM 3012 N N . GLY A 1 376 ? 1.593 24.546 -35.411 1.00 24.86 376 GLY A N 1
ATOM 3013 C CA . GLY A 1 376 ? 1.890 25.700 -34.576 1.00 24.86 376 GLY A CA 1
ATOM 3014 C C . GLY A 1 376 ? 0.618 26.509 -34.324 1.00 24.86 376 GLY A C 1
ATOM 3015 O O . GLY A 1 376 ? -0.174 26.687 -35.239 1.00 24.86 376 GLY A O 1
ATOM 3016 N N . ASN A 1 377 ? 0.520 27.019 -33.096 1.00 25.98 377 ASN A N 1
ATOM 3017 C CA . ASN A 1 377 ? -0.102 28.272 -32.655 1.00 25.98 377 ASN A CA 1
ATOM 3018 C C . ASN A 1 377 ? -1.573 28.602 -32.990 1.00 25.98 377 ASN A C 1
ATOM 3020 O O . ASN A 1 377 ? -2.027 28.533 -34.125 1.00 25.98 377 ASN A O 1
ATOM 3024 N N . ASN A 1 378 ? -2.216 29.180 -31.959 1.00 24.31 378 ASN A N 1
ATOM 3025 C CA . ASN A 1 378 ? -3.566 29.763 -31.850 1.00 24.31 378 ASN A CA 1
ATOM 3026 C C . ASN A 1 378 ? -4.588 28.731 -31.334 1.00 24.31 378 ASN A C 1
ATOM 3028 O O . ASN A 1 378 ? -4.822 27.719 -31.970 1.00 24.31 378 ASN A O 1
ATOM 3032 N N . VAL A 1 379 ? -5.211 28.864 -30.160 1.00 27.41 379 VAL A N 1
ATOM 3033 C CA . VAL A 1 379 ? -5.795 30.057 -29.538 1.00 27.41 379 VAL A CA 1
ATOM 3034 C C . VAL A 1 379 ? -5.631 29.981 -28.014 1.00 27.41 379 VAL A C 1
ATOM 3036 O O . VAL A 1 379 ? -6.106 29.058 -27.360 1.00 27.41 379 VAL A O 1
ATOM 3039 N N . VAL A 1 380 ? -4.967 30.987 -27.444 1.00 35.09 380 VAL A N 1
ATOM 3040 C CA . VAL A 1 380 ? -5.081 31.347 -26.028 1.00 35.09 380 VAL A CA 1
ATOM 3041 C C . VAL A 1 380 ? -6.141 32.431 -25.957 1.00 35.09 380 VAL A C 1
ATOM 3043 O O . VAL A 1 380 ? -5.832 33.559 -26.313 1.00 35.09 380 VAL A O 1
ATOM 3046 N N . THR A 1 381 ? -7.340 32.105 -25.482 1.00 30.48 381 THR A N 1
ATOM 3047 C CA . THR A 1 381 ? -8.259 33.035 -24.805 1.00 30.48 381 THR A CA 1
ATOM 3048 C C . THR A 1 381 ? -9.434 32.242 -24.211 1.00 30.48 381 THR A C 1
ATOM 3050 O O . THR A 1 381 ? -9.894 31.270 -24.792 1.00 30.48 381 THR A O 1
ATOM 3053 N N . GLU A 1 382 ? -9.904 32.657 -23.029 1.00 26.36 382 GLU A N 1
ATOM 3054 C CA . GLU A 1 382 ? -11.194 32.294 -22.395 1.00 26.36 382 GLU A CA 1
ATOM 3055 C C . GLU A 1 382 ? -11.399 30.937 -21.674 1.00 26.36 382 GLU A C 1
ATOM 3057 O O . GLU A 1 382 ? -12.296 30.870 -20.838 1.00 26.36 382 GLU A O 1
ATOM 3062 N N . GLU A 1 383 ? -10.561 29.899 -21.796 1.00 27.27 383 GLU A N 1
ATOM 3063 C CA . GLU A 1 383 ? -10.762 28.660 -20.987 1.00 27.27 383 GLU A CA 1
ATOM 3064 C C . GLU A 1 383 ? -10.143 28.693 -19.572 1.00 27.27 383 GLU A C 1
ATOM 3066 O O . GLU A 1 383 ? -10.280 27.769 -18.768 1.00 27.27 383 GLU A O 1
ATOM 3071 N N . LYS A 1 384 ? -9.514 29.814 -19.204 1.00 28.73 384 LYS A N 1
ATOM 3072 C CA . LYS A 1 384 ? -8.798 30.000 -17.928 1.00 28.73 384 LYS A CA 1
ATOM 3073 C C . LYS A 1 384 ? -9.693 30.267 -16.702 1.00 28.73 384 LYS A C 1
ATOM 3075 O O . LYS A 1 384 ? -9.165 30.588 -15.640 1.00 28.73 384 LYS A O 1
ATOM 3080 N N . LYS A 1 385 ? -11.024 30.140 -16.809 1.00 25.67 385 LYS A N 1
ATOM 3081 C CA . LYS A 1 385 ? -11.976 30.436 -15.711 1.00 25.67 385 LYS A CA 1
ATOM 3082 C C . LYS A 1 385 ? -12.965 29.319 -15.342 1.00 25.67 385 LYS A C 1
ATOM 3084 O O . LYS A 1 385 ? -13.818 29.553 -14.494 1.00 25.67 385 LYS A O 1
ATOM 3089 N N . ARG A 1 386 ? -12.840 28.099 -15.882 1.00 25.28 386 ARG A N 1
ATOM 3090 C CA . ARG A 1 386 ? -13.705 26.955 -15.491 1.00 25.28 386 ARG A CA 1
ATOM 3091 C C . ARG A 1 386 ? -13.045 25.885 -14.613 1.00 25.28 386 ARG A C 1
ATOM 3093 O O . ARG A 1 386 ? -13.664 24.873 -14.318 1.00 25.28 386 ARG A O 1
ATOM 3100 N N . LEU A 1 387 ? -11.830 26.124 -14.119 1.00 28.48 387 LEU A N 1
ATOM 3101 C CA . LEU A 1 387 ? -11.144 25.239 -13.165 1.00 28.48 387 LEU A CA 1
ATOM 3102 C C . LEU A 1 387 ? -11.320 25.701 -11.710 1.00 28.48 387 LEU A C 1
ATOM 3104 O O . LEU A 1 387 ? -10.348 25.813 -10.972 1.00 28.48 387 LEU A O 1
ATOM 3108 N N . ILE A 1 388 ? -12.553 25.990 -11.289 1.00 31.31 388 ILE A N 1
ATOM 3109 C CA . ILE A 1 388 ? -12.931 26.069 -9.871 1.00 31.31 388 ILE A CA 1
ATOM 3110 C C . ILE A 1 388 ? -14.353 25.506 -9.771 1.00 31.31 388 ILE A C 1
ATOM 3112 O O . ILE A 1 388 ? -15.239 25.966 -10.481 1.00 31.31 388 ILE A O 1
ATOM 3116 N N . HIS A 1 389 ? -14.533 24.514 -8.895 1.00 27.48 389 HIS A N 1
ATOM 3117 C CA . HIS A 1 389 ? -15.735 23.694 -8.681 1.00 27.48 389 HIS A CA 1
ATOM 3118 C C . HIS A 1 389 ? -15.994 22.575 -9.699 1.00 27.48 389 HIS A C 1
ATOM 3120 O O . HIS A 1 389 ? -16.957 22.607 -10.455 1.00 27.48 389 HIS A O 1
ATOM 3126 N N . LEU A 1 390 ? -15.202 21.501 -9.610 1.00 27.88 390 LEU A N 1
ATOM 3127 C CA . LEU A 1 390 ? -15.781 20.166 -9.758 1.00 27.88 390 LEU A CA 1
ATOM 3128 C C . LEU A 1 390 ? -16.019 19.606 -8.356 1.00 27.88 390 LEU A C 1
ATOM 3130 O O . LEU A 1 390 ? -15.115 19.550 -7.521 1.00 27.88 390 LEU A O 1
ATOM 3134 N N . SER A 1 391 ? -17.298 19.345 -8.119 1.00 29.16 391 SER A N 1
ATOM 3135 C CA . SER A 1 391 ? -17.958 18.955 -6.886 1.00 29.16 391 SER A CA 1
ATOM 3136 C C . SER A 1 391 ? -17.395 17.673 -6.286 1.00 29.16 391 SER A C 1
ATOM 3138 O O . SER A 1 391 ? -16.951 16.751 -6.969 1.00 29.16 391 SER A O 1
ATOM 3140 N N . GLU A 1 392 ? -17.478 17.618 -4.961 1.00 33.34 392 GLU A N 1
ATOM 3141 C CA . GLU A 1 392 ? -17.324 16.430 -4.132 1.00 33.34 392 GLU A CA 1
ATOM 3142 C C . GLU A 1 392 ? -18.489 15.436 -4.340 1.00 33.34 392 GLU A C 1
ATOM 3144 O O . GLU A 1 392 ? -19.182 15.090 -3.383 1.00 33.34 392 GLU A O 1
ATOM 3149 N N . ASP A 1 393 ? -18.719 14.947 -5.562 1.00 32.25 393 ASP A N 1
ATOM 3150 C CA . ASP A 1 393 ? -19.723 13.899 -5.816 1.00 32.25 393 ASP A CA 1
ATOM 3151 C C . ASP A 1 393 ? -19.177 12.510 -5.453 1.00 32.25 393 ASP A C 1
ATOM 3153 O O . ASP A 1 393 ? -18.901 11.655 -6.297 1.00 32.25 393 ASP A O 1
ATOM 3157 N N . SER A 1 394 ? -18.995 12.293 -4.150 1.00 40.44 394 SER A N 1
ATOM 3158 C CA . SER A 1 394 ? -18.685 10.990 -3.546 1.00 40.44 394 SER A CA 1
ATOM 3159 C C . SER A 1 394 ? -19.862 10.017 -3.574 1.00 40.44 394 SER A C 1
ATOM 3161 O O . SER A 1 394 ? -19.660 8.809 -3.516 1.00 40.44 394 SER A O 1
ATOM 3163 N N . ASP A 1 395 ? -21.087 10.533 -3.649 1.00 35.72 395 ASP A N 1
ATOM 3164 C CA . ASP A 1 395 ? -22.297 9.751 -3.381 1.00 35.72 395 ASP A CA 1
ATOM 3165 C C . ASP A 1 395 ? -22.692 8.908 -4.603 1.00 35.72 395 ASP A C 1
ATOM 3167 O O . ASP A 1 395 ? -23.096 7.754 -4.464 1.00 35.72 395 ASP A O 1
ATOM 3171 N N . ALA A 1 396 ? -22.456 9.431 -5.811 1.00 33.38 396 ALA A N 1
ATOM 3172 C CA . ALA A 1 396 ? -22.568 8.663 -7.051 1.00 33.38 396 ALA A CA 1
ATOM 3173 C C . ALA A 1 396 ? -21.509 7.546 -7.137 1.00 33.38 396 ALA A C 1
ATOM 3175 O O . ALA A 1 396 ? -21.770 6.478 -7.676 1.00 33.38 396 ALA A O 1
ATOM 3176 N N . GLN A 1 397 ? -20.316 7.775 -6.575 1.00 43.75 397 GLN A N 1
ATOM 3177 C CA . GLN A 1 397 ? -19.200 6.823 -6.626 1.00 43.75 397 GLN A CA 1
ATOM 3178 C C . GLN A 1 397 ? -19.402 5.638 -5.672 1.00 43.75 397 GLN A C 1
ATOM 3180 O O . GLN A 1 397 ? -19.060 4.511 -6.012 1.00 43.75 397 GLN A O 1
ATOM 3185 N N . GLU A 1 398 ? -19.976 5.877 -4.492 1.00 45.41 398 GLU A N 1
ATOM 3186 C CA . GLU A 1 398 ? -20.288 4.829 -3.516 1.00 45.41 398 GLU A CA 1
ATOM 3187 C C . GLU A 1 398 ? -21.446 3.930 -3.989 1.00 45.41 398 GLU A C 1
ATOM 3189 O O . GLU A 1 398 ? -21.368 2.706 -3.863 1.00 45.41 398 GLU A O 1
ATOM 3194 N N . LEU A 1 399 ? -22.497 4.515 -4.577 1.00 43.75 399 LEU A N 1
ATOM 3195 C CA . LEU A 1 399 ? -23.653 3.770 -5.090 1.00 43.75 399 LEU A CA 1
ATOM 3196 C C . LEU A 1 399 ? -23.280 2.808 -6.230 1.00 43.75 399 LEU A C 1
ATOM 3198 O O . LEU A 1 399 ? -23.737 1.662 -6.210 1.00 43.75 399 LEU A O 1
ATOM 3202 N N . ASP A 1 400 ? -22.405 3.229 -7.150 1.00 44.66 400 ASP A N 1
ATOM 3203 C CA . ASP A 1 400 ? -21.918 2.392 -8.258 1.00 44.66 400 ASP A CA 1
ATOM 3204 C C . ASP A 1 400 ? -21.141 1.159 -7.752 1.00 44.66 400 ASP A C 1
ATOM 3206 O O . ASP A 1 400 ? -21.361 0.043 -8.227 1.00 44.66 400 ASP A O 1
ATOM 3210 N N . VAL A 1 401 ? -20.278 1.331 -6.739 1.00 46.66 401 VAL A N 1
ATOM 3211 C CA . VAL A 1 401 ? -19.503 0.225 -6.136 1.00 46.66 401 VAL A CA 1
ATOM 3212 C C . VAL A 1 401 ? -20.424 -0.785 -5.438 1.00 46.66 401 VAL A C 1
ATOM 3214 O O . VAL A 1 401 ? -20.302 -1.996 -5.623 1.00 46.66 401 VAL A O 1
ATOM 3217 N N . ILE A 1 402 ? -21.407 -0.306 -4.670 1.00 51.41 402 ILE A N 1
ATOM 3218 C CA . ILE A 1 402 ? -22.347 -1.177 -3.942 1.00 51.41 402 ILE A CA 1
ATOM 3219 C C . ILE A 1 402 ? -23.230 -1.986 -4.902 1.00 51.41 402 ILE A C 1
ATOM 3221 O O . ILE A 1 402 ? -23.588 -3.131 -4.605 1.00 51.41 402 ILE A O 1
ATOM 3225 N N . GLN A 1 403 ? -23.648 -1.384 -6.015 1.00 45.38 403 GLN A N 1
ATOM 3226 C CA . GLN A 1 403 ? -24.557 -2.019 -6.966 1.00 45.38 403 GLN A CA 1
ATOM 3227 C C . GLN A 1 403 ? -23.881 -3.171 -7.723 1.00 45.38 403 GLN A C 1
ATOM 3229 O O . GLN A 1 403 ? -24.507 -4.214 -7.920 1.00 45.38 403 GLN A O 1
ATOM 3234 N N . GLU A 1 404 ? -22.598 -3.037 -8.054 1.00 45.09 404 GLU A N 1
ATOM 3235 C CA . GLU A 1 404 ? -21.831 -4.049 -8.789 1.00 45.09 404 GLU A CA 1
ATOM 3236 C C . GLU A 1 404 ? -21.321 -5.198 -7.898 1.00 45.09 404 GLU A 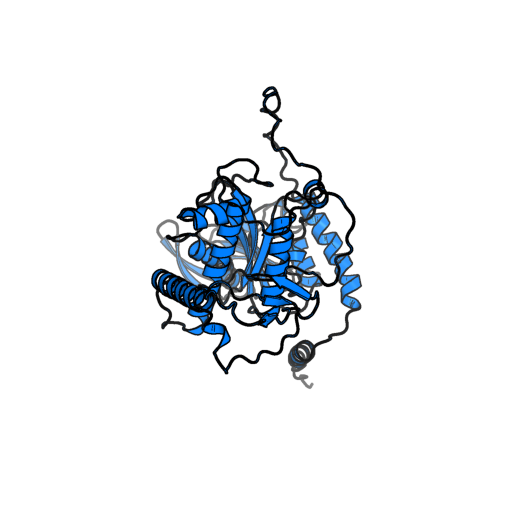C 1
ATOM 3238 O O . GLU A 1 404 ? -21.403 -6.358 -8.310 1.00 45.09 404 GLU A O 1
ATOM 3243 N N . LEU A 1 405 ? -20.927 -4.950 -6.639 1.00 46.97 405 LEU A N 1
ATOM 3244 C CA . LEU A 1 405 ? -20.609 -6.036 -5.688 1.00 46.97 405 LEU A CA 1
ATOM 3245 C C . LEU A 1 405 ? -21.802 -6.986 -5.474 1.00 46.97 405 LEU A C 1
ATOM 3247 O O . LEU A 1 405 ? -21.646 -8.209 -5.387 1.00 46.97 405 LEU A O 1
ATOM 3251 N N . LYS A 1 406 ? -23.029 -6.448 -5.495 1.00 46.34 406 LYS A N 1
ATOM 3252 C CA . LYS A 1 406 ? -24.264 -7.252 -5.465 1.00 46.34 406 LYS A CA 1
ATOM 3253 C C . LYS A 1 406 ? -24.472 -8.080 -6.739 1.00 46.34 406 LYS A C 1
ATOM 3255 O O . LYS A 1 406 ? -25.081 -9.150 -6.665 1.00 46.34 406 LYS A O 1
ATOM 3260 N N . ILE A 1 407 ? -23.992 -7.610 -7.893 1.00 42.59 407 ILE A N 1
ATOM 3261 C CA . ILE A 1 407 ? -24.034 -8.345 -9.167 1.00 42.59 407 ILE A CA 1
ATOM 3262 C C . ILE A 1 407 ? -23.005 -9.482 -9.147 1.00 42.59 407 ILE A C 1
ATOM 3264 O O . ILE A 1 407 ? -23.361 -10.618 -9.466 1.00 42.59 407 ILE A O 1
ATOM 3268 N N . PHE A 1 408 ? -21.784 -9.232 -8.668 1.00 38.19 408 PHE A N 1
ATOM 3269 C CA . PHE A 1 408 ? -20.742 -10.257 -8.529 1.00 38.19 408 PHE A CA 1
ATOM 3270 C C . PHE A 1 408 ? -21.156 -11.415 -7.620 1.00 38.19 408 PHE A C 1
ATOM 3272 O O . PHE A 1 408 ? -20.890 -12.568 -7.955 1.00 38.19 408 PHE A O 1
ATOM 3279 N N . ARG A 1 409 ? -21.904 -11.162 -6.539 1.00 41.91 409 ARG A N 1
ATOM 3280 C CA . ARG A 1 409 ? -22.481 -12.226 -5.695 1.00 41.91 409 ARG A CA 1
ATOM 3281 C C . ARG A 1 409 ? -23.335 -13.226 -6.489 1.00 41.91 409 ARG A C 1
ATOM 3283 O O . ARG A 1 409 ? -23.301 -14.421 -6.202 1.00 41.91 409 ARG A O 1
ATOM 3290 N N . LYS A 1 410 ? -24.073 -12.772 -7.513 1.00 37.69 410 LYS A N 1
ATOM 3291 C CA . LYS A 1 410 ? -24.857 -13.665 -8.392 1.00 37.69 410 LYS A CA 1
ATOM 3292 C C . LYS A 1 410 ? -23.977 -14.514 -9.315 1.00 37.69 410 LYS A C 1
ATOM 3294 O O . LYS A 1 410 ? -24.424 -15.570 -9.762 1.00 37.69 410 LYS A O 1
ATOM 3299 N N . VAL A 1 411 ? -22.758 -14.058 -9.603 1.00 34.31 411 VAL A N 1
ATOM 3300 C CA . VAL A 1 411 ? -21.790 -14.736 -10.477 1.00 34.31 411 VAL A CA 1
ATOM 3301 C C . VAL A 1 411 ? -20.892 -15.684 -9.671 1.00 34.31 411 VAL A C 1
ATOM 3303 O O . VAL A 1 411 ? -20.739 -16.839 -10.055 1.00 34.31 411 VAL A O 1
ATOM 3306 N N . SER A 1 412 ? -20.379 -15.253 -8.514 1.00 31.42 412 SER A N 1
ATOM 3307 C CA . SER A 1 412 ? -19.495 -16.047 -7.646 1.00 31.42 412 SER A CA 1
ATOM 3308 C C . SER A 1 412 ? -20.191 -17.259 -7.023 1.00 31.42 412 SER A C 1
ATOM 3310 O O . SER A 1 412 ? -19.545 -18.277 -6.804 1.00 31.42 412 SE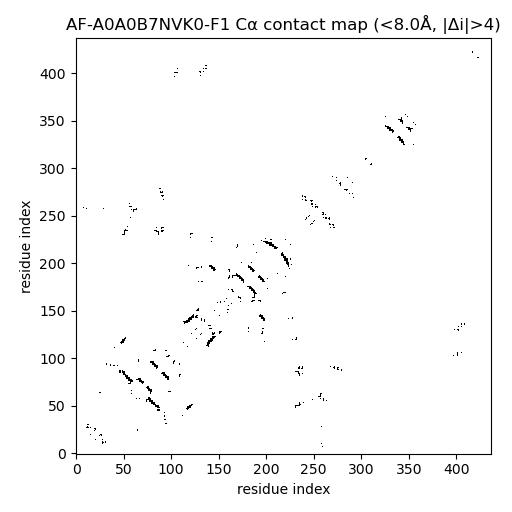R A O 1
ATOM 3312 N N . ALA A 1 413 ? -21.514 -17.208 -6.817 1.00 35.31 413 ALA A N 1
ATOM 3313 C CA . ALA A 1 413 ? -22.309 -18.363 -6.384 1.00 35.31 413 ALA A CA 1
ATOM 3314 C C . ALA A 1 413 ? -22.346 -19.522 -7.411 1.00 35.31 413 ALA A C 1
ATOM 3316 O O . ALA A 1 413 ? -22.973 -20.546 -7.151 1.00 35.31 413 ALA A O 1
ATOM 3317 N N . LYS A 1 414 ? -21.706 -19.366 -8.582 1.00 33.03 414 LYS A N 1
ATOM 3318 C CA . LYS A 1 414 ? -21.630 -20.375 -9.650 1.00 33.03 414 LYS A CA 1
ATOM 3319 C C . LYS A 1 414 ? -20.222 -20.931 -9.899 1.00 33.03 414 LYS A C 1
ATOM 3321 O O . LYS A 1 414 ? -20.076 -21.772 -10.782 1.00 33.03 414 LYS A O 1
ATOM 3326 N N . ILE A 1 415 ? -19.196 -20.481 -9.172 1.00 31.00 415 ILE A N 1
ATOM 3327 C CA . ILE A 1 415 ? -17.809 -20.915 -9.399 1.00 31.00 415 ILE A CA 1
ATOM 3328 C C . ILE A 1 415 ? -17.465 -22.021 -8.396 1.00 31.00 415 ILE A C 1
ATOM 3330 O O . ILE A 1 415 ? -17.440 -21.784 -7.191 1.00 31.00 415 ILE A O 1
ATOM 3334 N N . GLN A 1 416 ? -17.224 -23.238 -8.892 1.00 31.19 416 GLN A N 1
ATOM 3335 C CA . GLN A 1 416 ? -16.673 -24.329 -8.085 1.00 31.19 416 GLN A CA 1
ATOM 3336 C C . GLN A 1 416 ? -15.154 -24.140 -7.905 1.00 31.19 416 GLN A C 1
ATOM 3338 O O . GLN A 1 416 ? -14.497 -23.671 -8.839 1.00 31.19 416 GLN A O 1
ATOM 3343 N N . PRO A 1 417 ? -14.583 -24.492 -6.739 1.00 38.66 417 PRO A N 1
ATOM 3344 C CA . PRO A 1 417 ? -13.146 -24.388 -6.495 1.00 38.66 417 PRO A CA 1
ATOM 3345 C C . PRO A 1 417 ? -12.364 -25.255 -7.491 1.00 38.66 417 PRO A C 1
ATOM 3347 O O . PRO A 1 417 ? -12.726 -26.403 -7.744 1.00 38.66 417 PRO A O 1
ATOM 3350 N N . THR A 1 418 ? -11.300 -24.698 -8.073 1.00 35.91 418 THR A N 1
ATOM 3351 C CA . THR A 1 418 ? -10.526 -25.345 -9.153 1.00 35.91 418 THR A CA 1
ATOM 3352 C C . THR A 1 418 ? -9.113 -25.741 -8.730 1.00 35.91 418 THR A C 1
ATOM 3354 O O . THR A 1 418 ? -8.424 -26.410 -9.501 1.00 35.91 418 THR A O 1
ATOM 3357 N N . THR A 1 419 ? -8.669 -25.389 -7.514 1.00 36.94 419 THR A N 1
ATOM 3358 C CA . THR A 1 419 ? -7.313 -25.707 -7.046 1.00 36.94 419 THR A CA 1
ATOM 3359 C C . THR A 1 419 ? -7.284 -26.496 -5.734 1.00 36.94 419 THR A C 1
ATOM 3361 O O . THR A 1 419 ? -8.146 -26.377 -4.866 1.00 36.94 419 THR A O 1
ATOM 3364 N N . LEU A 1 420 ? -6.233 -27.305 -5.565 1.00 30.80 420 LEU A N 1
ATOM 3365 C CA . LEU A 1 420 ? -5.962 -28.080 -4.344 1.00 30.80 420 LEU A CA 1
ATOM 3366 C C . LEU A 1 420 ? -5.706 -27.188 -3.111 1.00 30.80 420 LEU A C 1
ATOM 3368 O O . LEU A 1 420 ? -5.899 -27.624 -1.978 1.00 30.80 420 LEU A O 1
ATOM 3372 N N . SER A 1 421 ? -5.285 -25.941 -3.331 1.00 38.72 421 SER A N 1
ATOM 3373 C CA . SER A 1 421 ? -5.153 -24.888 -2.318 1.00 38.72 421 SER A CA 1
ATOM 3374 C C . SER A 1 421 ? -6.508 -24.439 -1.760 1.00 38.72 421 SER A C 1
ATOM 3376 O O . SER A 1 421 ? -6.620 -24.267 -0.546 1.00 38.72 421 SER A O 1
ATOM 3378 N N . ASP A 1 422 ? -7.539 -24.343 -2.607 1.00 38.78 422 ASP A N 1
ATOM 3379 C CA . ASP A 1 422 ? -8.902 -23.962 -2.200 1.00 38.78 422 ASP A CA 1
ATOM 3380 C C . ASP A 1 422 ? -9.525 -25.031 -1.286 1.00 38.78 422 ASP A C 1
ATOM 3382 O O . ASP A 1 422 ? -10.154 -24.716 -0.277 1.00 38.78 422 ASP A O 1
ATOM 3386 N N . LEU A 1 423 ? -9.267 -26.312 -1.578 1.00 34.75 423 LEU A N 1
ATOM 3387 C CA . LEU A 1 423 ? -9.740 -27.447 -0.775 1.00 34.75 423 LEU A CA 1
ATOM 3388 C C . LEU A 1 423 ? -9.049 -27.549 0.596 1.00 34.75 423 LEU A C 1
ATOM 3390 O O . LEU A 1 423 ? -9.674 -27.954 1.576 1.00 34.75 423 LEU A O 1
ATOM 3394 N N . ARG A 1 424 ? -7.770 -27.159 0.703 1.00 32.19 424 ARG A N 1
ATOM 3395 C CA . ARG A 1 424 ? -7.030 -27.204 1.980 1.00 32.19 424 ARG A CA 1
ATOM 3396 C C . ARG A 1 424 ? -7.507 -26.148 2.978 1.00 32.19 424 ARG A C 1
ATOM 3398 O O . ARG A 1 424 ? -7.528 -26.433 4.172 1.00 32.19 424 ARG A O 1
ATOM 3405 N N . LEU A 1 425 ? -7.944 -24.976 2.516 1.00 36.44 425 LEU A N 1
ATOM 3406 C CA . LEU A 1 425 ? -8.506 -23.933 3.386 1.00 36.44 425 LEU A CA 1
ATOM 3407 C C . LEU A 1 425 ? -9.894 -24.304 3.933 1.00 36.44 425 LEU A C 1
ATOM 3409 O O . LEU A 1 425 ? -10.184 -23.990 5.085 1.00 36.44 425 LEU A O 1
ATOM 3413 N N . MET A 1 426 ? -10.703 -25.054 3.174 1.00 34.06 426 MET A N 1
ATOM 3414 C CA . MET A 1 426 ? -11.997 -25.562 3.659 1.00 34.06 426 MET A CA 1
ATOM 3415 C C . MET A 1 426 ? -11.851 -26.645 4.744 1.00 34.06 426 MET A C 1
ATOM 3417 O O . MET A 1 426 ? -12.725 -26.775 5.598 1.00 34.06 426 MET A O 1
ATOM 3421 N N . SER A 1 427 ? -10.725 -27.368 4.783 1.00 31.91 427 SER A N 1
ATOM 3422 C CA . SER A 1 427 ? -10.461 -28.380 5.825 1.00 31.91 427 SER A CA 1
ATOM 3423 C C . SER A 1 427 ? -10.159 -27.795 7.215 1.00 31.91 427 SER A C 1
ATOM 3425 O O . SER A 1 427 ? -10.221 -28.508 8.213 1.00 31.91 427 SER A O 1
ATOM 3427 N N . ILE A 1 428 ? -9.866 -26.490 7.304 1.00 32.94 428 ILE A N 1
ATOM 3428 C CA . ILE A 1 428 ? -9.600 -25.799 8.579 1.00 32.94 428 ILE A CA 1
ATOM 3429 C C . ILE A 1 428 ? -10.911 -25.311 9.230 1.00 32.94 428 ILE A C 1
ATOM 3431 O O . ILE A 1 428 ? -10.959 -25.094 10.438 1.00 32.94 428 ILE A O 1
ATOM 3435 N N . THR A 1 429 ? -12.005 -25.211 8.467 1.00 30.53 429 THR A N 1
ATOM 3436 C CA . THR A 1 429 ? -13.329 -24.797 8.970 1.00 30.53 429 THR A CA 1
ATOM 3437 C C . THR A 1 429 ? -14.167 -25.911 9.619 1.00 30.53 429 THR A C 1
ATOM 3439 O O . THR A 1 429 ? -15.229 -25.604 10.151 1.00 30.53 429 THR A O 1
ATOM 3442 N N . GLU A 1 430 ? -13.707 -27.170 9.643 1.00 29.52 430 GLU A N 1
ATOM 3443 C CA . GLU A 1 430 ? -14.472 -28.314 10.193 1.00 29.52 430 GLU A CA 1
ATOM 3444 C C . GLU A 1 430 ? -14.055 -28.781 11.603 1.00 29.52 430 GLU A C 1
ATOM 3446 O O . GLU A 1 430 ? -14.631 -29.731 12.125 1.00 29.52 430 GLU A O 1
ATOM 3451 N N . TYR A 1 431 ? -13.128 -28.101 12.286 1.00 27.20 431 TYR A N 1
ATOM 3452 C CA . TYR A 1 431 ? -12.809 -28.402 13.692 1.00 27.20 431 TYR A CA 1
ATOM 3453 C C . TYR A 1 431 ? -13.474 -27.410 14.660 1.00 27.20 431 TYR A C 1
ATOM 3455 O O . TYR A 1 431 ? -12.820 -26.582 15.291 1.00 27.20 431 TYR A O 1
ATOM 3463 N N . LEU A 1 432 ? -14.795 -27.528 14.808 1.00 27.97 432 LEU A N 1
ATOM 3464 C CA . LEU A 1 432 ? -15.496 -27.161 16.042 1.00 27.97 432 LEU A CA 1
ATOM 3465 C C . LEU A 1 432 ? -15.898 -28.474 16.730 1.00 27.97 432 LEU A C 1
ATOM 3467 O O . LEU A 1 432 ? -16.645 -29.242 16.126 1.00 27.97 432 LEU A O 1
ATOM 3471 N N . PRO A 1 433 ? -15.422 -28.780 17.951 1.00 29.83 433 PRO A N 1
ATOM 3472 C CA . PRO A 1 433 ? -15.894 -29.959 18.655 1.00 29.83 433 PRO A CA 1
ATOM 3473 C C . PRO A 1 433 ? -17.350 -29.745 19.072 1.00 29.83 433 PRO A C 1
ATOM 3475 O O . PRO A 1 433 ? -17.681 -28.767 19.747 1.00 29.83 433 PRO A O 1
ATOM 3478 N N . GLU A 1 434 ? -18.207 -30.677 18.661 1.00 31.23 434 GLU A N 1
ATOM 3479 C CA . GLU A 1 434 ? -19.551 -30.861 19.195 1.00 31.23 434 GLU A CA 1
ATOM 3480 C C . GLU A 1 434 ? -19.462 -30.992 20.722 1.00 31.23 434 GLU A C 1
ATOM 3482 O O . GLU A 1 434 ? -18.938 -31.970 21.257 1.00 31.23 434 GLU A O 1
ATOM 3487 N N . ALA A 1 435 ? -19.954 -29.981 21.438 1.00 28.56 435 ALA A N 1
ATOM 3488 C CA . ALA A 1 435 ? -20.211 -30.104 22.861 1.00 28.56 435 ALA A CA 1
ATOM 3489 C C . ALA A 1 435 ? -21.429 -31.018 23.040 1.00 28.56 435 ALA A C 1
ATOM 3491 O O . ALA A 1 435 ? -22.550 -30.667 22.673 1.00 28.56 435 ALA A O 1
ATOM 3492 N N . ALA A 1 436 ? -21.171 -32.214 23.561 1.00 31.59 436 ALA A N 1
ATOM 3493 C CA . ALA A 1 436 ? -22.181 -33.158 23.996 1.00 31.59 436 ALA A CA 1
ATOM 3494 C C . ALA A 1 436 ? -22.845 -32.690 25.305 1.00 31.59 436 ALA A C 1
ATOM 3496 O O . ALA A 1 436 ? -22.140 -32.367 26.260 1.00 31.59 436 ALA A O 1
ATOM 3497 N N . GLN A 1 437 ? -24.181 -32.795 25.302 1.00 32.53 437 GLN A N 1
ATOM 3498 C CA . GLN A 1 437 ? -25.156 -32.756 26.410 1.00 32.53 437 GLN A CA 1
ATOM 3499 C C . GLN A 1 437 ? -25.456 -31.416 27.087 1.00 32.53 437 GLN A C 1
ATOM 3501 O O . GLN A 1 437 ? -24.572 -30.829 27.746 1.00 32.53 437 GLN A O 1
#